Protein AF-A0A6L8GFF3-F1 (afdb_monomer)

Structure (mmCIF, N/CA/C/O backbone):
data_AF-A0A6L8GFF3-F1
#
_entry.id   AF-A0A6L8GFF3-F1
#
loop_
_atom_site.group_PDB
_atom_site.id
_atom_site.type_symbol
_atom_site.label_atom_id
_atom_site.label_alt_id
_atom_site.label_comp_id
_atom_site.label_asym_id
_atom_site.label_entity_id
_atom_site.label_seq_id
_atom_site.pdbx_PDB_ins_code
_atom_site.Cartn_x
_atom_site.Cartn_y
_atom_site.Cartn_z
_atom_site.occupancy
_atom_site.B_iso_or_equiv
_atom_site.auth_seq_id
_atom_site.auth_comp_id
_atom_site.auth_asym_id
_atom_site.auth_atom_id
_atom_site.pdbx_PDB_model_num
ATOM 1 N N . MET A 1 1 ? -33.823 31.485 30.748 1.00 34.72 1 MET A N 1
ATOM 2 C CA . MET A 1 1 ? -33.104 32.552 31.476 1.00 34.72 1 MET A CA 1
ATOM 3 C C . MET A 1 1 ? -31.798 31.947 31.966 1.00 34.72 1 MET A C 1
ATOM 5 O O . MET A 1 1 ? -31.882 30.966 32.684 1.00 34.72 1 MET A O 1
ATOM 9 N N . ALA A 1 2 ? -30.654 32.478 31.519 1.00 36.28 2 ALA A N 1
ATOM 10 C CA . ALA A 1 2 ? -29.291 32.108 31.936 1.00 36.28 2 ALA A CA 1
ATOM 11 C C . ALA A 1 2 ? -28.905 30.607 31.877 1.00 36.28 2 ALA A C 1
ATOM 13 O O . ALA A 1 2 ? -28.847 29.929 32.896 1.00 36.28 2 ALA A O 1
ATOM 14 N N . LEU A 1 3 ? -28.547 30.132 30.680 1.00 34.50 3 LEU A N 1
ATOM 15 C CA . LEU A 1 3 ? -27.612 29.011 30.481 1.00 34.50 3 LEU A CA 1
ATOM 16 C C . LEU A 1 3 ? -26.731 29.322 29.256 1.00 34.50 3 LEU A C 1
ATOM 18 O O . LEU A 1 3 ? -26.642 28.561 28.304 1.00 34.50 3 LEU A O 1
ATOM 22 N N . ASP A 1 4 ? -26.145 30.519 29.287 1.00 34.38 4 ASP A N 1
ATOM 23 C CA . ASP A 1 4 ? -25.235 31.054 28.264 1.00 34.38 4 ASP A CA 1
ATOM 24 C C . ASP A 1 4 ? -23.949 31.553 28.950 1.00 34.38 4 ASP A C 1
ATOM 26 O O . ASP A 1 4 ? -23.432 32.642 28.714 1.00 34.38 4 ASP A O 1
ATOM 30 N N . ALA A 1 5 ? -23.490 30.762 29.925 1.00 40.53 5 ALA A N 1
ATOM 31 C CA . ALA A 1 5 ? -22.164 30.904 30.495 1.00 40.53 5 ALA A CA 1
ATOM 32 C C . ALA A 1 5 ? -21.197 30.214 29.531 1.00 40.53 5 ALA A C 1
ATOM 34 O O . ALA A 1 5 ? -21.160 28.985 29.461 1.00 40.53 5 ALA A O 1
ATOM 35 N N . GLN A 1 6 ? -20.438 31.009 28.775 1.00 42.94 6 GLN A N 1
ATOM 36 C CA . GLN A 1 6 ? -19.327 30.518 27.966 1.00 42.94 6 GLN A CA 1
ATOM 37 C C . GLN A 1 6 ? -18.290 29.859 28.884 1.00 42.94 6 GLN A C 1
ATOM 39 O O . GLN A 1 6 ? -17.424 30.526 29.451 1.00 42.94 6 GLN A O 1
ATOM 44 N N . PHE A 1 7 ? -18.377 28.537 29.028 1.00 51.59 7 PHE A N 1
ATOM 45 C CA . PHE A 1 7 ? -17.311 27.733 29.608 1.00 51.59 7 PHE A CA 1
ATOM 46 C C . PHE A 1 7 ? -16.139 27.720 28.626 1.00 51.59 7 PHE A C 1
ATOM 48 O O . PHE A 1 7 ? -16.029 26.850 27.762 1.00 51.59 7 PHE A O 1
ATOM 55 N N . HIS A 1 8 ? -15.264 28.716 28.756 1.00 47.66 8 HIS A N 1
ATOM 56 C CA . HIS A 1 8 ? -13.926 28.667 28.188 1.00 47.66 8 HIS A CA 1
ATOM 57 C C . HIS A 1 8 ? -13.131 27.591 28.930 1.00 47.66 8 HIS A C 1
ATOM 59 O O . HIS A 1 8 ? -12.432 27.868 29.901 1.00 47.66 8 HIS A O 1
ATOM 65 N N . PHE A 1 9 ? -13.266 26.348 28.474 1.00 57.66 9 PHE A N 1
ATOM 66 C CA . PHE A 1 9 ? -12.306 25.306 28.797 1.00 57.66 9 PHE A CA 1
ATOM 67 C C . PHE A 1 9 ? -10.937 25.755 28.281 1.00 57.66 9 PHE A C 1
ATOM 69 O O . PHE A 1 9 ? -10.784 26.011 27.086 1.00 57.66 9 PHE A O 1
ATOM 76 N N . GLU A 1 10 ? -9.950 25.857 29.170 1.00 60.16 10 GLU A N 1
ATOM 77 C CA . GLU A 1 10 ? -8.556 26.036 28.765 1.00 60.16 10 GLU A CA 1
ATOM 78 C C . GLU A 1 10 ? -8.169 24.832 27.901 1.00 60.16 10 GLU A C 1
ATOM 80 O O . GLU A 1 10 ? -8.148 23.697 28.380 1.00 60.16 10 GLU A O 1
ATOM 85 N N . ALA A 1 11 ? -7.946 25.059 26.604 1.00 60.12 11 ALA A N 1
ATOM 86 C CA . ALA A 1 11 ? -7.714 23.981 25.643 1.00 60.12 11 ALA A CA 1
ATOM 87 C C . ALA A 1 11 ? -6.469 23.152 26.005 1.00 60.12 11 ALA A C 1
ATOM 89 O O . ALA A 1 11 ? -6.483 21.935 25.832 1.00 60.12 11 ALA A O 1
ATOM 90 N N . ASP A 1 12 ? -5.470 23.822 26.586 1.00 70.19 12 ASP A N 1
ATOM 91 C CA . ASP A 1 12 ? -4.166 23.281 26.975 1.00 70.19 12 ASP A CA 1
ATOM 92 C C . ASP A 1 12 ? -4.182 22.555 28.338 1.00 70.19 12 ASP A C 1
ATOM 94 O O . ASP A 1 12 ? -3.197 21.920 28.718 1.00 70.19 12 ASP A O 1
ATOM 98 N N . ALA A 1 13 ? -5.282 22.634 29.097 1.00 74.50 13 ALA A N 1
ATOM 99 C CA . ALA A 1 13 ? -5.414 21.940 30.376 1.00 74.50 13 ALA A CA 1
ATOM 100 C C . ALA A 1 13 ? -5.758 20.453 30.174 1.00 74.50 13 ALA A C 1
ATOM 102 O O . ALA A 1 13 ? -6.567 20.087 29.315 1.00 74.50 13 ALA A O 1
ATOM 103 N N . ALA A 1 14 ? -5.184 19.586 31.015 1.00 79.25 14 ALA A N 1
ATOM 104 C CA . ALA A 1 14 ? -5.399 18.143 30.940 1.00 79.25 14 ALA A CA 1
ATOM 105 C C . ALA A 1 14 ? -6.901 17.779 31.038 1.00 79.25 14 ALA A C 1
ATOM 107 O O . ALA A 1 14 ? -7.636 18.419 31.797 1.00 79.25 14 ALA A O 1
ATOM 108 N N . PRO A 1 15 ? -7.385 16.728 30.337 1.00 81.25 15 PRO A N 1
ATOM 109 C CA . PRO A 1 15 ? -8.807 16.366 30.315 1.00 81.25 15 PRO A CA 1
ATOM 110 C C . PRO A 1 15 ? -9.450 16.240 31.704 1.00 81.25 15 PRO A C 1
ATOM 112 O O . PRO A 1 15 ? -10.551 16.747 31.919 1.00 81.25 15 PRO A O 1
ATOM 115 N N . TYR A 1 16 ? -8.729 15.640 32.655 1.00 84.50 16 TYR A N 1
ATOM 116 C CA . TYR A 1 16 ? -9.168 15.497 34.042 1.00 84.50 16 TYR A CA 1
ATOM 117 C C . TYR A 1 16 ? -9.293 16.846 34.773 1.00 84.50 16 TYR A C 1
ATOM 119 O O . TYR A 1 16 ? -10.299 17.081 35.438 1.00 84.50 16 TYR A O 1
ATOM 127 N N . ASP A 1 17 ? -8.339 17.769 34.617 1.00 86.19 17 ASP A N 1
ATOM 128 C CA . ASP A 1 17 ? -8.412 19.089 35.261 1.00 86.19 17 ASP A CA 1
ATOM 129 C C . ASP A 1 17 ? -9.536 19.960 34.687 1.00 86.19 17 ASP A C 1
ATOM 131 O O . ASP A 1 17 ? -10.193 20.682 35.436 1.00 86.19 17 ASP A O 1
ATOM 135 N N . ARG A 1 18 ? -9.846 19.826 33.390 1.00 86.81 18 ARG A N 1
ATOM 136 C CA . ARG A 1 18 ? -11.023 20.469 32.775 1.00 86.81 18 ARG A CA 1
ATOM 137 C C . ARG A 1 18 ? -12.332 19.943 33.369 1.00 86.81 18 ARG A C 1
ATOM 139 O O . ARG A 1 18 ? -13.220 20.733 33.689 1.00 86.81 18 ARG A O 1
ATOM 146 N N . LEU A 1 19 ? -12.441 18.627 33.576 1.00 87.56 19 LEU A N 1
ATOM 147 C CA . LEU A 1 19 ? -13.590 18.011 34.250 1.00 87.56 19 LEU A CA 1
ATOM 148 C C . LEU A 1 19 ? -13.700 18.479 35.710 1.00 87.56 19 LEU A C 1
ATOM 150 O O . LEU A 1 19 ? -14.788 18.807 36.182 1.00 87.56 19 LEU A O 1
ATOM 154 N N . ARG A 1 20 ? -12.564 18.555 36.407 1.00 89.94 20 ARG A N 1
ATOM 155 C CA . ARG A 1 20 ? -12.441 18.986 37.804 1.00 89.94 20 ARG A CA 1
ATOM 156 C C . ARG A 1 20 ? -12.834 20.449 38.005 1.00 89.94 20 ARG A C 1
ATOM 158 O O . ARG A 1 20 ? -13.577 20.750 38.934 1.00 89.94 20 ARG A O 1
ATOM 165 N N . ALA A 1 21 ? -12.420 21.337 37.103 1.00 88.81 21 ALA A N 1
ATOM 166 C CA . ALA A 1 21 ? -12.828 22.740 37.096 1.00 88.81 21 ALA A CA 1
ATOM 167 C C . ALA A 1 21 ? -14.336 22.923 36.830 1.00 88.81 21 ALA A C 1
ATOM 169 O O . ALA A 1 21 ? -14.941 23.856 37.354 1.00 88.81 21 ALA A O 1
ATOM 170 N N . PHE A 1 22 ? -14.948 22.034 36.041 1.00 88.50 22 PHE A N 1
ATOM 171 C CA . PHE A 1 22 ? -16.370 22.097 35.690 1.00 88.50 22 PHE A CA 1
ATOM 172 C C . PHE A 1 22 ? -17.301 21.485 36.754 1.00 88.50 22 PHE A C 1
ATOM 174 O O . PHE A 1 22 ? -18.349 22.055 37.050 1.00 88.50 22 PHE A O 1
ATOM 181 N N . LEU A 1 23 ? -16.932 20.336 37.331 1.00 90.19 23 LEU A N 1
ATOM 182 C CA . LEU A 1 23 ? -17.776 19.570 38.262 1.00 90.19 23 LEU A CA 1
ATOM 183 C C . LEU A 1 23 ? -17.400 19.738 39.744 1.00 90.19 23 LEU A C 1
ATOM 185 O O . LEU A 1 23 ? -18.201 19.399 40.616 1.00 90.19 23 LEU A O 1
ATOM 189 N N . GLY A 1 24 ? -16.198 20.237 40.039 1.00 90.81 24 GLY A N 1
ATOM 190 C CA . GLY A 1 24 ? -15.582 20.172 41.364 1.00 90.81 24 GLY A CA 1
ATOM 191 C C . GLY A 1 24 ? -14.957 18.801 41.660 1.00 90.81 24 GLY A C 1
ATOM 192 O O . GLY A 1 24 ? -15.365 17.779 41.102 1.00 90.81 24 GLY A O 1
ATOM 193 N N . ASP A 1 25 ? -13.970 18.779 42.563 1.00 90.31 25 ASP A N 1
ATOM 194 C CA . ASP A 1 25 ? -13.127 17.605 42.854 1.00 90.31 25 ASP A CA 1
ATOM 195 C C . ASP A 1 25 ? -13.936 16.325 43.162 1.00 90.31 25 ASP A C 1
ATOM 197 O O . ASP A 1 25 ? -13.699 15.274 42.566 1.00 90.31 25 ASP A O 1
ATOM 201 N N . GLU A 1 26 ? -14.927 16.409 44.058 1.00 91.75 26 GLU A N 1
ATOM 202 C CA . GLU A 1 26 ? -15.702 15.246 44.525 1.00 91.75 26 GLU A CA 1
ATOM 203 C C . GLU A 1 26 ? -16.559 14.614 43.416 1.00 91.75 26 GLU A C 1
ATOM 205 O O . GLU A 1 26 ? -16.690 13.389 43.340 1.00 91.75 26 GLU A O 1
ATOM 210 N N . LEU A 1 27 ? -17.163 15.436 42.552 1.00 92.19 27 LEU A N 1
ATOM 211 C CA . LEU A 1 27 ? -18.022 14.945 41.477 1.00 92.19 27 LEU A CA 1
ATOM 212 C C . LEU A 1 27 ? -17.195 14.469 40.277 1.00 92.19 27 LEU A C 1
ATOM 214 O O . LEU A 1 27 ? -17.559 13.463 39.671 1.00 92.19 27 LEU A O 1
ATOM 218 N N . ALA A 1 28 ? -16.062 15.115 39.984 1.00 92.12 28 ALA A N 1
ATOM 219 C CA . ALA A 1 28 ? -15.123 14.645 38.970 1.00 92.12 28 ALA A CA 1
ATOM 220 C C . ALA A 1 28 ? -14.584 13.243 39.311 1.00 92.12 28 ALA A C 1
ATOM 222 O O . ALA A 1 28 ? -14.694 12.343 38.483 1.00 92.12 28 ALA A O 1
ATOM 223 N N . GLU A 1 29 ? -14.117 13.001 40.542 1.00 92.12 29 GLU A N 1
ATOM 224 C CA . GLU A 1 29 ? -13.652 11.665 40.960 1.00 92.12 29 GLU A CA 1
ATOM 225 C C . GLU A 1 29 ? -14.757 10.595 40.929 1.00 92.12 29 GLU A C 1
ATOM 227 O O . GLU A 1 29 ? -14.498 9.443 40.560 1.00 92.12 29 GLU A O 1
ATOM 232 N N . ARG A 1 30 ? -16.012 10.957 41.243 1.00 93.06 30 ARG A N 1
ATOM 233 C CA . ARG A 1 30 ? -17.162 10.050 41.070 1.00 93.06 30 ARG A CA 1
ATOM 234 C C . ARG A 1 30 ? -17.421 9.711 39.605 1.00 93.06 30 ARG A C 1
ATOM 236 O O . ARG A 1 30 ? -17.684 8.550 39.308 1.00 93.06 30 ARG A O 1
ATOM 243 N N . VAL A 1 31 ? -17.345 10.691 38.704 1.00 93.44 31 VAL A N 1
ATOM 244 C CA . VAL A 1 31 ? -17.516 10.480 37.258 1.00 93.44 31 VAL A CA 1
ATOM 245 C C . VAL A 1 31 ? -16.400 9.593 36.705 1.00 93.44 31 VAL A C 1
ATOM 247 O O . VAL A 1 31 ? -16.698 8.599 36.046 1.00 93.44 31 VAL A O 1
ATOM 250 N N . MET A 1 32 ? -15.140 9.869 37.050 1.00 93.25 32 MET A N 1
ATOM 251 C CA . MET A 1 32 ? -14.001 9.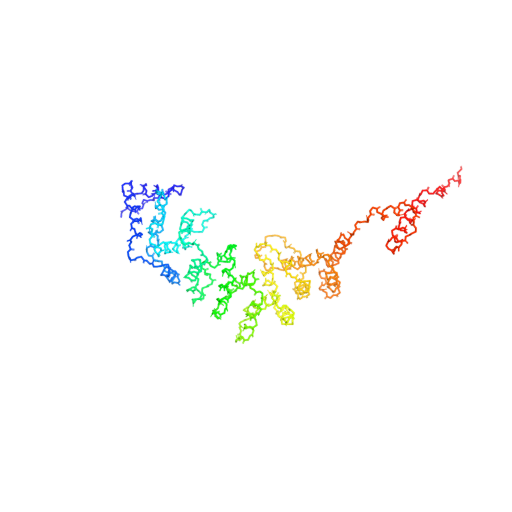053 36.618 1.00 93.25 32 MET A CA 1
ATOM 252 C C . MET A 1 32 ? -14.080 7.613 37.142 1.00 93.25 32 MET A C 1
ATOM 254 O O . MET A 1 32 ? -13.923 6.663 36.378 1.00 93.25 32 MET A O 1
ATOM 258 N N . SER A 1 33 ? -14.416 7.432 38.423 1.00 93.88 33 SER A N 1
ATOM 259 C CA . SER A 1 33 ? -14.647 6.097 38.996 1.00 93.88 33 SER A CA 1
ATOM 260 C C . SER A 1 33 ? -15.848 5.391 38.347 1.00 93.88 33 SER A C 1
ATOM 262 O O . SER A 1 33 ? -15.843 4.170 38.203 1.00 93.88 33 SER A O 1
ATOM 264 N N . GLY A 1 34 ? -16.854 6.154 37.907 1.00 94.75 34 GLY A N 1
ATOM 265 C CA . GLY A 1 34 ? -17.977 5.667 37.112 1.00 94.75 34 GLY A CA 1
ATOM 266 C C . GLY A 1 34 ? -17.553 5.138 35.742 1.00 94.75 34 GLY A C 1
ATOM 267 O O . GLY A 1 34 ? -17.995 4.057 35.369 1.00 94.75 34 GLY A O 1
ATOM 268 N N . PHE A 1 35 ? -16.663 5.832 35.022 1.00 95.19 35 PHE A N 1
ATOM 269 C CA . PHE A 1 35 ? -16.121 5.345 33.747 1.00 95.19 35 PHE A CA 1
ATOM 270 C C . PHE A 1 35 ? -15.334 4.039 33.909 1.00 95.19 35 PHE A C 1
ATOM 272 O O . PHE A 1 35 ? -15.541 3.112 33.132 1.00 95.19 35 PHE A O 1
ATOM 279 N N . VAL A 1 36 ? -14.509 3.908 34.954 1.00 95.56 36 VAL A N 1
ATOM 280 C CA . VAL A 1 36 ? -13.838 2.628 35.260 1.00 95.56 36 VAL A CA 1
ATOM 281 C C . VAL A 1 36 ? -14.866 1.524 35.542 1.00 95.56 36 VAL A C 1
ATOM 283 O O . VAL A 1 36 ? -14.738 0.416 35.033 1.00 95.56 36 VAL A O 1
ATOM 286 N N . ALA A 1 37 ? -15.934 1.827 36.289 1.00 95.31 37 ALA A N 1
ATOM 287 C CA . ALA A 1 37 ? -16.999 0.866 36.582 1.00 95.31 37 ALA A CA 1
ATOM 288 C C . ALA A 1 37 ? -17.836 0.452 35.351 1.00 95.31 37 ALA A C 1
ATOM 290 O O . ALA A 1 37 ? -18.447 -0.616 35.379 1.00 95.31 37 ALA A O 1
ATOM 291 N N . VAL A 1 38 ? -17.859 1.242 34.264 1.00 95.81 38 VAL A N 1
ATOM 292 C CA . VAL A 1 38 ? -18.526 0.844 33.008 1.00 95.81 38 VAL A CA 1
ATOM 293 C C . VAL A 1 38 ? -17.907 -0.427 32.432 1.00 95.81 38 VAL A C 1
ATOM 295 O O . VAL A 1 38 ? -18.650 -1.260 31.928 1.00 95.81 38 VAL A O 1
ATOM 298 N N . LEU A 1 39 ? -16.591 -0.619 32.568 1.00 95.56 39 LEU A N 1
ATOM 299 C CA . LEU A 1 39 ? -15.852 -1.771 32.029 1.00 95.56 39 LEU A CA 1
ATOM 300 C C . LEU A 1 39 ? -16.207 -3.121 32.686 1.00 95.56 39 LEU A C 1
ATOM 302 O O . LEU A 1 39 ? -15.732 -4.157 32.236 1.00 95.56 39 LEU A O 1
ATOM 306 N N . ALA A 1 40 ? -17.023 -3.116 33.744 1.00 94.31 40 ALA A N 1
ATOM 307 C CA . ALA A 1 40 ? -17.513 -4.314 34.430 1.00 94.31 40 ALA A CA 1
ATOM 308 C C . ALA A 1 40 ? -19.004 -4.611 34.151 1.00 94.31 40 ALA A C 1
ATOM 310 O O . ALA A 1 40 ? -19.615 -5.409 34.864 1.00 94.31 40 ALA A O 1
ATOM 311 N N . ARG A 1 41 ? -19.614 -3.934 33.168 1.00 93.81 41 ARG A N 1
ATOM 312 C CA . ARG A 1 41 ? -21.013 -4.144 32.762 1.00 93.81 41 ARG A CA 1
ATOM 313 C C . ARG A 1 41 ? -21.151 -5.308 31.783 1.00 93.81 41 ARG A C 1
ATOM 315 O O . ARG A 1 41 ? -20.285 -5.526 30.945 1.00 93.81 41 ARG A O 1
ATOM 322 N N . ASP A 1 42 ? -22.289 -5.987 31.855 1.00 91.50 42 ASP A N 1
ATOM 323 C CA . ASP A 1 42 ? -22.685 -7.117 31.008 1.00 91.50 42 ASP A CA 1
ATOM 324 C C . ASP A 1 42 ? -23.482 -6.708 29.750 1.00 91.50 42 ASP A C 1
ATOM 326 O O . ASP A 1 42 ? -23.736 -7.541 28.882 1.00 91.50 42 ASP A O 1
ATOM 330 N N . ASP A 1 43 ? -23.857 -5.430 29.623 1.00 92.44 43 ASP A N 1
ATOM 331 C CA . ASP A 1 43 ? -24.633 -4.873 28.503 1.00 92.44 43 ASP A CA 1
ATOM 332 C C . ASP A 1 43 ? -23.800 -4.040 27.505 1.00 92.44 43 ASP A C 1
ATOM 334 O O . ASP A 1 43 ? -24.346 -3.247 26.730 1.00 92.44 43 ASP A O 1
ATOM 338 N N . LEU A 1 44 ? -22.473 -4.201 27.518 1.00 94.25 44 LEU A N 1
ATOM 339 C CA . LEU A 1 44 ? -21.562 -3.518 26.595 1.00 94.25 44 LEU A CA 1
ATOM 340 C C . LEU A 1 44 ? -21.625 -4.114 25.173 1.00 94.25 44 LEU A C 1
ATOM 342 O O . LEU A 1 44 ? -21.849 -5.314 25.006 1.00 94.25 44 LEU A O 1
ATOM 346 N N . PRO A 1 45 ? -21.407 -3.302 24.121 1.00 94.56 45 PRO A N 1
ATOM 347 C CA . PRO A 1 45 ? -21.318 -3.809 22.758 1.00 94.56 45 PRO A CA 1
ATOM 348 C C . PRO A 1 45 ? -20.030 -4.621 22.564 1.00 94.56 45 PRO A C 1
ATOM 350 O O . PRO A 1 45 ? -18.974 -4.259 23.077 1.00 94.56 45 PRO A O 1
ATOM 353 N N . SER A 1 46 ? -20.095 -5.678 21.753 1.00 95.31 46 SER A N 1
ATOM 354 C CA . SER A 1 46 ? -18.895 -6.374 21.279 1.00 95.31 46 SER A CA 1
ATOM 355 C C . SER A 1 46 ? -18.134 -5.533 20.245 1.00 95.31 46 SER A C 1
ATOM 357 O O . SER A 1 46 ? -18.694 -4.622 19.627 1.00 95.31 46 SER A O 1
ATOM 359 N N . ALA A 1 47 ? -16.870 -5.884 19.983 1.00 95.38 47 ALA A N 1
ATOM 360 C CA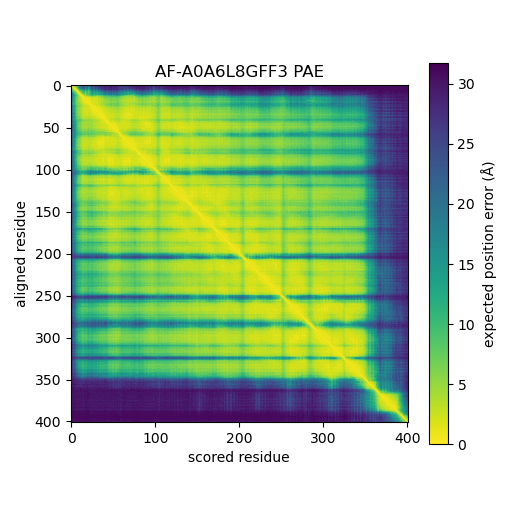 . ALA A 1 47 ? -16.071 -5.248 18.932 1.00 95.38 47 ALA A CA 1
ATOM 361 C C . ALA A 1 47 ? -16.772 -5.296 17.558 1.00 95.38 47 ALA A C 1
ATOM 363 O O . ALA A 1 47 ? -16.864 -4.280 16.873 1.00 95.38 47 ALA A O 1
ATOM 364 N N . SER A 1 48 ? -17.356 -6.445 17.196 1.00 94.19 48 SER A N 1
ATOM 365 C CA . SER A 1 48 ? -18.174 -6.588 15.983 1.00 94.19 48 SER A CA 1
ATOM 366 C C . SER A 1 48 ? -19.404 -5.667 16.000 1.00 94.19 48 SER A C 1
ATOM 368 O O . SER A 1 48 ? -19.671 -4.995 15.006 1.00 94.19 48 SER A O 1
ATOM 370 N N . GLY A 1 49 ? -20.102 -5.544 17.136 1.00 93.75 49 GLY A N 1
ATOM 371 C CA . GLY A 1 49 ? -21.252 -4.644 17.282 1.00 93.75 49 GLY A CA 1
ATOM 372 C C . GLY A 1 49 ? -20.908 -3.165 17.054 1.00 93.75 49 GLY A C 1
ATOM 373 O O . GLY A 1 49 ? -21.683 -2.448 16.420 1.00 93.75 49 GLY A O 1
ATOM 374 N N . ILE A 1 50 ? -19.724 -2.723 17.493 1.00 94.56 50 ILE A N 1
ATOM 375 C CA . ILE A 1 50 ? -19.208 -1.370 17.219 1.00 94.56 50 ILE A CA 1
ATOM 376 C C . ILE A 1 50 ? -18.956 -1.183 15.717 1.00 94.56 50 ILE A C 1
ATOM 378 O O . ILE A 1 50 ? -19.405 -0.193 15.137 1.00 94.56 50 ILE A O 1
ATOM 382 N N . VAL A 1 51 ? -18.297 -2.144 15.059 1.00 94.31 51 VAL A N 1
ATOM 383 C CA . VAL A 1 51 ? -18.049 -2.094 13.606 1.00 94.31 51 VAL A CA 1
ATOM 384 C C . VAL A 1 51 ? -19.371 -2.059 12.830 1.00 94.31 51 VAL A C 1
ATOM 386 O O . VAL A 1 51 ? -19.521 -1.257 11.907 1.00 94.31 51 VAL A O 1
ATOM 389 N N . GLU A 1 52 ? -20.364 -2.864 13.217 1.00 92.62 52 GLU A N 1
ATOM 390 C CA . GLU A 1 52 ? -21.685 -2.873 12.582 1.00 92.62 52 GLU A CA 1
ATOM 391 C C . GLU A 1 52 ? -22.463 -1.563 12.754 1.00 92.62 52 GLU A C 1
ATOM 393 O O . GLU A 1 52 ? -23.132 -1.134 11.808 1.00 92.62 52 GLU A O 1
ATOM 398 N N . ALA A 1 53 ? -22.400 -0.932 13.931 1.00 91.88 53 ALA A N 1
ATOM 399 C CA . ALA A 1 53 ? -23.001 0.380 14.165 1.00 91.88 53 ALA A CA 1
ATOM 400 C C . ALA A 1 53 ? -22.329 1.440 13.278 1.00 91.88 53 ALA A C 1
ATOM 402 O O . ALA A 1 53 ? -22.996 2.133 12.506 1.00 91.88 53 ALA A O 1
ATOM 403 N N . ARG A 1 54 ? -20.992 1.479 13.271 1.00 88.44 54 ARG A N 1
ATOM 404 C CA . ARG A 1 54 ? -20.209 2.427 12.465 1.00 88.44 54 ARG A CA 1
ATOM 405 C C . ARG A 1 54 ? -20.404 2.220 10.958 1.00 88.44 54 ARG A C 1
ATOM 407 O O . ARG A 1 54 ? -20.464 3.195 10.210 1.00 88.44 54 ARG A O 1
ATOM 414 N N . CYS A 1 55 ? -20.637 0.985 10.507 1.00 88.06 55 CYS A N 1
ATOM 415 C CA . CYS A 1 55 ? -21.058 0.675 9.135 1.00 88.06 55 CYS A CA 1
ATOM 416 C C . CYS A 1 55 ? -22.417 1.284 8.740 1.00 88.06 55 CYS A C 1
ATOM 418 O O . CYS A 1 55 ? -22.659 1.492 7.551 1.00 88.06 55 CYS A O 1
ATOM 420 N N . LYS A 1 56 ? -23.303 1.557 9.707 1.00 88.50 56 LYS A N 1
ATOM 421 C CA . LYS A 1 56 ? -24.599 2.241 9.520 1.00 88.50 56 LYS A CA 1
ATOM 422 C C . LYS A 1 56 ? -24.504 3.758 9.749 1.00 88.50 56 LYS A C 1
ATOM 424 O O . LYS A 1 56 ? -25.524 4.439 9.693 1.00 88.50 56 LYS A O 1
ATOM 429 N N . SER A 1 57 ? -23.302 4.286 10.000 1.00 85.38 57 SER A N 1
ATOM 430 C CA . SER A 1 57 ? -23.061 5.656 10.482 1.00 85.38 57 SER A CA 1
ATOM 431 C C . SER A 1 57 ? -23.706 5.953 11.849 1.00 85.38 57 SER A C 1
ATOM 433 O O . SER A 1 57 ? -24.030 7.100 12.154 1.00 85.38 57 SER A O 1
ATOM 435 N N . GLU A 1 58 ? -23.876 4.921 12.676 1.00 88.12 58 GLU A N 1
ATOM 436 C CA . GLU A 1 58 ? -24.343 4.996 14.063 1.00 88.12 58 GLU A CA 1
ATOM 437 C C . GLU A 1 58 ? -23.148 4.841 15.024 1.00 88.12 58 GLU A C 1
ATOM 439 O O . GLU A 1 58 ? -22.151 4.207 14.682 1.00 88.12 58 GLU A O 1
ATOM 444 N N . CYS A 1 59 ? -23.252 5.381 16.242 1.00 81.00 59 CYS A N 1
ATOM 445 C CA . CYS A 1 59 ? -22.271 5.165 17.312 1.00 81.00 59 CYS A CA 1
ATOM 446 C C . CYS A 1 59 ? -22.968 4.554 18.531 1.00 81.00 59 CYS A C 1
ATOM 448 O O . CYS A 1 59 ? -24.039 5.016 18.938 1.00 81.00 59 CYS A O 1
ATOM 450 N N . CYS A 1 60 ? -22.356 3.553 19.155 1.00 85.38 60 CYS A N 1
ATOM 451 C CA . CYS A 1 60 ? -22.841 2.994 20.407 1.00 85.38 60 CYS A CA 1
ATOM 452 C C . CYS A 1 60 ? -22.555 3.970 21.562 1.00 85.38 60 CYS A C 1
ATOM 454 O O . CYS A 1 60 ? -21.424 4.400 21.776 1.00 85.38 60 CYS A O 1
ATOM 456 N N . VAL A 1 61 ? -23.576 4.286 22.367 1.00 86.88 61 VAL A N 1
ATOM 457 C CA . VAL A 1 61 ? -23.472 5.246 23.492 1.00 86.88 61 VAL A CA 1
ATOM 458 C C . VAL A 1 61 ? -22.419 4.828 24.535 1.00 86.88 61 VAL A C 1
ATOM 460 O O . VAL A 1 61 ? -21.881 5.674 25.244 1.00 86.88 61 VAL A O 1
ATOM 463 N N . ALA A 1 62 ? -22.099 3.533 24.611 1.00 90.69 62 ALA A N 1
ATOM 464 C CA . ALA A 1 62 ? -21.077 2.980 25.496 1.00 90.69 62 ALA A CA 1
ATOM 465 C C . ALA A 1 62 ? -19.624 3.249 25.046 1.00 90.69 62 ALA A C 1
ATOM 467 O O . ALA A 1 62 ? -18.737 3.181 25.891 1.00 90.69 62 ALA A O 1
ATOM 468 N N . GLU A 1 63 ? -19.369 3.596 23.775 1.00 92.00 63 GLU A N 1
ATOM 469 C CA . GLU A 1 63 ? -18.008 3.747 23.225 1.00 92.00 63 GLU A CA 1
ATOM 470 C C . GLU A 1 63 ? -17.157 4.745 24.026 1.00 92.00 63 GLU A C 1
ATOM 472 O O . GLU A 1 63 ? -16.108 4.381 24.555 1.00 92.00 63 GLU A O 1
ATOM 477 N N . ALA A 1 64 ? -17.622 5.990 24.179 1.00 90.75 64 ALA A N 1
ATOM 478 C CA . ALA A 1 64 ? -16.870 7.011 24.910 1.00 90.75 64 ALA A CA 1
ATOM 479 C C . ALA A 1 64 ? -16.683 6.667 26.407 1.00 90.75 64 ALA A C 1
ATOM 481 O O . ALA A 1 64 ? -15.549 6.734 26.877 1.00 90.75 64 ALA A O 1
ATOM 482 N N . PRO A 1 65 ? -17.715 6.226 27.162 1.00 93.56 65 PRO A N 1
ATOM 483 C CA . PRO A 1 65 ? -17.533 5.722 28.524 1.00 93.56 65 PRO A CA 1
ATOM 484 C C . PRO A 1 65 ? -16.504 4.590 28.669 1.00 93.56 65 PRO A C 1
ATOM 486 O O . PRO A 1 65 ? -15.761 4.591 29.649 1.00 93.56 65 PRO A O 1
ATOM 489 N N . MET A 1 66 ? -16.432 3.653 27.715 1.00 94.62 66 MET A N 1
ATOM 490 C CA . MET A 1 66 ? -15.437 2.571 27.724 1.00 94.62 66 MET A CA 1
ATOM 491 C C . MET A 1 66 ? -14.020 3.115 27.515 1.00 94.62 66 MET A C 1
ATOM 493 O O . MET A 1 66 ? -13.131 2.810 28.310 1.00 94.62 66 MET A O 1
ATOM 497 N N . ILE A 1 67 ? -13.818 3.980 26.514 1.00 93.38 67 ILE A N 1
ATOM 498 C CA . ILE A 1 67 ? -12.524 4.634 26.252 1.00 93.38 67 ILE A CA 1
ATOM 499 C C . ILE A 1 67 ? -12.068 5.421 27.491 1.00 93.38 67 ILE A C 1
ATOM 501 O O . ILE A 1 67 ? -10.964 5.202 27.990 1.00 93.38 67 ILE A O 1
ATOM 505 N N . CYS A 1 68 ? -12.937 6.267 28.057 1.00 92.50 68 CYS A N 1
ATOM 506 C CA . CYS A 1 68 ? -12.630 7.034 29.267 1.00 92.50 68 CYS A CA 1
ATOM 507 C C . CYS A 1 68 ? -12.311 6.140 30.478 1.00 92.50 68 CYS A C 1
ATOM 509 O O . CYS A 1 68 ? -11.474 6.514 31.298 1.00 92.50 68 CYS A O 1
ATOM 511 N N . GLY A 1 69 ? -12.940 4.965 30.594 1.00 94.56 69 GLY A N 1
ATOM 512 C CA . GLY A 1 69 ? -12.638 3.989 31.643 1.00 94.56 69 GLY A CA 1
ATOM 513 C C . GLY A 1 69 ? -11.215 3.442 31.534 1.00 94.56 69 GLY A C 1
ATOM 514 O O . GLY A 1 69 ? -10.484 3.435 32.525 1.00 94.56 69 GLY A O 1
ATOM 515 N N . VAL A 1 70 ? -10.794 3.059 30.324 1.00 94.88 70 VAL A N 1
ATOM 516 C CA . VAL A 1 70 ? -9.434 2.558 30.059 1.00 94.88 70 VAL A CA 1
ATOM 517 C C . VAL A 1 70 ? -8.394 3.662 30.290 1.00 94.88 70 VAL A C 1
ATOM 519 O O . VAL A 1 70 ? -7.411 3.440 30.999 1.00 94.88 70 VAL A O 1
ATOM 522 N N . MET A 1 71 ? -8.635 4.877 29.780 1.00 91.56 71 MET A N 1
ATOM 523 C CA . MET A 1 71 ? -7.759 6.035 30.021 1.00 91.56 71 MET A CA 1
ATOM 524 C C . MET A 1 71 ? -7.581 6.325 31.515 1.00 91.56 71 MET A C 1
ATOM 526 O O . MET A 1 71 ? -6.480 6.650 31.957 1.00 91.56 71 MET A O 1
ATOM 530 N N . GLU A 1 72 ? -8.651 6.206 32.303 1.00 93.06 72 GLU A N 1
ATOM 531 C CA . GLU A 1 72 ? -8.610 6.478 33.737 1.00 93.06 72 GLU A CA 1
ATOM 532 C C . GLU A 1 72 ? -7.856 5.406 34.527 1.00 93.06 72 GLU A C 1
ATOM 534 O O . GLU A 1 72 ? -7.136 5.741 35.470 1.00 93.06 72 GLU A O 1
ATOM 539 N N . MET A 1 73 ? -7.964 4.132 34.136 1.00 93.81 73 MET A N 1
ATOM 540 C CA . MET A 1 73 ? -7.137 3.066 34.711 1.00 93.81 73 MET A CA 1
ATOM 541 C C . MET A 1 73 ? -5.650 3.348 34.473 1.00 93.81 73 MET A C 1
ATOM 543 O O . MET A 1 73 ? -4.878 3.384 35.434 1.00 93.81 73 MET A O 1
ATOM 547 N N . ILE A 1 74 ? -5.275 3.687 33.236 1.00 91.69 74 ILE A N 1
ATOM 548 C CA . ILE A 1 74 ? -3.894 4.035 32.871 1.00 91.69 74 ILE A CA 1
ATOM 549 C C . ILE A 1 74 ? -3.419 5.285 33.632 1.00 91.69 74 ILE A C 1
ATOM 551 O O . ILE A 1 74 ? -2.332 5.273 34.209 1.00 91.69 74 ILE A O 1
ATOM 555 N N . ARG A 1 75 ? -4.248 6.337 33.747 1.00 89.94 75 ARG A N 1
ATOM 556 C CA . ARG A 1 75 ? -3.933 7.543 34.545 1.00 89.94 75 ARG A CA 1
ATOM 557 C C . ARG A 1 75 ? -3.674 7.219 36.022 1.00 89.94 75 ARG A C 1
ATOM 559 O O . ARG A 1 75 ? -2.843 7.870 36.653 1.00 89.94 75 ARG A O 1
ATOM 566 N N . ARG A 1 76 ? -4.376 6.227 36.580 1.00 91.12 76 ARG A N 1
ATOM 567 C CA . ARG A 1 76 ? -4.193 5.736 37.960 1.00 91.12 76 ARG A CA 1
ATOM 568 C C . ARG A 1 76 ? -3.015 4.760 38.112 1.00 91.12 76 ARG A C 1
ATOM 570 O O . ARG A 1 76 ? -2.738 4.351 39.238 1.00 91.12 76 ARG A O 1
ATOM 577 N N . GLY A 1 77 ? -2.326 4.389 37.029 1.00 90.25 77 GLY A N 1
ATOM 578 C CA . GLY A 1 77 ? -1.270 3.371 37.041 1.00 90.25 77 GLY A CA 1
ATOM 579 C C . GLY A 1 77 ? -1.798 1.946 37.251 1.00 90.25 77 GLY A C 1
ATOM 580 O O . GLY A 1 77 ? -1.093 1.107 37.809 1.00 90.25 77 GLY A O 1
ATOM 581 N N . ILE A 1 78 ? -3.049 1.687 36.859 1.00 91.81 78 ILE A N 1
ATOM 582 C CA . ILE A 1 78 ? -3.709 0.381 36.939 1.00 91.81 78 ILE A CA 1
ATOM 583 C C . ILE A 1 78 ? -3.651 -0.267 35.551 1.00 91.81 78 ILE A C 1
ATOM 585 O O . ILE A 1 78 ? -4.104 0.329 34.575 1.00 91.81 78 ILE A O 1
ATOM 589 N N . GLY A 1 79 ? -3.108 -1.484 35.477 1.00 90.31 79 GLY A N 1
ATOM 590 C CA . GLY A 1 79 ? -3.023 -2.260 34.238 1.00 90.31 79 GLY A CA 1
ATOM 591 C C . GLY A 1 79 ? -4.394 -2.656 33.681 1.00 90.31 79 GLY A C 1
ATOM 592 O O . GLY A 1 79 ? -5.368 -2.820 34.420 1.00 90.31 79 GLY A O 1
ATOM 593 N N . VAL A 1 80 ? -4.464 -2.812 32.358 1.00 94.44 80 VAL A N 1
ATOM 594 C CA . VAL A 1 80 ? -5.689 -3.186 31.623 1.00 94.44 80 VAL A CA 1
ATOM 595 C C . VAL A 1 80 ? -5.904 -4.707 31.539 1.00 94.44 80 VAL A C 1
ATOM 597 O O . VAL A 1 80 ? -6.903 -5.168 30.994 1.00 94.44 80 VAL A O 1
ATOM 600 N N . ASP A 1 81 ? -5.000 -5.497 32.123 1.00 92.44 81 ASP A N 1
ATOM 601 C CA . ASP A 1 81 ? -5.006 -6.965 32.153 1.00 92.44 81 ASP A CA 1
ATOM 602 C C . ASP A 1 81 ? -6.145 -7.577 32.989 1.00 92.44 81 ASP A C 1
ATOM 604 O O . ASP A 1 81 ? -6.506 -8.735 32.782 1.00 92.44 81 ASP A O 1
ATOM 608 N N . GLY A 1 82 ? -6.729 -6.798 33.906 1.00 90.88 82 GLY A N 1
ATOM 609 C CA . GLY A 1 82 ? -7.894 -7.195 34.702 1.00 90.88 82 GLY A CA 1
ATOM 610 C C . GLY A 1 82 ? -9.253 -7.005 34.011 1.00 90.88 82 GLY A C 1
ATOM 611 O O . GLY A 1 82 ? -10.272 -7.364 34.600 1.00 90.88 82 GLY A O 1
ATOM 612 N N . ILE A 1 83 ? -9.292 -6.425 32.806 1.00 94.50 83 ILE A N 1
ATOM 613 C CA . ILE A 1 83 ? -10.525 -6.212 32.031 1.00 94.50 83 ILE A CA 1
ATOM 614 C C . ILE A 1 83 ? -10.851 -7.489 31.240 1.00 94.50 83 ILE A C 1
ATOM 616 O O . ILE A 1 83 ? -9.955 -8.159 30.724 1.00 94.50 83 ILE A O 1
ATOM 620 N N . GLU A 1 84 ? -12.135 -7.831 31.110 1.00 95.12 84 GLU A N 1
ATOM 621 C CA . GLU A 1 84 ? -12.561 -8.926 30.233 1.00 95.12 84 GLU A CA 1
ATOM 622 C C . GLU A 1 84 ? -12.120 -8.674 28.782 1.00 95.12 84 GLU A C 1
ATOM 624 O O . GLU A 1 84 ? -12.282 -7.574 28.251 1.00 95.12 84 GLU A O 1
ATOM 629 N N . ARG A 1 85 ? -11.572 -9.705 28.125 1.00 94.12 85 ARG A N 1
ATOM 630 C CA . ARG A 1 85 ? -10.934 -9.562 26.809 1.00 94.12 85 ARG A CA 1
ATOM 631 C C . ARG A 1 85 ? -11.872 -8.988 25.746 1.00 94.12 85 ARG A C 1
ATOM 633 O O . ARG A 1 85 ? -11.438 -8.135 24.979 1.00 94.12 85 ARG A O 1
ATOM 640 N N . ASP A 1 86 ? -13.133 -9.407 25.727 1.00 94.44 86 ASP A N 1
ATOM 641 C CA . ASP A 1 86 ? -14.119 -8.948 24.742 1.00 94.44 86 ASP A CA 1
ATOM 642 C C . ASP A 1 86 ? -14.489 -7.473 24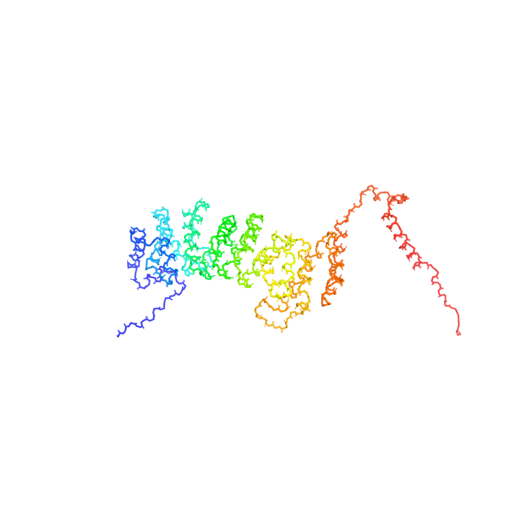.964 1.00 94.44 86 ASP A C 1
ATOM 644 O O . ASP A 1 86 ? -14.562 -6.698 24.009 1.00 94.44 86 ASP A O 1
ATOM 648 N N . THR A 1 87 ? -14.612 -7.056 26.228 1.00 96.12 87 THR A N 1
ATOM 649 C CA . THR A 1 87 ? -14.802 -5.655 26.634 1.00 96.12 87 THR A CA 1
ATOM 650 C C . THR A 1 87 ? -13.592 -4.791 26.274 1.00 96.12 87 THR A C 1
ATOM 652 O O . THR A 1 87 ? -13.756 -3.678 25.772 1.00 96.12 87 THR A O 1
ATOM 655 N N . LEU A 1 88 ? -12.371 -5.302 26.467 1.00 96.38 88 LEU A N 1
ATOM 656 C CA . LEU A 1 88 ? -11.139 -4.609 26.085 1.00 96.38 88 LEU A CA 1
ATOM 657 C C . LEU A 1 88 ? -11.002 -4.492 24.558 1.00 96.38 88 LEU A C 1
ATOM 659 O O . LEU A 1 88 ? -10.666 -3.424 24.051 1.00 96.38 88 LEU A O 1
ATOM 663 N N . ALA A 1 89 ? -11.326 -5.554 23.816 1.00 96.00 89 ALA A N 1
ATOM 664 C CA . ALA A 1 89 ? -11.334 -5.554 22.355 1.00 96.00 89 ALA A CA 1
ATOM 665 C C . ALA A 1 89 ? -12.380 -4.577 21.798 1.00 96.00 89 ALA A C 1
ATOM 667 O O . ALA A 1 89 ? -12.108 -3.863 20.835 1.00 96.00 89 ALA A O 1
ATOM 668 N N . ALA A 1 90 ? -13.555 -4.492 22.425 1.00 96.19 90 ALA A N 1
ATOM 669 C CA . ALA A 1 90 ? -14.571 -3.502 22.096 1.00 96.19 90 ALA A CA 1
ATOM 670 C C . ALA A 1 90 ? -14.100 -2.066 22.396 1.00 96.19 90 ALA A C 1
ATOM 672 O O . ALA A 1 90 ? -14.217 -1.197 21.533 1.00 96.19 90 ALA A O 1
ATOM 673 N N . ALA A 1 91 ? -13.497 -1.813 23.563 1.00 95.56 91 ALA A N 1
ATOM 674 C CA . ALA A 1 91 ? -12.944 -0.499 23.907 1.00 95.56 91 ALA A CA 1
ATOM 675 C C . ALA A 1 91 ? -11.858 -0.057 22.909 1.00 95.56 91 ALA A C 1
ATOM 677 O O . ALA A 1 91 ? -11.863 1.088 22.455 1.00 95.56 91 ALA A O 1
ATOM 678 N N . TYR A 1 92 ? -10.990 -0.983 22.496 1.00 95.38 92 TYR A N 1
ATOM 679 C CA . TYR A 1 92 ? -9.977 -0.762 21.466 1.00 95.38 92 TYR A CA 1
ATOM 680 C C . TYR A 1 92 ? -10.593 -0.466 20.088 1.00 95.38 92 TYR A C 1
ATOM 682 O O . TYR A 1 92 ? -10.237 0.518 19.443 1.00 95.38 92 TYR A O 1
ATOM 690 N N . MET A 1 93 ? -11.579 -1.264 19.662 1.00 95.06 93 MET A N 1
ATOM 691 C CA . MET A 1 93 ? -12.288 -1.109 18.383 1.00 95.06 93 MET A CA 1
ATOM 692 C C . MET A 1 93 ? -13.067 0.218 18.283 1.00 95.06 93 MET A C 1
ATOM 694 O O . MET A 1 93 ? -13.219 0.764 17.185 1.00 95.06 93 MET A O 1
ATOM 698 N N . ALA A 1 94 ? -13.539 0.738 19.423 1.00 93.75 94 ALA A N 1
ATOM 699 C CA . ALA A 1 94 ? -14.128 2.068 19.560 1.00 93.75 94 ALA A CA 1
ATOM 700 C C . ALA A 1 94 ? -13.068 3.178 19.518 1.00 93.75 94 ALA A C 1
ATOM 702 O O . ALA A 1 94 ? -13.223 4.142 18.768 1.00 93.75 94 ALA A O 1
ATOM 703 N N . TRP A 1 95 ? -11.983 3.035 20.292 1.00 92.75 95 TRP A N 1
ATOM 704 C CA . TRP A 1 95 ? -10.886 4.006 20.348 1.00 92.75 95 TRP A CA 1
ATOM 705 C C . TRP A 1 95 ? -10.261 4.237 18.968 1.00 92.75 95 TRP A C 1
ATOM 707 O O . TRP A 1 95 ? -10.121 5.380 18.545 1.00 92.75 95 TRP A O 1
ATOM 717 N N . GLN A 1 96 ? -10.008 3.155 18.226 1.00 90.00 96 GLN A N 1
ATOM 718 C CA . GLN A 1 96 ? -9.455 3.156 16.868 1.00 90.00 96 GLN A CA 1
ATOM 719 C C . GLN A 1 96 ? -10.314 3.946 15.853 1.00 90.00 96 GLN A C 1
ATOM 721 O O . GLN A 1 96 ? -9.815 4.328 14.798 1.00 90.00 96 GLN A O 1
ATOM 726 N N . ARG A 1 97 ? -11.585 4.237 16.182 1.00 87.75 97 ARG A N 1
ATOM 727 C CA . ARG A 1 97 ? -12.557 5.023 15.387 1.00 87.75 97 ARG A CA 1
ATOM 728 C C . ARG A 1 97 ? -12.953 6.353 16.038 1.00 87.75 97 ARG A C 1
ATOM 730 O O . ARG A 1 97 ? -13.954 6.974 15.649 1.00 87.75 97 ARG A O 1
ATOM 737 N N . GLY A 1 98 ? -12.234 6.753 17.081 1.00 83.75 98 GLY A N 1
ATOM 738 C CA . GLY A 1 98 ? -12.335 8.061 17.710 1.00 83.75 98 GLY A CA 1
ATOM 739 C C . GLY A 1 98 ? -11.242 8.997 17.187 1.00 83.75 98 GLY A C 1
ATOM 740 O O . GLY A 1 98 ? -10.169 8.529 16.829 1.00 83.75 98 GLY A O 1
ATOM 741 N N . PRO A 1 99 ? -11.454 10.323 17.205 1.00 78.00 99 PRO A N 1
ATOM 742 C CA . PRO A 1 99 ? -10.449 11.291 16.746 1.00 78.00 99 PRO A CA 1
ATOM 743 C C . PRO A 1 99 ? -9.142 11.253 17.561 1.00 78.00 99 PRO A C 1
ATOM 745 O O . PRO A 1 99 ? -8.129 11.796 17.134 1.00 78.00 99 PRO A O 1
ATOM 748 N N . GLU A 1 100 ? -9.139 10.619 18.737 1.00 74.62 100 GLU A N 1
ATOM 749 C CA . GLU A 1 100 ? -7.935 10.438 19.555 1.00 74.62 100 GLU A CA 1
ATOM 750 C C . GLU A 1 100 ? -6.939 9.422 18.956 1.00 74.62 100 GLU A C 1
ATOM 752 O O . GLU A 1 100 ? -5.742 9.519 19.243 1.00 74.62 100 GLU A O 1
ATOM 757 N N . SER A 1 101 ? -7.386 8.489 18.098 1.00 79.19 101 SER A N 1
ATOM 758 C CA . SER A 1 101 ? -6.485 7.564 17.388 1.00 79.19 101 SER A CA 1
ATOM 759 C C . SER A 1 101 ? -5.729 8.213 16.228 1.00 79.19 101 SER A C 1
ATOM 761 O O . SER A 1 101 ? -4.668 7.727 15.848 1.00 79.19 101 SER A O 1
ATOM 763 N N . GLU A 1 102 ? -6.216 9.343 15.708 1.00 70.44 102 GLU A N 1
ATOM 764 C CA . GLU A 1 102 ? -5.591 10.084 14.601 1.00 70.44 102 GLU A CA 1
ATOM 765 C C . GLU A 1 102 ? -4.385 10.938 15.048 1.00 70.44 102 GLU A C 1
ATOM 767 O O . GLU A 1 102 ? -3.733 11.590 14.228 1.00 70.44 102 GLU A O 1
ATOM 772 N N . SER A 1 103 ? -4.080 10.966 16.351 1.00 68.19 103 SER A N 1
ATOM 773 C CA . SER A 1 103 ? -2.943 11.715 16.888 1.00 68.19 103 SER A CA 1
ATOM 774 C C . SER A 1 103 ? -1.595 11.151 16.414 1.00 68.19 103 SER A C 1
ATOM 776 O O . SER A 1 103 ? -1.368 9.946 16.368 1.00 68.19 103 SER A O 1
ATOM 778 N N . ALA A 1 104 ? -0.667 12.047 16.062 1.00 57.38 104 ALA A N 1
ATOM 779 C CA . ALA A 1 104 ? 0.655 11.674 15.547 1.00 57.38 104 ALA A CA 1
ATOM 780 C C . ALA A 1 104 ? 1.645 11.195 16.631 1.00 57.38 104 ALA A C 1
ATOM 782 O O . ALA A 1 104 ? 2.748 10.754 16.304 1.00 57.38 104 ALA A O 1
ATOM 783 N N . GLU A 1 105 ? 1.285 11.313 17.912 1.00 65.06 105 GLU A N 1
ATOM 784 C CA . GLU A 1 105 ? 2.105 10.854 19.035 1.00 65.06 105 GLU A CA 1
ATOM 785 C C . GLU A 1 105 ? 1.712 9.423 19.443 1.00 65.06 105 GLU A C 1
ATOM 787 O O . GLU A 1 105 ? 0.528 9.086 19.402 1.00 65.06 105 GLU A O 1
ATOM 792 N N . PRO A 1 106 ? 2.662 8.563 19.866 1.00 66.06 106 PRO A N 1
ATOM 793 C CA . PRO A 1 106 ? 2.346 7.217 20.338 1.00 66.06 106 PRO A CA 1
ATOM 794 C C . PRO A 1 106 ? 1.377 7.254 21.525 1.00 66.06 106 PRO A C 1
ATOM 796 O O . PRO A 1 106 ? 1.757 7.619 22.639 1.00 66.06 106 PRO A O 1
ATOM 799 N N . SER A 1 107 ? 0.123 6.871 21.291 1.00 79.94 107 SER A N 1
ATOM 800 C CA . SER A 1 107 ? -0.922 6.970 22.306 1.00 79.94 107 SER A CA 1
ATOM 801 C C . SER A 1 107 ? -0.752 5.883 23.380 1.00 79.94 107 SER A C 1
ATOM 803 O O . SER A 1 107 ? -0.810 4.695 23.048 1.00 79.94 107 SER A O 1
ATOM 805 N N . PRO A 1 108 ? -0.573 6.231 24.673 1.00 84.56 108 PRO A N 1
ATOM 806 C CA . PRO A 1 108 ? -0.365 5.236 25.729 1.00 84.56 108 PRO A CA 1
ATOM 807 C C . PRO A 1 108 ? -1.527 4.246 25.861 1.00 84.56 108 PRO A C 1
ATOM 809 O O . PRO A 1 108 ? -1.303 3.076 26.154 1.00 84.56 108 PRO A O 1
ATOM 812 N N . ILE A 1 109 ? -2.759 4.694 25.587 1.00 90.12 109 ILE A N 1
ATOM 813 C CA . ILE A 1 109 ? -3.954 3.841 25.626 1.00 90.12 109 ILE A CA 1
ATOM 814 C C . ILE A 1 109 ? -3.889 2.716 24.583 1.00 90.12 109 ILE A C 1
ATOM 816 O O . ILE A 1 109 ? -4.283 1.592 24.880 1.00 90.12 109 ILE A O 1
ATOM 820 N N . ALA A 1 110 ? -3.343 2.993 23.394 1.00 89.19 110 ALA A N 1
ATOM 821 C CA . ALA A 1 110 ? -3.188 2.007 22.332 1.00 89.19 110 ALA A CA 1
ATOM 822 C C . ALA A 1 110 ? -2.172 0.946 22.750 1.00 89.19 110 ALA A C 1
ATOM 824 O O . ALA A 1 110 ? -2.512 -0.230 22.801 1.00 89.19 110 ALA A O 1
ATOM 825 N N . SER A 1 111 ? -0.970 1.374 23.146 1.00 89.69 111 SER A N 1
ATOM 826 C CA . SER A 1 111 ? 0.114 0.487 23.580 1.00 89.69 111 SER A CA 1
ATOM 827 C C . SER A 1 111 ? -0.311 -0.454 24.713 1.00 89.69 111 SER A C 1
ATOM 829 O O . SER A 1 111 ? -0.081 -1.658 24.629 1.00 89.69 111 SER A O 1
ATOM 831 N N . GLU A 1 112 ? -0.967 0.065 25.756 1.00 92.88 112 GLU A N 1
ATOM 832 C CA . GLU A 1 112 ? -1.432 -0.752 26.886 1.00 92.88 112 GLU A CA 1
ATOM 833 C C . GLU A 1 112 ? -2.472 -1.795 26.438 1.00 92.88 112 GLU A C 1
ATOM 835 O O . GLU A 1 112 ? -2.318 -2.982 26.730 1.00 92.88 112 GLU A O 1
ATOM 840 N N . MET A 1 113 ? -3.484 -1.395 25.655 1.00 94.31 113 MET A N 1
ATOM 841 C CA . MET A 1 113 ? -4.478 -2.333 25.115 1.00 94.31 113 MET A CA 1
ATOM 842 C C . MET A 1 113 ? -3.841 -3.380 24.185 1.00 94.31 113 MET A C 1
ATOM 844 O O . MET A 1 113 ? -4.144 -4.568 24.299 1.00 94.31 113 MET A O 1
ATOM 848 N N . GLU A 1 114 ? -2.929 -2.969 23.302 1.00 93.12 114 GLU A N 1
ATOM 849 C CA . GLU A 1 114 ? -2.271 -3.845 22.327 1.00 93.12 114 GLU A CA 1
ATOM 850 C C . GLU A 1 114 ? -1.434 -4.938 22.997 1.00 93.12 114 GLU A C 1
ATOM 852 O O . GLU A 1 114 ? -1.513 -6.094 22.582 1.00 93.12 114 GLU A O 1
ATOM 857 N N . THR A 1 115 ? -0.703 -4.626 24.075 1.00 92.44 115 THR A N 1
ATOM 858 C CA . THR A 1 115 ? 0.096 -5.637 24.801 1.00 92.44 115 THR A CA 1
ATOM 859 C C . THR A 1 115 ? -0.745 -6.757 25.420 1.00 92.44 115 THR A C 1
ATOM 861 O O . THR A 1 115 ? -0.262 -7.882 25.580 1.00 92.44 115 THR A O 1
ATOM 864 N N . VAL A 1 116 ? -2.008 -6.480 25.758 1.00 94.00 116 VAL A N 1
ATOM 865 C CA . VAL A 1 116 ? -2.934 -7.477 26.311 1.00 94.00 116 VAL A CA 1
ATOM 866 C C . VAL A 1 116 ? -3.682 -8.215 25.201 1.00 94.00 116 VAL A C 1
ATOM 868 O O . VAL A 1 116 ? -3.819 -9.442 25.293 1.00 94.00 116 VAL A O 1
ATOM 871 N N . LEU A 1 117 ? -4.137 -7.486 24.173 1.00 94.81 117 LEU A N 1
ATOM 872 C CA . LEU A 1 117 ? -4.974 -7.992 23.082 1.00 94.81 117 LEU A CA 1
ATOM 873 C C . LEU A 1 117 ? -4.209 -8.784 22.018 1.00 94.81 117 LEU A C 1
ATOM 875 O O . LEU A 1 117 ? -4.771 -9.760 21.524 1.00 94.81 117 LEU A O 1
ATOM 879 N N . PHE A 1 118 ? -2.973 -8.405 21.678 1.00 93.44 118 PHE A N 1
ATOM 880 C CA . PHE A 1 118 ? -2.234 -8.947 20.533 1.00 93.44 118 PHE A CA 1
ATOM 881 C C . PHE A 1 118 ? -0.957 -9.673 20.964 1.00 93.44 118 PHE A C 1
ATOM 883 O O . PHE A 1 118 ? 0.117 -9.089 21.099 1.00 93.44 118 PHE A O 1
ATOM 890 N N . ARG A 1 119 ? -1.071 -10.987 21.170 1.00 89.75 119 ARG A N 1
ATOM 891 C CA . ARG A 1 119 ? 0.022 -11.869 21.613 1.00 89.75 119 ARG A CA 1
ATOM 892 C C . ARG A 1 119 ? 0.609 -12.706 20.474 1.00 89.75 119 ARG A C 1
ATOM 894 O O . ARG A 1 119 ? 1.678 -13.289 20.646 1.00 89.75 119 ARG A O 1
ATOM 901 N N . GLY A 1 120 ? -0.056 -12.752 19.319 1.00 89.44 120 GLY A N 1
ATOM 902 C CA . GLY A 1 120 ? 0.461 -13.334 18.081 1.00 89.44 120 GLY A CA 1
ATOM 903 C C . GLY A 1 120 ? -0.434 -13.069 16.868 1.00 89.44 120 GLY A C 1
ATOM 904 O O . GLY A 1 120 ? -1.484 -12.439 16.975 1.00 89.44 120 GLY A O 1
ATOM 905 N N . ASP A 1 121 ? -0.020 -13.581 15.707 1.00 88.50 121 ASP A N 1
ATOM 906 C CA . ASP A 1 121 ? -0.650 -13.331 14.399 1.00 88.50 121 ASP A CA 1
ATOM 907 C C . ASP A 1 121 ? -2.153 -13.651 14.342 1.00 88.50 121 ASP A C 1
ATOM 909 O O . ASP A 1 121 ? -2.883 -12.998 13.601 1.00 88.50 121 ASP A O 1
ATOM 913 N N . ALA A 1 122 ? -2.623 -14.636 15.118 1.00 93.38 122 ALA A N 1
ATOM 914 C CA . ALA A 1 122 ? -4.038 -15.006 15.178 1.00 93.38 122 ALA A CA 1
ATOM 915 C C . ALA A 1 122 ? -4.905 -13.899 15.802 1.00 93.38 122 ALA A C 1
ATOM 917 O O . ALA A 1 122 ? -5.977 -13.602 15.289 1.00 93.38 122 ALA A O 1
ATOM 918 N N . ASP A 1 123 ? -4.412 -13.236 16.854 1.00 94.38 123 ASP A N 1
ATOM 919 C CA . ASP A 1 123 ? -5.139 -12.143 17.507 1.00 94.38 123 ASP A CA 1
ATOM 920 C C . ASP A 1 123 ? -5.274 -10.932 16.563 1.00 94.38 123 ASP A C 1
ATOM 922 O O . ASP A 1 123 ? -6.312 -10.269 16.520 1.00 94.38 123 ASP A O 1
ATOM 926 N N . TRP A 1 124 ? -4.225 -10.662 15.775 1.00 94.56 124 TRP A N 1
ATOM 927 C CA . TRP A 1 124 ? -4.254 -9.650 14.719 1.00 94.56 124 TRP A CA 1
ATOM 928 C C . TRP A 1 124 ? -5.214 -10.031 13.592 1.00 94.56 124 TRP A C 1
ATOM 930 O O . TRP A 1 124 ? -5.977 -9.184 13.133 1.00 94.56 124 TRP A O 1
ATOM 940 N N . GLU A 1 125 ? -5.199 -11.289 13.144 1.00 96.06 125 GLU A N 1
ATOM 941 C CA . GLU A 1 125 ? -6.115 -11.776 12.112 1.00 96.06 125 GLU A CA 1
ATOM 942 C C . GLU A 1 125 ? -7.580 -11.604 12.527 1.00 96.06 125 GLU A C 1
ATOM 944 O O . GLU A 1 125 ? -8.347 -11.000 11.777 1.00 96.06 125 GLU A O 1
ATOM 949 N N . ASP A 1 126 ? -7.946 -12.045 13.732 1.00 95.81 126 ASP A N 1
ATOM 950 C CA . ASP A 1 126 ? -9.307 -11.916 14.260 1.00 95.81 126 ASP A CA 1
ATOM 951 C C . ASP A 1 126 ? -9.745 -10.443 14.347 1.00 95.81 126 ASP A C 1
ATOM 953 O O . ASP A 1 126 ? -10.872 -10.105 13.966 1.00 95.81 126 ASP A O 1
ATOM 957 N N . PHE A 1 127 ? -8.853 -9.537 14.768 1.00 95.75 127 PHE A N 1
ATOM 958 C CA . PHE A 1 127 ? -9.117 -8.094 14.778 1.00 95.75 127 PHE A CA 1
ATOM 959 C C . PHE A 1 127 ? -9.344 -7.526 13.370 1.00 95.75 127 PHE A C 1
ATOM 961 O O . PHE A 1 127 ? -10.362 -6.868 13.137 1.00 95.75 127 PHE A O 1
ATOM 968 N N . PHE A 1 128 ? -8.442 -7.790 12.417 1.00 96.31 128 PHE A N 1
ATOM 969 C CA . PHE A 1 128 ? -8.571 -7.245 11.062 1.00 96.31 128 PHE A CA 1
ATOM 970 C C . PHE A 1 128 ? -9.786 -7.806 10.330 1.00 96.31 128 PHE A C 1
ATOM 972 O O . PHE A 1 128 ? -10.462 -7.044 9.642 1.00 96.31 128 PHE A O 1
ATOM 979 N N . ARG A 1 129 ? -10.121 -9.089 10.510 1.00 97.06 129 ARG A N 1
ATOM 980 C CA . ARG A 1 129 ? -11.359 -9.666 9.966 1.00 97.06 129 ARG A CA 1
ATOM 981 C C . ARG A 1 129 ? -12.591 -8.998 10.570 1.00 97.06 129 ARG A C 1
ATOM 983 O O . ARG A 1 129 ? -13.402 -8.455 9.824 1.00 97.06 129 ARG A O 1
ATOM 990 N N . THR A 1 130 ? -12.668 -8.922 11.903 1.00 96.69 130 THR A N 1
ATOM 991 C CA . THR A 1 130 ? -13.772 -8.257 12.624 1.00 96.69 130 THR A CA 1
ATOM 992 C C . THR A 1 130 ? -13.963 -6.804 12.182 1.00 96.69 130 THR A C 1
ATOM 994 O O . THR A 1 130 ? -15.096 -6.342 12.067 1.00 96.69 130 THR A O 1
ATOM 997 N N . SER A 1 131 ? -12.868 -6.083 11.925 1.00 95.62 131 SER A N 1
ATOM 998 C CA . SER A 1 131 ? -12.898 -4.675 11.525 1.00 95.62 131 SER A CA 1
ATOM 999 C C . SER A 1 131 ? -13.214 -4.456 10.039 1.00 95.62 131 SER A C 1
ATOM 1001 O O . SER A 1 131 ? -13.989 -3.557 9.702 1.00 95.62 131 SER A O 1
ATOM 1003 N N . ILE A 1 132 ? -12.617 -5.242 9.137 1.00 95.69 132 ILE A N 1
ATOM 1004 C CA . ILE A 1 132 ? -12.599 -4.954 7.694 1.00 95.69 132 ILE A CA 1
ATOM 1005 C C . ILE A 1 132 ? -13.691 -5.722 6.939 1.00 95.69 132 ILE A C 1
ATOM 1007 O O . ILE A 1 132 ? -14.353 -5.126 6.089 1.00 95.69 132 ILE A O 1
ATOM 1011 N N . GLU A 1 133 ? -13.941 -6.998 7.243 1.00 96.06 133 GLU A N 1
ATOM 1012 C CA . GLU A 1 133 ? -14.885 -7.831 6.473 1.00 96.06 133 GLU A CA 1
ATOM 1013 C C . GLU A 1 133 ? -16.318 -7.256 6.441 1.00 96.06 133 GLU A C 1
ATOM 1015 O O . GLU A 1 133 ? -16.847 -7.089 5.338 1.00 96.06 133 GLU A O 1
ATOM 1020 N N . PRO A 1 134 ? -16.910 -6.769 7.556 1.00 94.69 134 PRO A N 1
ATOM 1021 C CA . PRO A 1 134 ? -18.231 -6.127 7.524 1.00 94.69 134 PRO A CA 1
ATOM 1022 C C . PRO A 1 134 ? -18.294 -4.851 6.663 1.00 94.69 134 PRO A C 1
ATOM 1024 O O . PRO A 1 134 ? -19.384 -4.411 6.277 1.00 94.69 134 PRO A O 1
ATOM 1027 N N . GLN A 1 135 ? -17.145 -4.232 6.374 1.00 93.62 135 GLN A N 1
ATOM 1028 C CA . GLN A 1 135 ? -17.025 -3.053 5.511 1.00 93.62 135 GLN A CA 1
ATOM 1029 C C . GLN A 1 135 ? -16.861 -3.444 4.037 1.00 93.62 135 GLN A C 1
ATOM 1031 O O . GLN A 1 135 ? -17.404 -2.756 3.169 1.00 93.62 135 GLN A O 1
ATOM 1036 N N . LEU A 1 136 ? -16.176 -4.562 3.763 1.00 94.06 136 LEU A N 1
ATOM 1037 C CA . LEU A 1 136 ? -16.080 -5.175 2.434 1.00 94.06 136 LEU A CA 1
ATOM 1038 C C . LEU A 1 136 ? -17.438 -5.719 1.966 1.00 94.06 136 LEU A C 1
ATOM 1040 O O . LEU A 1 136 ? -17.836 -5.434 0.838 1.00 94.06 136 LEU A O 1
ATOM 1044 N N . ASP A 1 137 ? -18.196 -6.383 2.848 1.00 93.25 137 ASP A N 1
ATOM 1045 C CA . ASP A 1 137 ? -19.581 -6.832 2.603 1.00 93.25 137 ASP A CA 1
ATOM 1046 C C . ASP A 1 137 ? -20.498 -5.695 2.124 1.00 93.25 137 ASP A C 1
ATOM 1048 O O . ASP A 1 137 ? -21.399 -5.886 1.307 1.00 93.25 137 ASP A O 1
ATOM 1052 N N . ARG A 1 138 ? -20.266 -4.486 2.648 1.00 91.44 138 ARG A N 1
ATOM 1053 C CA . ARG A 1 138 ? -21.022 -3.264 2.333 1.00 91.44 138 ARG A CA 1
ATOM 1054 C C . ARG A 1 138 ? -20.376 -2.418 1.234 1.00 91.44 138 ARG A C 1
ATOM 1056 O O . ARG A 1 138 ? -20.898 -1.353 0.915 1.00 91.44 138 ARG A O 1
ATOM 1063 N N . ASN A 1 139 ? -19.260 -2.880 0.669 1.00 91.06 139 ASN A N 1
ATOM 1064 C CA . ASN A 1 139 ? -18.468 -2.200 -0.352 1.00 91.06 139 ASN A CA 1
ATOM 1065 C C . ASN A 1 139 ? -18.088 -0.744 0.002 1.00 91.06 139 ASN A C 1
ATOM 1067 O O . ASN A 1 139 ? -18.133 0.131 -0.864 1.00 91.06 139 ASN A O 1
ATOM 1071 N N . ARG A 1 140 ? -17.729 -0.460 1.267 1.00 90.56 140 ARG A N 1
ATOM 1072 C CA . ARG A 1 140 ? -17.306 0.894 1.687 1.00 90.56 140 ARG A CA 1
ATOM 1073 C C . ARG A 1 140 ? -16.022 1.309 0.960 1.00 90.56 140 ARG A C 1
ATOM 1075 O O . ARG A 1 140 ? -15.095 0.511 0.833 1.00 90.56 140 ARG A O 1
ATOM 1082 N N . ASP A 1 141 ? -15.939 2.568 0.534 1.00 88.81 141 ASP A N 1
ATOM 1083 C CA . ASP A 1 141 ? -14.774 3.097 -0.196 1.00 88.81 141 ASP A CA 1
ATOM 1084 C C . ASP A 1 141 ? -13.494 3.142 0.656 1.00 88.81 141 ASP A C 1
ATOM 1086 O O . ASP A 1 141 ? -12.385 2.970 0.144 1.00 88.81 141 ASP A O 1
ATOM 1090 N N . HIS A 1 142 ? -13.638 3.357 1.966 1.00 88.56 142 HIS A N 1
ATOM 1091 C CA . HIS A 1 142 ? -12.525 3.527 2.904 1.00 88.56 142 HIS A CA 1
ATOM 1092 C C . HIS A 1 142 ? -12.741 2.669 4.167 1.00 88.56 142 HIS A C 1
ATOM 1094 O O . HIS A 1 142 ? -13.309 3.159 5.142 1.00 88.56 142 HIS A O 1
ATOM 1100 N N . PRO A 1 143 ? -12.345 1.380 4.159 1.00 91.50 143 PRO A N 1
ATOM 1101 C CA . PRO A 1 143 ? -12.365 0.534 5.351 1.00 91.50 143 PRO A CA 1
ATOM 1102 C C . PRO A 1 143 ? -11.323 1.003 6.373 1.00 91.50 143 PRO A C 1
ATOM 1104 O O . PRO A 1 143 ? -10.142 1.088 6.037 1.00 91.50 143 PRO A O 1
ATOM 1107 N N . ASP A 1 144 ? -11.764 1.283 7.603 1.00 89.12 144 ASP A N 1
ATOM 1108 C CA . ASP A 1 144 ? -10.996 2.057 8.599 1.00 89.12 144 ASP A CA 1
ATOM 1109 C C . ASP A 1 144 ? -9.563 1.520 8.837 1.00 89.12 144 ASP A C 1
ATOM 1111 O O . ASP A 1 144 ? -8.594 2.271 8.758 1.00 89.12 144 ASP A O 1
ATOM 1115 N N . ASP A 1 145 ? -9.412 0.210 9.073 1.00 91.25 145 ASP A N 1
ATOM 1116 C CA . ASP A 1 145 ? -8.128 -0.415 9.441 1.00 91.25 145 ASP A CA 1
ATOM 1117 C C . ASP A 1 145 ? -7.312 -0.959 8.250 1.00 91.25 145 ASP A C 1
ATOM 1119 O O . ASP A 1 145 ? -6.213 -1.495 8.429 1.00 91.25 145 ASP A O 1
ATOM 1123 N N . LEU A 1 146 ? -7.802 -0.812 7.012 1.00 92.06 146 LEU A N 1
ATOM 1124 C CA . LEU A 1 146 ? -7.084 -1.288 5.825 1.00 92.06 146 LEU A CA 1
ATOM 1125 C C . LEU A 1 146 ? -5.737 -0.563 5.593 1.00 92.06 146 LEU A C 1
ATOM 1127 O O . LEU A 1 146 ? -4.751 -1.253 5.317 1.00 92.06 146 LEU A O 1
ATOM 1131 N N . PRO A 1 147 ? -5.620 0.775 5.749 1.00 89.12 147 PRO A N 1
ATOM 1132 C CA . PRO A 1 147 ? -4.336 1.470 5.632 1.00 89.12 147 PRO A CA 1
ATOM 1133 C C . PRO A 1 147 ? -3.300 0.979 6.648 1.00 89.12 147 PRO A C 1
ATOM 1135 O O . PRO A 1 147 ? -2.118 0.884 6.321 1.00 89.12 147 PRO A O 1
ATOM 1138 N N . ARG A 1 148 ? -3.742 0.607 7.857 1.00 89.56 148 ARG A N 1
ATOM 1139 C CA . ARG A 1 148 ? -2.888 0.064 8.920 1.00 89.56 148 ARG A CA 1
ATOM 1140 C C . ARG A 1 148 ? -2.334 -1.310 8.544 1.00 89.56 148 ARG A C 1
ATOM 1142 O O . ARG A 1 148 ? -1.116 -1.487 8.499 1.00 89.56 148 ARG A O 1
ATOM 1149 N N . LEU A 1 149 ? -3.212 -2.237 8.150 1.00 91.69 149 LEU A N 1
ATOM 1150 C CA . LEU A 1 149 ? -2.829 -3.556 7.628 1.00 91.69 149 LEU A CA 1
ATOM 1151 C C . LEU A 1 149 ? -1.905 -3.451 6.399 1.00 91.69 149 LEU A C 1
ATOM 1153 O O . LEU A 1 149 ? -1.058 -4.315 6.166 1.00 91.69 149 LEU A O 1
ATOM 1157 N N . ALA A 1 150 ? -2.050 -2.398 5.592 1.00 86.94 150 ALA A N 1
ATOM 1158 C CA . ALA A 1 150 ? -1.200 -2.130 4.437 1.00 86.94 150 ALA A CA 1
ATOM 1159 C C . ALA A 1 150 ? 0.135 -1.433 4.781 1.00 86.94 150 ALA A C 1
ATOM 1161 O O . ALA A 1 150 ? 1.065 -1.491 3.966 1.00 86.94 150 ALA A O 1
ATOM 1162 N N . GLY A 1 151 ? 0.241 -0.770 5.934 1.00 84.44 151 GLY A N 1
ATOM 1163 C CA . GLY A 1 151 ? 1.392 0.042 6.336 1.00 84.44 151 GLY A CA 1
ATOM 1164 C C . GLY A 1 151 ? 2.397 -0.675 7.239 1.00 84.44 151 GLY A C 1
ATOM 1165 O O . GLY A 1 151 ? 3.602 -0.480 7.077 1.00 84.44 151 GLY A O 1
ATOM 1166 N N . GLU A 1 152 ? 1.933 -1.515 8.165 1.00 85.81 152 GLU A N 1
ATOM 1167 C CA . GLU A 1 152 ? 2.788 -2.087 9.212 1.00 85.81 152 GLU A CA 1
ATOM 1168 C C . GLU A 1 152 ? 3.724 -3.212 8.707 1.00 85.81 152 GLU A C 1
ATOM 1170 O O . GLU A 1 152 ? 3.256 -4.233 8.192 1.00 85.81 152 GLU A O 1
ATOM 1175 N N . PRO A 1 153 ? 5.060 -3.098 8.887 1.00 84.38 153 PRO A N 1
ATOM 1176 C CA . PRO A 1 153 ? 6.005 -4.114 8.413 1.00 84.38 153 PRO A CA 1
ATOM 1177 C C . PRO A 1 153 ? 5.864 -5.481 9.095 1.00 84.38 153 PRO A C 1
ATOM 1179 O O . PRO A 1 153 ? 6.037 -6.508 8.436 1.00 84.38 153 PRO A O 1
ATOM 1182 N N . CYS A 1 154 ? 5.536 -5.513 10.390 1.00 86.38 154 CYS A N 1
ATOM 1183 C CA . CYS A 1 154 ? 5.288 -6.746 11.149 1.00 86.38 154 CYS A CA 1
ATOM 1184 C C . CYS A 1 154 ? 4.086 -7.529 10.598 1.00 86.38 154 CYS A C 1
ATOM 1186 O O . CYS A 1 154 ? 4.148 -8.751 10.499 1.00 86.38 154 CYS A O 1
ATOM 1188 N N . LEU A 1 155 ? 3.043 -6.831 10.144 1.00 89.00 155 LEU A N 1
ATOM 1189 C CA . LEU A 1 155 ? 1.832 -7.431 9.581 1.00 89.00 155 LEU A CA 1
ATOM 1190 C C . LEU A 1 155 ? 1.968 -7.832 8.105 1.00 89.00 155 LEU A C 1
ATOM 1192 O O . LEU A 1 155 ? 1.019 -8.352 7.523 1.00 89.00 155 LEU A O 1
ATOM 1196 N N . SER A 1 156 ? 3.126 -7.624 7.474 1.00 86.94 156 SER A N 1
ATOM 1197 C CA . SER A 1 156 ? 3.332 -7.832 6.030 1.00 86.94 156 SER A CA 1
ATOM 1198 C C . SER A 1 156 ? 2.903 -9.218 5.513 1.00 86.94 156 SER A C 1
ATOM 1200 O O . SER A 1 156 ? 2.287 -9.305 4.444 1.00 86.94 156 SER A O 1
ATOM 1202 N N . GLY A 1 157 ? 3.165 -10.289 6.270 1.00 88.75 157 GLY A N 1
ATOM 1203 C CA . GLY A 1 157 ? 2.731 -11.652 5.934 1.00 88.75 157 GLY A CA 1
ATOM 1204 C C . GLY A 1 157 ? 1.211 -11.844 6.025 1.00 88.75 157 GLY A C 1
ATOM 1205 O O . GLY A 1 157 ? 0.597 -12.375 5.097 1.00 88.75 157 GLY A O 1
ATOM 1206 N N . LEU A 1 158 ? 0.592 -11.351 7.103 1.00 92.50 158 LEU A N 1
ATOM 1207 C CA . LEU A 1 158 ? -0.862 -11.379 7.303 1.00 92.50 158 LEU A CA 1
ATOM 1208 C C . LEU A 1 158 ? -1.588 -10.553 6.228 1.00 92.50 158 LEU A C 1
ATOM 1210 O O . LEU A 1 158 ? -2.510 -11.044 5.582 1.00 92.50 158 LEU A O 1
ATOM 1214 N N . SER A 1 159 ? -1.098 -9.339 5.979 1.00 93.00 159 SER A N 1
ATOM 1215 C CA . SER A 1 159 ? -1.560 -8.391 4.960 1.00 93.00 159 SER A CA 1
ATOM 1216 C C . SER A 1 159 ? -1.625 -9.015 3.563 1.00 93.00 159 SER A C 1
ATOM 1218 O O . SER A 1 159 ? -2.628 -8.868 2.863 1.00 93.00 159 SER A O 1
ATOM 1220 N N . GLY A 1 160 ? -0.596 -9.776 3.171 1.00 91.81 160 GLY A N 1
ATOM 1221 C CA . GLY A 1 160 ? -0.571 -10.488 1.890 1.00 91.81 160 GLY A CA 1
ATOM 1222 C C . GLY A 1 160 ? -1.598 -11.614 1.816 1.00 91.81 160 GLY A C 1
ATOM 1223 O O . GLY A 1 160 ? -2.339 -11.706 0.837 1.00 91.81 160 GLY A O 1
ATOM 1224 N N . ARG A 1 161 ? -1.673 -12.445 2.865 1.00 94.00 161 ARG A N 1
ATOM 1225 C CA . ARG A 1 161 ? -2.602 -13.582 2.947 1.00 94.00 161 ARG A CA 1
ATOM 1226 C C . ARG A 1 161 ? -4.065 -13.130 2.926 1.00 94.00 161 ARG A C 1
ATOM 1228 O O . ARG A 1 161 ? -4.815 -13.593 2.070 1.00 94.00 161 ARG A O 1
ATOM 1235 N N . LEU A 1 162 ? -4.442 -12.190 3.795 1.00 95.88 162 LEU A N 1
ATOM 1236 C CA . LEU A 1 162 ? -5.803 -11.645 3.853 1.00 95.88 162 LEU A CA 1
ATOM 1237 C C . LEU A 1 162 ? -6.180 -10.921 2.557 1.00 95.88 162 LEU A C 1
ATOM 1239 O O . LEU A 1 162 ? -7.261 -11.151 2.029 1.00 95.88 162 LEU A O 1
ATOM 1243 N N . SER A 1 163 ? -5.277 -10.127 1.970 1.00 95.19 163 SER A N 1
ATOM 1244 C CA . SER A 1 163 ? -5.569 -9.448 0.697 1.00 95.19 163 SER A CA 1
ATOM 1245 C C . SER A 1 163 ? -5.820 -10.428 -0.451 1.00 95.19 163 SER A C 1
ATOM 1247 O O . SER A 1 163 ? -6.732 -10.216 -1.249 1.00 95.19 163 SER A O 1
ATOM 1249 N N . MET A 1 164 ? -5.051 -11.520 -0.531 1.00 94.44 164 MET A N 1
ATOM 1250 C CA . MET A 1 164 ? -5.272 -12.584 -1.518 1.00 94.44 164 MET A CA 1
ATOM 1251 C C . MET A 1 164 ? -6.595 -13.323 -1.301 1.00 94.44 164 MET A C 1
ATOM 1253 O O . MET A 1 164 ? -7.276 -13.649 -2.271 1.00 94.44 164 MET A O 1
ATOM 1257 N N . GLU A 1 165 ? -6.967 -13.587 -0.050 1.00 95.31 165 GLU A N 1
ATOM 1258 C CA . GLU A 1 165 ? -8.248 -14.204 0.294 1.00 95.31 165 GLU A CA 1
ATOM 1259 C C . GLU A 1 165 ? -9.421 -13.283 -0.061 1.00 95.31 165 GLU A C 1
ATOM 1261 O O . GLU A 1 165 ? -10.327 -13.683 -0.792 1.00 95.31 165 GLU A O 1
ATOM 1266 N N . TRP A 1 166 ? -9.376 -12.019 0.358 1.00 95.69 166 TRP A N 1
ATOM 1267 C CA . TRP A 1 166 ? -10.442 -11.059 0.096 1.00 95.69 166 TRP A CA 1
ATOM 1268 C C . TRP A 1 166 ? -10.601 -10.744 -1.400 1.00 95.69 166 TRP A C 1
ATOM 1270 O O . TRP A 1 166 ? -11.730 -10.647 -1.869 1.00 95.69 166 TRP A O 1
ATOM 1280 N N . LEU A 1 167 ? -9.524 -10.686 -2.195 1.00 93.25 167 LEU A N 1
ATOM 1281 C CA . LEU A 1 167 ? -9.622 -10.559 -3.662 1.00 93.25 167 LEU A CA 1
ATOM 1282 C C . LEU A 1 167 ? -10.230 -11.800 -4.353 1.00 93.25 167 LEU A C 1
ATOM 1284 O O . LEU A 1 167 ? -10.759 -11.695 -5.466 1.00 93.25 167 LEU A O 1
ATOM 1288 N N . ARG A 1 168 ? -10.154 -12.981 -3.722 1.00 91.75 168 ARG A N 1
ATOM 1289 C CA . ARG A 1 168 ? -10.816 -14.208 -4.199 1.00 91.75 168 ARG A CA 1
ATOM 1290 C C . ARG A 1 168 ? -12.295 -14.234 -3.793 1.00 91.75 168 ARG A C 1
ATOM 1292 O O . ARG A 1 168 ? -13.126 -14.572 -4.630 1.00 91.75 168 ARG A O 1
ATOM 1299 N N . SER A 1 169 ? -12.616 -13.846 -2.558 1.00 91.50 169 SER A N 1
ATOM 1300 C CA . SER A 1 169 ? -13.969 -13.912 -1.981 1.00 91.50 169 SER A CA 1
ATOM 1301 C C . SER A 1 169 ? -14.882 -12.747 -2.392 1.00 91.50 169 SER A C 1
ATOM 1303 O O . SER A 1 169 ? -16.048 -12.964 -2.730 1.00 91.50 169 SER A O 1
ATOM 1305 N N . TYR A 1 170 ? -14.374 -11.512 -2.412 1.00 89.38 170 TYR A N 1
ATOM 1306 C CA . TYR A 1 170 ? -15.164 -10.311 -2.693 1.00 89.38 170 TYR A CA 1
ATOM 1307 C C . TYR A 1 170 ? -15.115 -9.945 -4.178 1.00 89.38 170 TYR A C 1
ATOM 1309 O O . TYR A 1 170 ? -14.108 -9.487 -4.714 1.00 89.38 170 TYR A O 1
ATOM 1317 N N . HIS A 1 171 ? -16.249 -10.134 -4.852 1.00 82.50 171 HIS A N 1
ATOM 1318 C CA . HIS A 1 171 ? -16.376 -9.977 -6.305 1.00 82.50 171 HIS A CA 1
ATOM 1319 C C . HIS A 1 171 ? -16.797 -8.565 -6.743 1.00 82.50 171 HIS A C 1
ATOM 1321 O O . HIS A 1 171 ? -16.743 -8.249 -7.928 1.00 82.50 171 HIS A O 1
ATOM 1327 N N . THR A 1 172 ? -17.230 -7.724 -5.800 1.00 82.75 172 THR A N 1
ATOM 1328 C CA . THR A 1 172 ? -17.829 -6.399 -6.043 1.00 82.75 172 THR A CA 1
ATOM 1329 C C . THR A 1 172 ? -17.037 -5.266 -5.386 1.00 82.75 172 THR A C 1
ATOM 1331 O O . THR A 1 172 ? -17.618 -4.246 -5.028 1.00 82.75 172 THR A O 1
ATOM 1334 N N . LEU A 1 173 ? -15.728 -5.452 -5.190 1.00 88.25 173 LEU A N 1
ATOM 1335 C CA . LEU A 1 173 ? -14.842 -4.452 -4.588 1.00 88.25 173 LEU A CA 1
ATOM 1336 C C . LEU A 1 173 ? -14.804 -3.164 -5.423 1.00 88.25 173 LEU A C 1
ATOM 1338 O O . LEU A 1 173 ? -14.632 -3.206 -6.640 1.00 88.25 173 LEU A O 1
ATOM 1342 N N . ASN A 1 174 ? -14.928 -2.016 -4.762 1.00 89.31 174 ASN A N 1
ATOM 1343 C CA . ASN A 1 174 ? -14.792 -0.705 -5.388 1.00 89.31 174 ASN A CA 1
ATOM 1344 C C . ASN A 1 174 ? -13.333 -0.372 -5.777 1.00 89.31 174 ASN A C 1
ATOM 1346 O O . ASN A 1 174 ? -12.358 -0.984 -5.323 1.00 89.31 174 ASN A O 1
ATOM 1350 N N . LEU A 1 175 ? -13.193 0.672 -6.600 1.00 88.12 175 LEU A N 1
ATOM 1351 C CA . LEU A 1 175 ? -11.915 1.163 -7.125 1.00 88.12 175 LEU A CA 1
ATOM 1352 C C . LEU A 1 175 ? -11.018 1.852 -6.077 1.00 88.12 175 LEU A C 1
ATOM 1354 O O . LEU A 1 175 ? -9.881 2.177 -6.405 1.00 88.12 175 LEU A O 1
ATOM 1358 N N . HIS A 1 176 ? -11.475 2.059 -4.837 1.00 87.81 176 HIS A N 1
ATOM 1359 C CA . HIS A 1 176 ? -10.645 2.582 -3.745 1.00 87.81 176 HIS A CA 1
ATOM 1360 C C . HIS A 1 176 ? -9.991 1.458 -2.929 1.00 87.81 176 HIS A C 1
ATOM 1362 O O . HIS A 1 176 ? -8.818 1.562 -2.565 1.00 87.81 176 HIS A O 1
ATOM 1368 N N . VAL A 1 177 ? -10.711 0.361 -2.688 1.00 91.75 177 VAL A N 1
ATOM 1369 C CA .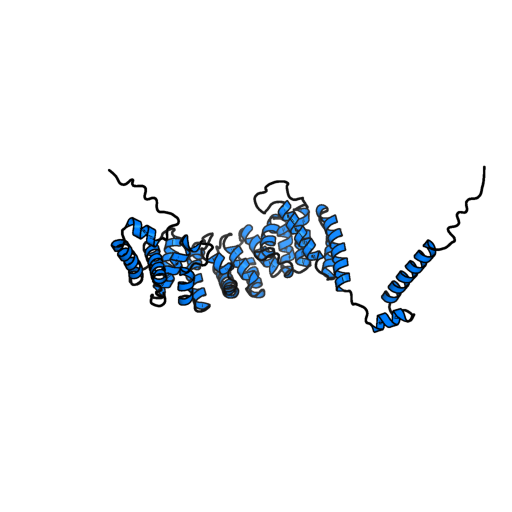 VAL A 1 177 ? -10.242 -0.797 -1.911 1.00 91.75 177 VAL A CA 1
ATOM 1370 C C . VAL A 1 177 ? -9.398 -1.748 -2.757 1.00 91.75 177 VAL A C 1
ATOM 1372 O O . VAL A 1 177 ? -8.315 -2.167 -2.339 1.00 91.75 177 VAL A O 1
ATOM 1375 N N . GLN A 1 178 ? -9.851 -2.078 -3.970 1.00 91.56 178 GLN A N 1
ATOM 1376 C CA . GLN A 1 178 ? -9.198 -3.095 -4.796 1.00 91.56 178 GLN A CA 1
ATOM 1377 C C . GLN A 1 178 ? -7.716 -2.789 -5.127 1.00 91.56 178 GLN A C 1
ATOM 1379 O O . GLN A 1 178 ? -6.902 -3.718 -5.056 1.00 91.56 178 GLN A O 1
ATOM 1384 N N . PRO A 1 179 ? -7.296 -1.537 -5.434 1.00 89.81 179 PRO A N 1
ATOM 1385 C CA . PRO A 1 179 ? -5.883 -1.229 -5.659 1.00 89.81 179 PRO A CA 1
ATOM 1386 C C . PRO A 1 179 ? -5.005 -1.502 -4.439 1.00 89.81 179 PRO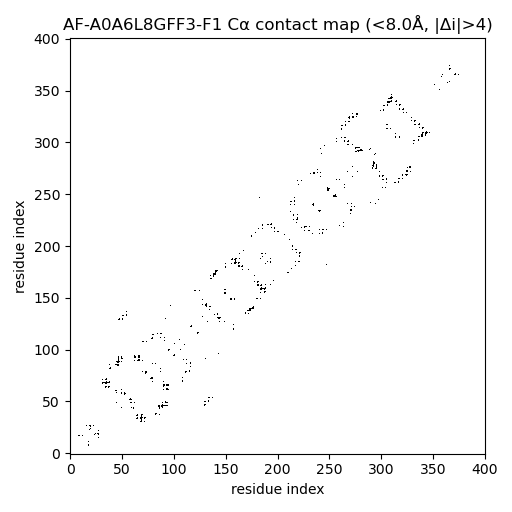 A C 1
ATOM 1388 O O . PRO A 1 179 ? -3.878 -1.972 -4.617 1.00 89.81 179 PRO A O 1
ATOM 1391 N N . GLN A 1 180 ? -5.519 -1.233 -3.230 1.00 90.12 180 GLN A N 1
ATOM 1392 C CA . GLN A 1 180 ? -4.806 -1.391 -1.958 1.00 90.12 180 GLN A CA 1
ATOM 1393 C C . GLN A 1 180 ? -4.573 -2.869 -1.637 1.00 90.12 180 GLN A C 1
ATOM 1395 O O . GLN A 1 180 ? -3.436 -3.262 -1.373 1.00 90.12 180 GLN A O 1
ATOM 1400 N N . LEU A 1 181 ? -5.613 -3.704 -1.759 1.00 93.12 181 LEU A N 1
ATOM 1401 C CA . LEU A 1 181 ? -5.489 -5.156 -1.587 1.00 93.12 181 LEU A CA 1
ATOM 1402 C C . LEU A 1 181 ? -4.500 -5.745 -2.598 1.00 93.12 181 LEU A C 1
ATOM 1404 O O . LEU A 1 181 ? -3.572 -6.457 -2.222 1.00 93.12 181 LEU A O 1
ATOM 1408 N N . GLN A 1 182 ? -4.605 -5.363 -3.875 1.00 91.50 182 GLN A N 1
ATOM 1409 C CA . GLN A 1 182 ? -3.636 -5.796 -4.883 1.00 91.50 182 GLN A CA 1
ATOM 1410 C C . GLN A 1 182 ? -2.213 -5.302 -4.584 1.00 91.50 182 GLN A C 1
ATOM 1412 O O . GLN A 1 182 ? -1.260 -6.035 -4.827 1.00 91.50 182 GLN A O 1
ATOM 1417 N N . ALA A 1 183 ? -2.036 -4.090 -4.047 1.00 88.94 183 ALA A N 1
ATOM 1418 C CA . ALA A 1 183 ? -0.717 -3.569 -3.681 1.00 88.94 183 ALA A CA 1
ATOM 1419 C C . ALA A 1 183 ? -0.091 -4.345 -2.510 1.00 88.94 183 ALA A C 1
ATOM 1421 O O . ALA A 1 183 ? 1.122 -4.563 -2.509 1.00 88.94 183 ALA A O 1
ATOM 1422 N N . CYS A 1 184 ? -0.904 -4.798 -1.552 1.00 89.50 184 CYS A N 1
ATOM 1423 C CA . CYS A 1 184 ? -0.466 -5.678 -0.473 1.00 89.50 184 CYS A CA 1
ATOM 1424 C C . CYS A 1 184 ? -0.061 -7.050 -1.027 1.00 89.50 184 CYS A C 1
ATOM 1426 O O . CYS A 1 184 ? 1.091 -7.453 -0.858 1.00 89.50 184 CYS A O 1
ATOM 1428 N N . SER A 1 185 ? -0.944 -7.698 -1.795 1.00 91.06 185 SER A N 1
ATOM 1429 C CA . SER A 1 185 ? -0.682 -8.979 -2.462 1.00 91.06 185 SER A CA 1
ATOM 1430 C C . SER A 1 185 ? 0.595 -8.957 -3.313 1.00 91.06 185 SER A C 1
ATOM 1432 O O . SER A 1 185 ? 1.476 -9.789 -3.122 1.00 91.06 185 SER A O 1
ATOM 1434 N N . LEU A 1 186 ? 0.760 -7.963 -4.194 1.00 88.94 186 LEU A N 1
ATOM 1435 C CA . LEU A 1 186 ? 1.940 -7.807 -5.061 1.00 88.94 186 LEU A CA 1
ATOM 1436 C C . LEU A 1 186 ? 3.253 -7.570 -4.293 1.00 88.94 186 LEU A C 1
ATOM 1438 O O . LEU A 1 186 ? 4.334 -7.751 -4.854 1.00 88.94 186 LEU A O 1
ATOM 1442 N N . ARG A 1 187 ? 3.177 -7.111 -3.040 1.00 85.19 187 ARG A N 1
ATOM 1443 C CA . ARG A 1 187 ? 4.342 -6.778 -2.212 1.00 85.19 187 ARG A CA 1
ATOM 1444 C C . ARG A 1 187 ? 4.785 -7.940 -1.325 1.00 85.19 187 ARG A C 1
ATOM 1446 O O . ARG A 1 187 ? 5.982 -8.021 -1.055 1.00 85.19 187 ARG A O 1
ATOM 1453 N N . THR A 1 188 ? 3.859 -8.775 -0.846 1.00 85.25 188 THR A N 1
ATOM 1454 C CA . THR A 1 188 ? 4.142 -9.760 0.217 1.00 85.25 188 THR A CA 1
ATOM 1455 C C . THR A 1 188 ? 3.630 -11.179 -0.042 1.00 85.25 188 THR A C 1
ATOM 1457 O O . THR A 1 188 ? 4.128 -12.103 0.599 1.00 85.25 188 THR A O 1
ATOM 1460 N N . ALA A 1 189 ? 2.695 -11.397 -0.973 1.00 87.50 189 ALA A N 1
ATOM 1461 C CA . ALA A 1 189 ? 2.220 -12.740 -1.313 1.00 87.50 189 ALA A CA 1
ATOM 1462 C C . ALA A 1 189 ? 3.150 -13.442 -2.332 1.00 87.50 189 ALA A C 1
ATOM 1464 O O . ALA A 1 189 ? 3.876 -12.772 -3.076 1.00 87.50 189 ALA A O 1
ATOM 1465 N N . PRO A 1 190 ? 3.137 -14.788 -2.419 1.00 89.31 190 PRO A N 1
ATOM 1466 C CA . PRO A 1 190 ? 3.920 -15.517 -3.415 1.00 89.31 190 PRO A CA 1
ATOM 1467 C C . PRO A 1 190 ? 3.543 -15.106 -4.846 1.00 89.31 190 PRO A C 1
ATOM 1469 O O . PRO A 1 190 ? 2.382 -15.202 -5.240 1.00 89.31 190 PRO A O 1
ATOM 1472 N N . ARG A 1 191 ? 4.533 -14.688 -5.651 1.00 89.12 191 ARG A N 1
ATOM 1473 C CA . ARG A 1 191 ? 4.336 -14.173 -7.026 1.00 89.12 191 ARG A CA 1
ATOM 1474 C C . ARG A 1 191 ? 3.464 -15.083 -7.899 1.00 89.12 191 ARG A C 1
ATOM 1476 O O . ARG A 1 191 ? 2.661 -14.588 -8.681 1.00 89.12 191 ARG A O 1
ATOM 1483 N N . GLU A 1 192 ? 3.627 -16.393 -7.749 1.00 91.38 192 GLU A N 1
ATOM 1484 C CA . GLU A 1 192 ? 2.889 -17.414 -8.497 1.00 91.38 192 GLU A CA 1
ATOM 1485 C C . GLU A 1 192 ? 1.398 -17.471 -8.122 1.00 91.38 192 GLU A C 1
ATOM 1487 O O . GLU A 1 192 ? 0.552 -17.562 -9.005 1.00 91.38 192 GLU A O 1
ATOM 1492 N N . GLU A 1 193 ? 1.044 -17.318 -6.842 1.00 92.44 193 GLU A N 1
ATOM 1493 C CA . GLU A 1 193 ? -0.365 -17.221 -6.439 1.00 92.44 193 GLU A CA 1
ATOM 1494 C C . GLU A 1 193 ? -1.019 -15.935 -6.950 1.00 92.44 193 GLU A C 1
ATOM 1496 O O . GLU A 1 193 ? -2.191 -15.940 -7.329 1.00 92.44 193 GLU A O 1
ATOM 1501 N N . VAL A 1 194 ? -0.268 -14.827 -6.970 1.00 92.00 194 VAL A N 1
ATOM 1502 C CA . VAL A 1 194 ? -0.755 -13.561 -7.531 1.00 92.00 194 VAL A CA 1
ATOM 1503 C C . VAL A 1 194 ? -0.939 -13.679 -9.047 1.00 92.00 194 VAL A C 1
ATOM 1505 O O . VAL A 1 194 ? -1.935 -13.183 -9.563 1.00 92.00 194 VAL A O 1
ATOM 1508 N N . ARG A 1 195 ? -0.041 -14.377 -9.762 1.00 91.94 195 ARG A N 1
ATOM 1509 C CA . ARG A 1 195 ? -0.207 -14.689 -11.194 1.00 91.94 195 ARG A CA 1
ATOM 1510 C C . ARG A 1 195 ? -1.508 -15.451 -11.447 1.00 91.94 195 ARG A C 1
ATOM 1512 O O . ARG A 1 195 ? -2.311 -14.997 -12.257 1.00 91.94 195 ARG A O 1
ATOM 1519 N N . GLN A 1 196 ? -1.741 -16.534 -10.705 1.00 91.38 196 GLN A N 1
ATOM 1520 C CA . GLN A 1 196 ? -2.970 -17.331 -10.804 1.00 91.38 196 GLN A CA 1
ATOM 1521 C C . GLN A 1 196 ? -4.219 -16.478 -10.539 1.00 91.38 196 GLN A C 1
ATOM 1523 O O . GLN A 1 196 ? -5.155 -16.512 -11.324 1.00 91.38 196 GLN A O 1
ATOM 1528 N N . LEU A 1 197 ? -4.207 -15.612 -9.520 1.00 91.31 197 LEU A N 1
ATOM 1529 C CA . LEU A 1 197 ? -5.330 -14.708 -9.239 1.00 91.31 197 LEU A CA 1
ATOM 1530 C C . LEU A 1 197 ? -5.616 -13.708 -10.382 1.00 91.31 197 LEU A C 1
ATOM 1532 O O . LEU A 1 197 ? -6.774 -13.375 -10.635 1.00 91.31 197 LEU A O 1
ATOM 1536 N N . VAL A 1 198 ? -4.583 -13.217 -11.077 1.00 90.69 198 VAL A N 1
ATOM 1537 C CA . VAL A 1 198 ? -4.738 -12.335 -12.253 1.00 90.69 198 VAL A CA 1
ATOM 1538 C C . VAL A 1 198 ? -5.247 -13.119 -13.478 1.00 90.69 198 VAL A C 1
ATOM 1540 O O . VAL A 1 198 ? -5.966 -12.565 -14.312 1.00 90.69 198 VAL A O 1
ATOM 1543 N N . GLU A 1 199 ? -4.906 -14.404 -13.594 1.00 88.19 199 GLU A N 1
ATOM 1544 C CA . GLU A 1 199 ? -5.442 -15.329 -14.606 1.00 88.19 199 GLU A CA 1
ATOM 1545 C C . GLU A 1 199 ? -6.916 -15.649 -14.347 1.00 88.19 199 GLU A C 1
ATOM 1547 O O . GLU A 1 199 ? -7.744 -15.332 -15.203 1.00 88.19 199 GLU A O 1
ATOM 1552 N N . ASP A 1 200 ? -7.258 -16.109 -13.140 1.00 87.00 200 ASP A N 1
ATOM 1553 C CA . ASP A 1 200 ? -8.632 -16.342 -12.677 1.00 87.00 200 ASP A CA 1
ATOM 1554 C C . ASP A 1 200 ? -9.523 -15.115 -12.907 1.00 87.00 200 ASP A C 1
ATOM 1556 O O . ASP A 1 200 ? -10.697 -15.241 -13.253 1.00 87.00 200 ASP A O 1
ATOM 1560 N N . PHE A 1 201 ? -8.988 -13.906 -12.699 1.00 81.94 201 PHE A N 1
ATOM 1561 C CA . PHE A 1 201 ? -9.731 -12.676 -12.948 1.00 81.94 201 PHE A CA 1
ATOM 1562 C C . PHE A 1 201 ? -9.982 -12.420 -14.443 1.00 81.94 201 PHE A C 1
ATOM 1564 O O . PHE A 1 201 ? -11.056 -11.940 -14.804 1.00 81.94 201 PHE A O 1
ATOM 1571 N N . GLY A 1 202 ? -9.030 -12.757 -15.317 1.00 69.19 202 GLY A N 1
ATOM 1572 C CA . GLY A 1 202 ? -9.181 -12.628 -16.769 1.00 69.19 202 GLY A CA 1
ATOM 1573 C C . GLY A 1 202 ? -10.323 -13.475 -17.345 1.00 69.19 202 GLY A C 1
ATOM 1574 O O . GLY A 1 202 ? -10.917 -13.090 -18.351 1.00 69.19 202 GLY A O 1
ATOM 1575 N N . GLU A 1 203 ? -10.671 -14.581 -16.682 1.00 67.19 203 GLU A N 1
ATOM 1576 C CA . GLU A 1 203 ? -11.793 -15.452 -17.054 1.00 67.19 203 GLU A CA 1
ATOM 1577 C C . GLU A 1 203 ? -13.159 -14.976 -16.513 1.00 67.19 203 GLU A C 1
ATOM 1579 O O . GLU A 1 203 ? -14.206 -15.478 -16.937 1.00 67.19 203 GLU A O 1
ATOM 1584 N N . ARG A 1 204 ? -13.193 -13.997 -15.593 1.00 71.62 204 ARG A N 1
ATOM 1585 C CA . ARG A 1 204 ? -14.445 -13.491 -15.000 1.00 71.62 204 ARG A CA 1
ATOM 1586 C C . ARG A 1 204 ? -15.259 -12.665 -16.003 1.00 71.62 204 ARG A C 1
ATOM 1588 O O . ARG A 1 204 ? -14.747 -12.077 -16.955 1.00 71.62 204 ARG A O 1
ATOM 1595 N N . ALA A 1 205 ? -16.572 -12.607 -15.770 1.00 54.56 205 ALA A N 1
ATOM 1596 C CA . ALA A 1 205 ? -17.501 -11.856 -16.612 1.00 54.56 205 ALA A CA 1
ATOM 1597 C C . ALA A 1 205 ? -17.083 -10.378 -16.739 1.00 54.56 205 ALA A C 1
ATOM 1599 O O . ALA A 1 205 ? -16.708 -9.757 -15.748 1.00 54.56 205 ALA A O 1
ATOM 1600 N N . ARG A 1 206 ? -17.173 -9.845 -17.970 1.00 64.88 206 ARG A N 1
ATOM 1601 C CA . ARG A 1 206 ? -16.622 -8.549 -18.418 1.00 64.88 206 ARG A CA 1
ATOM 1602 C C . ARG A 1 206 ? -16.652 -7.454 -17.332 1.00 64.88 206 ARG A C 1
ATOM 1604 O O . ARG A 1 206 ? -17.714 -6.858 -17.134 1.00 64.88 206 ARG A O 1
ATOM 1611 N N . PRO A 1 207 ? -15.514 -7.153 -16.683 1.00 75.81 207 PRO A N 1
ATOM 1612 C CA . PRO A 1 207 ? -15.429 -6.054 -15.731 1.00 75.81 207 PRO A CA 1
ATOM 1613 C C . PRO A 1 207 ? -15.512 -4.704 -16.448 1.00 75.81 207 PRO A C 1
ATOM 1615 O O . PRO A 1 207 ? -15.334 -4.613 -17.668 1.00 75.81 207 PRO A O 1
ATOM 1618 N N . ASP A 1 208 ? -15.740 -3.640 -15.682 1.00 85.56 208 ASP A N 1
ATOM 1619 C CA . ASP A 1 208 ? -15.594 -2.283 -16.195 1.00 85.56 208 ASP A CA 1
ATOM 1620 C C . ASP A 1 208 ? -14.135 -1.989 -16.601 1.00 85.56 208 ASP A C 1
ATOM 1622 O O . ASP A 1 208 ? -13.183 -2.687 -16.234 1.00 85.56 208 ASP A O 1
ATOM 1626 N N . GLN A 1 209 ? -13.958 -0.928 -17.383 1.00 87.56 209 GLN A N 1
ATOM 1627 C CA . GLN A 1 209 ? -12.669 -0.559 -17.963 1.00 87.56 209 GLN A CA 1
ATOM 1628 C C . GLN A 1 209 ? -11.609 -0.195 -16.909 1.00 87.56 209 GLN A C 1
ATOM 1630 O O . GLN A 1 209 ? -10.439 -0.534 -17.099 1.00 87.56 209 GLN A O 1
ATOM 1635 N N . ALA A 1 210 ? -11.984 0.466 -15.810 1.00 88.56 210 ALA A N 1
ATOM 1636 C CA . ALA A 1 210 ? -11.036 0.866 -14.773 1.00 88.56 210 ALA A CA 1
ATOM 1637 C C . ALA A 1 210 ? -10.549 -0.361 -13.993 1.00 88.56 210 ALA A C 1
ATOM 1639 O O . ALA A 1 210 ? -9.342 -0.554 -13.837 1.00 88.56 210 ALA A O 1
ATOM 1640 N N . THR A 1 211 ? -11.466 -1.256 -13.620 1.00 88.62 211 THR A N 1
ATOM 1641 C CA . THR A 1 211 ? -11.137 -2.546 -13.003 1.00 88.62 211 THR A CA 1
ATOM 1642 C C . THR A 1 211 ? -10.277 -3.409 -13.935 1.00 88.62 211 THR A C 1
ATOM 1644 O O . THR A 1 211 ? -9.275 -3.974 -13.493 1.00 88.62 211 THR A O 1
ATOM 1647 N N . ARG A 1 212 ? -10.581 -3.465 -15.242 1.00 89.50 212 ARG A N 1
ATOM 1648 C CA . ARG A 1 212 ? -9.747 -4.166 -16.240 1.00 89.50 212 ARG A CA 1
ATOM 1649 C C . ARG A 1 212 ? -8.316 -3.620 -16.277 1.00 89.50 212 ARG A C 1
ATOM 1651 O O . ARG A 1 212 ? -7.369 -4.402 -16.229 1.00 89.50 212 ARG A O 1
ATOM 1658 N N . LEU A 1 213 ? -8.145 -2.298 -16.346 1.00 91.88 213 LEU A N 1
ATOM 1659 C CA . LEU A 1 213 ? -6.825 -1.653 -16.350 1.00 91.88 213 LEU A CA 1
ATOM 1660 C C . LEU A 1 213 ? -6.058 -1.900 -15.045 1.00 91.88 213 LEU A C 1
ATOM 1662 O O . LEU A 1 213 ? -4.848 -2.133 -15.065 1.00 91.88 213 LEU A O 1
ATOM 1666 N N . LEU A 1 214 ? -6.766 -1.920 -13.917 1.00 91.44 214 LEU A N 1
ATOM 1667 C CA . LEU A 1 214 ? -6.201 -2.205 -12.606 1.00 91.44 214 LEU A CA 1
ATOM 1668 C C . LEU A 1 214 ? -5.636 -3.637 -12.522 1.00 91.44 214 LEU A C 1
ATOM 1670 O O . LEU A 1 214 ? -4.503 -3.814 -12.071 1.00 91.44 214 LEU A O 1
ATOM 1674 N N . TRP A 1 215 ? -6.352 -4.643 -13.034 1.00 91.94 215 TRP A N 1
ATOM 1675 C CA . TRP A 1 215 ? -5.849 -6.022 -13.124 1.00 91.94 215 TRP A CA 1
ATOM 1676 C C . TRP A 1 215 ? -4.744 -6.207 -14.169 1.00 91.94 215 TRP A C 1
ATOM 1678 O O . TRP A 1 215 ? -3.773 -6.910 -13.891 1.00 91.94 215 TRP A O 1
ATOM 1688 N N . LEU A 1 216 ? -4.811 -5.521 -15.316 1.00 92.50 216 LEU A N 1
ATOM 1689 C CA . LEU A 1 216 ? -3.696 -5.487 -16.271 1.00 92.50 216 LEU A CA 1
ATOM 1690 C C . LEU A 1 216 ? -2.422 -4.915 -15.623 1.00 92.50 216 LEU A C 1
ATOM 1692 O O . LEU A 1 216 ? -1.344 -5.471 -15.822 1.00 92.50 216 LEU A O 1
ATOM 1696 N N . SER A 1 217 ? -2.528 -3.886 -14.771 1.00 92.94 217 SER A N 1
ATOM 1697 C CA . SER A 1 217 ? -1.376 -3.354 -14.018 1.00 92.94 217 SER A CA 1
ATOM 1698 C C . SER A 1 217 ? -0.759 -4.370 -13.048 1.00 92.94 217 SER A C 1
ATOM 1700 O O . SER A 1 217 ? 0.454 -4.370 -12.852 1.00 92.94 217 SER A O 1
ATOM 1702 N N . ALA A 1 218 ? -1.569 -5.259 -12.458 1.00 92.19 218 ALA A N 1
ATOM 1703 C CA . ALA A 1 218 ? -1.068 -6.355 -11.632 1.00 92.19 218 ALA A CA 1
ATOM 1704 C C . ALA A 1 218 ? -0.372 -7.414 -12.504 1.00 92.19 218 ALA A C 1
ATOM 1706 O O . ALA A 1 218 ? 0.741 -7.832 -12.187 1.00 92.19 218 ALA A O 1
ATOM 1707 N N . GLY A 1 219 ? -0.974 -7.762 -13.648 1.00 92.19 219 GLY A N 1
ATOM 1708 C CA . GLY A 1 219 ? -0.390 -8.637 -14.668 1.00 92.19 219 GLY A CA 1
ATOM 1709 C C . GLY A 1 219 ? 0.966 -8.150 -15.182 1.00 92.19 219 GLY A C 1
ATOM 1710 O O . GLY A 1 219 ? 1.895 -8.943 -15.267 1.00 92.19 219 GLY A O 1
ATOM 1711 N N . TYR A 1 220 ? 1.134 -6.845 -15.411 1.00 93.56 220 TYR A N 1
ATOM 1712 C CA . TYR A 1 220 ? 2.428 -6.242 -15.760 1.00 93.56 220 TYR A CA 1
ATOM 1713 C C . TYR A 1 220 ? 3.524 -6.516 -14.715 1.00 93.56 220 TYR A C 1
ATOM 1715 O O . TYR A 1 220 ? 4.683 -6.672 -15.079 1.00 93.56 220 TYR A O 1
ATOM 1723 N N . VAL A 1 221 ? 3.192 -6.600 -13.422 1.00 90.94 221 VAL A N 1
ATOM 1724 C CA . VAL A 1 221 ? 4.191 -6.857 -12.370 1.00 90.94 221 VAL A CA 1
ATOM 1725 C C . VAL A 1 221 ? 4.544 -8.345 -12.264 1.00 90.94 221 VAL A C 1
ATOM 1727 O O . VAL A 1 221 ? 5.707 -8.673 -12.009 1.00 90.94 221 VAL A O 1
ATOM 1730 N N . VAL A 1 222 ? 3.571 -9.252 -12.434 1.00 91.25 222 VAL A N 1
ATOM 1731 C CA . VAL A 1 222 ? 3.750 -10.698 -12.171 1.00 91.25 222 VAL A CA 1
ATOM 1732 C C . VAL A 1 222 ? 3.991 -11.553 -13.418 1.00 91.25 222 VAL A C 1
ATOM 1734 O O . VAL A 1 222 ? 4.720 -12.542 -13.330 1.00 91.25 222 VAL A O 1
ATOM 1737 N N . ASP A 1 223 ? 3.463 -11.144 -14.569 1.00 90.88 223 ASP A N 1
ATOM 1738 C CA . ASP A 1 223 ? 3.291 -11.959 -15.780 1.00 90.88 223 ASP A CA 1
ATOM 1739 C C . ASP A 1 223 ? 3.389 -11.107 -17.067 1.00 90.88 223 ASP A C 1
ATOM 1741 O O . ASP A 1 223 ? 2.536 -11.127 -17.957 1.00 90.88 223 ASP A O 1
ATOM 1745 N N . PHE A 1 224 ? 4.436 -10.283 -17.145 1.00 92.56 224 PHE A N 1
ATOM 1746 C CA . PHE A 1 224 ? 4.598 -9.304 -18.220 1.00 92.56 224 PHE A CA 1
ATOM 1747 C C . PHE A 1 224 ? 4.679 -9.926 -19.622 1.00 92.56 224 PHE A C 1
ATOM 1749 O O . PHE A 1 224 ? 4.046 -9.415 -20.541 1.00 92.56 224 PHE A O 1
ATOM 1756 N N . GLU A 1 225 ? 5.417 -11.027 -19.798 1.00 90.31 225 GLU A N 1
ATOM 1757 C CA . GLU A 1 225 ? 5.651 -11.620 -21.124 1.00 90.31 225 GLU A CA 1
ATOM 1758 C C . GLU A 1 225 ? 4.366 -12.114 -21.790 1.00 90.31 225 GLU A C 1
ATOM 1760 O O . GLU A 1 225 ? 4.085 -11.750 -22.932 1.00 90.31 225 GLU A O 1
ATOM 1765 N N . ASN A 1 226 ? 3.545 -12.877 -21.062 1.00 89.94 226 ASN A N 1
ATOM 1766 C CA . ASN A 1 226 ? 2.296 -13.420 -21.597 1.00 89.94 226 ASN A CA 1
ATOM 1767 C C . ASN A 1 226 ? 1.259 -12.315 -21.863 1.00 89.94 226 ASN A C 1
ATOM 1769 O O . ASN A 1 226 ? 0.443 -12.433 -22.776 1.00 89.94 226 ASN A O 1
ATOM 1773 N N . ARG A 1 227 ? 1.315 -11.210 -21.108 1.00 89.69 227 ARG A N 1
ATOM 1774 C CA . ARG A 1 227 ? 0.352 -10.096 -21.187 1.00 89.69 227 ARG A CA 1
ATOM 1775 C C . ARG A 1 227 ? 0.844 -8.900 -21.996 1.00 89.69 227 ARG A C 1
ATOM 1777 O O . ARG A 1 227 ? 0.093 -7.940 -22.172 1.00 89.69 227 ARG A O 1
ATOM 1784 N N . ARG A 1 228 ? 2.064 -8.952 -22.544 1.00 92.12 228 ARG A N 1
ATOM 1785 C CA . ARG A 1 228 ? 2.720 -7.851 -23.276 1.00 92.12 228 ARG A CA 1
ATOM 1786 C C . ARG A 1 228 ? 1.839 -7.282 -24.396 1.00 92.12 228 ARG A C 1
ATOM 1788 O O . ARG A 1 228 ? 1.779 -6.067 -24.567 1.00 92.12 228 ARG A O 1
ATOM 1795 N N . GLN A 1 229 ? 1.117 -8.138 -25.127 1.00 92.69 229 GLN A N 1
ATOM 1796 C CA . GLN A 1 229 ? 0.210 -7.711 -26.201 1.00 92.69 229 GLN A CA 1
ATOM 1797 C C . GLN A 1 229 ? -1.061 -7.023 -25.674 1.00 92.69 229 GLN A C 1
ATOM 1799 O O . GLN A 1 229 ? -1.450 -5.983 -26.202 1.00 92.69 229 GLN A O 1
ATOM 1804 N N . GLU A 1 230 ? -1.696 -7.565 -24.629 1.00 91.81 230 GLU A N 1
ATOM 1805 C CA . GLU A 1 230 ? -2.878 -6.951 -24.001 1.00 91.81 230 GLU A CA 1
ATOM 1806 C C . GLU A 1 230 ? -2.537 -5.586 -23.395 1.00 91.81 230 GLU A C 1
ATOM 1808 O O . GLU A 1 230 ? -3.290 -4.625 -23.550 1.00 91.81 230 GLU A O 1
ATOM 1813 N N . LEU A 1 231 ? -1.368 -5.497 -22.754 1.00 93.69 231 LEU A N 1
ATOM 1814 C CA . LEU A 1 231 ? -0.819 -4.272 -22.184 1.00 93.69 231 LEU A CA 1
ATOM 1815 C C . LEU A 1 231 ? -0.511 -3.225 -23.257 1.00 93.69 231 LEU A C 1
ATOM 1817 O O . LEU A 1 231 ? -0.844 -2.061 -23.059 1.00 93.69 231 LEU A O 1
ATOM 1821 N N . ALA A 1 232 ? 0.076 -3.615 -24.393 1.00 93.69 232 ALA A N 1
ATOM 1822 C CA . ALA A 1 232 ? 0.345 -2.698 -25.503 1.00 93.69 232 ALA A CA 1
ATOM 1823 C C . ALA A 1 232 ? -0.949 -2.117 -26.101 1.00 93.69 232 ALA A C 1
ATOM 1825 O O . ALA A 1 232 ? -1.033 -0.912 -26.333 1.00 93.69 232 ALA A O 1
ATOM 1826 N N . LEU A 1 233 ? -1.976 -2.954 -26.299 1.00 94.00 233 LEU A N 1
ATOM 1827 C CA . LEU A 1 233 ? -3.295 -2.507 -26.762 1.00 94.00 233 LEU A CA 1
ATOM 1828 C C . LEU A 1 233 ? -3.945 -1.556 -25.747 1.00 94.00 233 LEU A C 1
ATOM 1830 O O . LEU A 1 233 ? -4.357 -0.459 -26.111 1.00 94.00 233 LEU A O 1
ATOM 1834 N N . ALA A 1 234 ? -3.962 -1.930 -24.465 1.00 93.81 234 ALA A N 1
ATOM 1835 C CA . ALA A 1 234 ? -4.521 -1.095 -23.405 1.00 93.81 234 ALA A CA 1
ATOM 1836 C C . ALA A 1 234 ? -3.766 0.236 -23.234 1.00 93.81 234 ALA A C 1
ATOM 1838 O O . ALA A 1 234 ? -4.395 1.258 -22.979 1.00 93.81 234 ALA A O 1
ATOM 1839 N N . ALA A 1 235 ? -2.441 0.252 -23.404 1.00 94.25 235 ALA A N 1
ATOM 1840 C CA . ALA A 1 235 ? -1.640 1.473 -23.357 1.00 94.25 235 ALA A CA 1
ATOM 1841 C C . ALA A 1 235 ? -1.937 2.413 -24.536 1.00 94.25 235 ALA A C 1
ATOM 1843 O O . ALA A 1 235 ? -1.949 3.625 -24.341 1.00 94.25 235 ALA A O 1
ATOM 1844 N N . ALA A 1 236 ? -2.200 1.877 -25.734 1.00 93.56 236 ALA A N 1
ATOM 1845 C CA . ALA A 1 236 ? -2.576 2.663 -26.911 1.00 93.56 236 ALA A CA 1
ATOM 1846 C C . ALA A 1 236 ? -4.023 3.191 -26.844 1.00 93.56 236 ALA A C 1
ATOM 1848 O O . ALA A 1 236 ? -4.296 4.309 -27.276 1.00 93.56 236 ALA A O 1
ATOM 1849 N N . GLU A 1 237 ? -4.956 2.408 -26.292 1.00 94.44 237 GLU A N 1
ATOM 1850 C CA . GLU A 1 237 ? -6.354 2.820 -26.104 1.00 94.44 237 GLU A CA 1
ATOM 1851 C C . GLU A 1 237 ? -6.524 3.792 -24.922 1.00 94.44 237 GLU A C 1
ATOM 1853 O O . GLU A 1 237 ? -7.411 4.653 -24.939 1.00 94.44 237 GLU A O 1
ATOM 1858 N N . HIS A 1 238 ? -5.708 3.650 -23.871 1.00 94.44 238 HIS A N 1
ATOM 1859 C CA . HIS A 1 238 ? -5.894 4.322 -22.583 1.00 94.44 238 HIS A CA 1
ATOM 1860 C C . HIS A 1 238 ? -4.571 4.920 -22.049 1.00 94.44 238 HIS A C 1
ATOM 1862 O O . HIS A 1 238 ? -3.930 4.323 -21.177 1.00 94.44 238 HIS A O 1
ATOM 1868 N N . PRO A 1 239 ? -4.198 6.149 -22.476 1.00 92.06 239 PRO A N 1
ATOM 1869 C CA . PRO A 1 239 ? -2.958 6.818 -22.060 1.00 92.06 239 PRO A CA 1
ATOM 1870 C C . PRO A 1 239 ? -2.774 6.927 -20.539 1.00 92.06 239 PRO A C 1
ATOM 1872 O O . PRO A 1 239 ? -1.646 6.964 -20.055 1.00 92.06 239 PRO A O 1
ATOM 1875 N N . GLY A 1 240 ? -3.879 6.973 -19.781 1.00 92.81 240 GLY A N 1
ATOM 1876 C CA . GLY A 1 240 ? -3.895 7.042 -18.316 1.00 92.81 240 GLY A CA 1
ATOM 1877 C C . GLY A 1 240 ? -3.443 5.766 -17.593 1.00 92.81 240 GLY A C 1
ATOM 1878 O O . GLY A 1 240 ? -3.237 5.811 -16.382 1.00 92.81 240 GLY A O 1
ATOM 1879 N N . LEU A 1 241 ? -3.229 4.647 -18.301 1.00 94.88 241 LEU A N 1
ATOM 1880 C CA . LEU A 1 241 ? -2.625 3.434 -17.731 1.00 94.88 241 LEU A CA 1
ATOM 1881 C C . LEU A 1 241 ? -1.230 3.710 -17.135 1.00 94.88 241 LEU A C 1
ATOM 1883 O O . LEU A 1 241 ? -0.840 3.044 -16.176 1.00 94.88 241 LEU A O 1
ATOM 1887 N N . ILE A 1 242 ? -0.514 4.727 -17.638 1.00 95.06 242 ILE A N 1
ATOM 1888 C CA . ILE A 1 242 ? 0.772 5.173 -17.083 1.00 95.06 242 ILE A CA 1
ATOM 1889 C C . ILE A 1 242 ? 0.700 5.473 -15.580 1.00 95.06 242 ILE A C 1
ATOM 1891 O O . ILE A 1 242 ? 1.632 5.124 -14.861 1.00 95.06 242 ILE A O 1
ATOM 1895 N N . TRP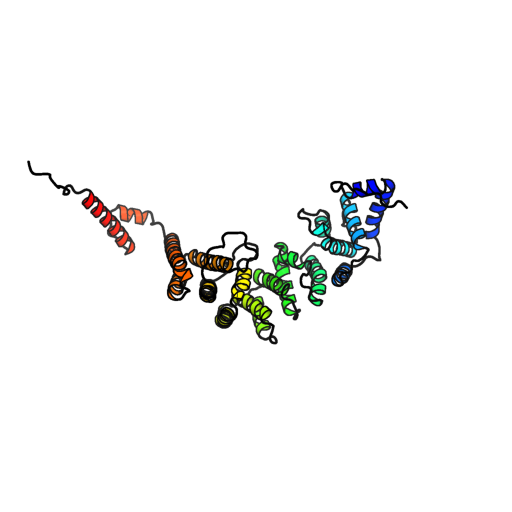 A 1 243 ? -0.401 6.052 -15.091 1.00 93.44 243 TRP A N 1
ATOM 1896 C CA . TRP A 1 243 ? -0.561 6.424 -13.683 1.00 93.44 243 TRP A CA 1
ATOM 1897 C C . TRP A 1 243 ? -0.700 5.190 -12.799 1.00 93.44 243 TRP A C 1
ATOM 1899 O O . TRP A 1 243 ? 0.031 5.038 -11.826 1.00 93.44 243 TRP A O 1
ATOM 1909 N N . ILE A 1 244 ? -1.536 4.235 -13.213 1.00 92.12 244 ILE A N 1
ATOM 1910 C CA . ILE A 1 244 ? -1.711 2.968 -12.495 1.00 92.12 244 ILE A CA 1
ATOM 1911 C C . ILE A 1 244 ? -0.376 2.206 -12.440 1.00 92.12 244 ILE A C 1
ATOM 1913 O O . ILE A 1 244 ? 0.001 1.697 -11.387 1.00 92.12 244 ILE A O 1
ATOM 1917 N N . LEU A 1 245 ? 0.376 2.160 -13.548 1.00 93.06 245 LEU A N 1
ATOM 1918 C CA . LEU A 1 245 ? 1.703 1.533 -13.587 1.00 93.06 245 LEU A CA 1
ATOM 1919 C C . LEU A 1 245 ? 2.721 2.271 -12.704 1.00 93.06 245 LEU A C 1
ATOM 1921 O O . LEU A 1 245 ? 3.433 1.626 -11.933 1.00 93.06 245 LEU A O 1
ATOM 1925 N N . ARG A 1 246 ? 2.764 3.608 -12.761 1.00 91.69 246 ARG A N 1
ATOM 1926 C CA . ARG A 1 246 ? 3.603 4.445 -11.892 1.00 91.69 246 ARG A CA 1
ATOM 1927 C C . ARG A 1 246 ? 3.330 4.147 -10.424 1.00 91.69 246 ARG A C 1
ATOM 1929 O O . ARG A 1 246 ? 4.274 3.908 -9.678 1.00 91.69 246 ARG A O 1
ATOM 1936 N N . ASP A 1 247 ? 2.070 4.085 -10.015 1.00 88.12 247 ASP A N 1
ATOM 1937 C CA . ASP A 1 247 ? 1.699 3.906 -8.612 1.00 88.12 247 ASP A CA 1
ATOM 1938 C C . ASP A 1 247 ? 2.068 2.502 -8.091 1.00 88.12 247 ASP A C 1
ATOM 1940 O O . ASP A 1 247 ? 2.421 2.349 -6.919 1.00 88.12 247 ASP A O 1
ATOM 1944 N N . ARG A 1 248 ? 2.115 1.475 -8.961 1.00 86.56 248 ARG A N 1
ATOM 1945 C CA . ARG A 1 248 ? 2.711 0.162 -8.624 1.00 86.56 248 ARG A CA 1
ATOM 1946 C C . ARG A 1 248 ? 4.224 0.229 -8.401 1.00 86.56 248 ARG A C 1
ATOM 1948 O O . ARG A 1 248 ? 4.748 -0.522 -7.578 1.00 86.56 248 ARG A O 1
ATOM 1955 N N . ILE A 1 249 ? 4.922 1.094 -9.136 1.00 86.38 249 ILE A N 1
ATOM 1956 C CA . ILE A 1 249 ? 6.390 1.149 -9.186 1.00 86.38 249 ILE A CA 1
ATOM 1957 C C . ILE A 1 249 ? 6.973 2.115 -8.145 1.00 86.38 249 ILE A C 1
ATOM 1959 O O . ILE A 1 249 ? 7.995 1.812 -7.538 1.00 86.38 249 ILE A O 1
ATOM 1963 N N . VAL A 1 250 ? 6.332 3.259 -7.908 1.00 79.06 250 VAL A N 1
ATOM 1964 C CA . VAL A 1 250 ? 6.835 4.369 -7.069 1.00 79.06 250 VAL A CA 1
ATOM 1965 C C . VAL A 1 250 ? 6.298 4.305 -5.621 1.00 79.06 250 VAL A C 1
ATOM 1967 O O . VAL A 1 250 ? 6.661 5.112 -4.771 1.00 79.06 250 VAL A O 1
ATOM 1970 N N . SER A 1 251 ? 5.447 3.316 -5.319 1.00 64.88 251 SER A N 1
ATOM 1971 C CA . SER A 1 251 ? 4.717 3.130 -4.053 1.00 64.88 251 SER A CA 1
ATOM 1972 C C . SER A 1 251 ? 5.536 3.353 -2.763 1.00 64.88 251 SER A C 1
ATOM 1974 O O . SER A 1 251 ? 6.304 2.474 -2.345 1.00 64.88 251 SER A O 1
ATOM 1976 N N . GLY A 1 252 ? 5.239 4.471 -2.082 1.00 52.25 252 GLY A N 1
ATOM 1977 C CA . GLY A 1 252 ? 5.404 4.748 -0.640 1.00 52.25 252 GLY A CA 1
ATOM 1978 C C . GLY A 1 252 ? 6.836 4.838 -0.105 1.00 52.25 252 GLY A C 1
ATOM 1979 O O . GLY A 1 252 ? 7.229 5.842 0.476 1.00 52.25 252 GLY A O 1
ATOM 1980 N N . ASN A 1 253 ? 7.626 3.795 -0.339 1.00 48.06 253 ASN A N 1
ATOM 1981 C CA . ASN A 1 253 ? 8.976 3.606 0.190 1.00 48.06 253 ASN A CA 1
ATOM 1982 C C . ASN A 1 253 ? 10.053 3.923 -0.871 1.00 48.06 253 ASN A C 1
ATOM 1984 O O . ASN A 1 253 ? 11.180 3.444 -0.768 1.00 48.06 2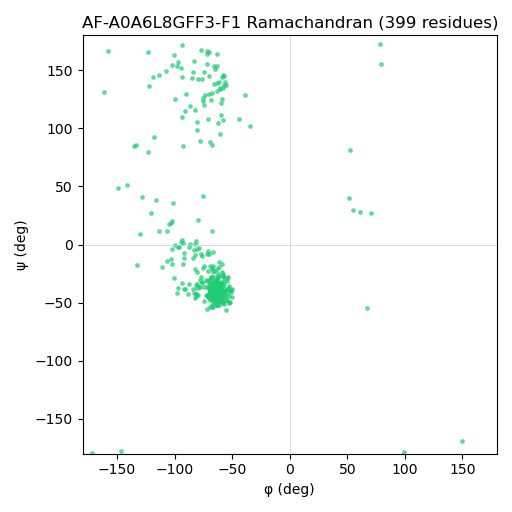53 ASN A O 1
ATOM 1988 N N . GLY A 1 254 ? 9.694 4.682 -1.913 1.00 60.00 254 GLY A N 1
ATOM 1989 C CA . GLY A 1 254 ? 10.558 5.022 -3.046 1.00 60.00 254 GLY A CA 1
ATOM 1990 C C . GLY A 1 254 ? 10.330 4.175 -4.305 1.00 60.00 254 GLY A C 1
ATOM 1991 O O . GLY A 1 254 ? 9.454 3.311 -4.368 1.00 60.00 254 GLY A O 1
ATOM 1992 N N . GLN A 1 255 ? 11.133 4.461 -5.331 1.00 70.81 255 GLN A N 1
ATOM 1993 C CA . GLN A 1 255 ? 11.039 3.861 -6.665 1.00 70.81 255 GLN A CA 1
ATOM 1994 C C . GLN A 1 255 ? 11.578 2.422 -6.680 1.00 70.81 255 GLN A C 1
ATOM 1996 O O . GLN A 1 255 ? 12.723 2.182 -6.308 1.00 70.81 255 GLN A O 1
ATOM 2001 N N . ARG A 1 256 ? 10.769 1.468 -7.158 1.00 75.12 256 ARG A N 1
ATOM 2002 C CA . ARG A 1 256 ? 11.067 0.021 -7.179 1.00 75.12 256 ARG A CA 1
ATOM 2003 C C . ARG A 1 256 ? 11.518 -0.491 -8.553 1.00 75.12 256 ARG A C 1
ATOM 2005 O O . ARG A 1 256 ? 11.149 -1.591 -8.970 1.00 75.12 256 ARG A O 1
ATOM 2012 N N . PHE A 1 257 ? 12.266 0.324 -9.298 1.00 81.12 257 PHE A N 1
ATOM 2013 C CA . PHE A 1 257 ? 12.767 -0.050 -10.629 1.00 81.12 257 PHE A CA 1
ATOM 2014 C C . PHE A 1 257 ? 13.764 -1.223 -10.590 1.00 81.12 257 PHE A C 1
ATOM 2016 O O . PHE A 1 257 ? 13.906 -1.941 -11.578 1.00 81.12 257 PHE A O 1
ATOM 2023 N N . ASP A 1 258 ? 14.407 -1.453 -9.442 1.00 77.25 258 ASP A N 1
ATOM 2024 C CA . ASP A 1 258 ? 15.270 -2.601 -9.138 1.00 77.25 258 ASP A CA 1
ATOM 2025 C C . ASP A 1 258 ? 14.561 -3.956 -9.310 1.00 77.25 258 ASP A C 1
ATOM 2027 O O . ASP A 1 258 ? 15.196 -4.952 -9.653 1.00 77.25 258 ASP A O 1
ATOM 2031 N N . ARG A 1 259 ? 13.236 -3.993 -9.113 1.00 81.19 259 ARG A N 1
ATOM 2032 C CA . ARG A 1 259 ? 12.412 -5.211 -9.198 1.00 81.19 259 ARG A CA 1
ATOM 2033 C C . ARG A 1 259 ? 11.909 -5.531 -10.607 1.00 81.19 259 ARG A C 1
ATOM 2035 O O . ARG A 1 259 ? 11.220 -6.534 -10.785 1.00 81.19 259 ARG A O 1
ATOM 2042 N N . LEU A 1 260 ? 12.213 -4.686 -11.591 1.00 88.31 260 LEU A N 1
ATOM 2043 C CA . LEU A 1 260 ? 11.770 -4.822 -12.980 1.00 88.31 260 LEU A CA 1
ATOM 2044 C C . LEU A 1 260 ? 12.937 -5.239 -13.894 1.00 88.31 260 LEU A C 1
ATOM 2046 O O . LEU A 1 260 ? 14.094 -4.886 -13.648 1.00 88.31 260 LEU A O 1
ATOM 2050 N N . SER A 1 261 ? 12.654 -5.980 -14.972 1.00 92.31 261 SER A N 1
ATOM 2051 C CA . SER A 1 261 ? 13.656 -6.218 -16.029 1.00 92.31 261 SER A CA 1
ATOM 2052 C C . SER A 1 261 ? 13.810 -4.986 -16.926 1.00 92.31 261 SER A C 1
ATOM 2054 O O . SER A 1 261 ? 12.983 -4.072 -16.882 1.00 92.31 261 SER A O 1
ATOM 2056 N N . VAL A 1 262 ? 14.849 -4.952 -17.767 1.00 93.62 262 VAL A N 1
ATOM 2057 C CA . VAL A 1 262 ? 15.018 -3.851 -18.727 1.00 93.62 262 VAL A CA 1
ATOM 2058 C C . VAL A 1 262 ? 13.841 -3.811 -19.703 1.00 93.62 262 VAL A C 1
ATOM 2060 O O . VAL A 1 262 ? 13.326 -2.734 -19.974 1.00 93.62 262 VAL A O 1
ATOM 2063 N N . ASP A 1 263 ? 13.356 -4.970 -20.150 1.00 93.56 263 ASP A N 1
ATOM 2064 C CA . ASP A 1 263 ? 12.197 -5.091 -21.046 1.00 93.56 263 ASP A CA 1
ATOM 2065 C C . ASP A 1 263 ? 10.894 -4.479 -20.468 1.00 93.56 263 ASP A C 1
ATOM 2067 O O . ASP A 1 263 ? 10.134 -3.857 -21.212 1.00 93.56 263 ASP A O 1
ATOM 2071 N N . HIS A 1 264 ? 10.656 -4.565 -19.149 1.00 94.00 264 HIS A N 1
ATOM 2072 C CA . HIS A 1 264 ? 9.527 -3.877 -18.489 1.00 94.00 264 HIS A CA 1
ATOM 2073 C C . HIS A 1 264 ? 9.680 -2.346 -18.590 1.00 94.00 264 HIS A C 1
ATOM 2075 O O . HIS A 1 264 ? 8.738 -1.626 -18.921 1.00 94.00 264 HIS A O 1
ATOM 2081 N N . LEU A 1 265 ? 10.888 -1.840 -18.323 1.00 93.94 265 LEU A N 1
ATOM 2082 C CA . LEU A 1 265 ? 11.196 -0.409 -18.361 1.00 93.94 265 LEU A CA 1
ATOM 2083 C C . LEU A 1 265 ? 11.153 0.136 -19.806 1.00 93.94 265 LEU A C 1
ATOM 2085 O O . LEU A 1 265 ? 10.563 1.189 -20.046 1.00 93.94 265 LEU A O 1
ATOM 2089 N N . GLU A 1 266 ? 11.701 -0.605 -20.781 1.00 94.50 266 GLU A N 1
ATOM 2090 C CA . GLU A 1 266 ? 11.632 -0.286 -22.219 1.00 94.50 266 GLU A CA 1
ATOM 2091 C C . GLU A 1 266 ? 10.168 -0.179 -22.684 1.00 94.50 266 GLU A C 1
ATOM 2093 O O . GLU A 1 266 ? 9.820 0.746 -23.422 1.00 94.50 266 GLU A O 1
ATOM 2098 N N . PHE A 1 267 ? 9.284 -1.066 -22.210 1.00 95.00 267 PHE A N 1
ATOM 2099 C CA . PHE A 1 267 ? 7.858 -1.029 -22.541 1.00 95.00 267 PHE A CA 1
ATOM 2100 C C . PHE A 1 267 ? 7.165 0.271 -22.115 1.00 95.00 267 PHE A C 1
ATOM 2102 O O . PHE A 1 267 ? 6.375 0.800 -22.900 1.00 95.00 267 PHE A O 1
ATOM 2109 N N . ILE A 1 268 ? 7.459 0.816 -20.926 1.00 94.62 268 ILE A N 1
ATOM 2110 C CA . ILE A 1 268 ? 6.863 2.089 -20.481 1.00 94.62 268 ILE A CA 1
ATOM 2111 C C . ILE A 1 268 ? 7.270 3.214 -21.440 1.00 94.62 268 ILE A C 1
ATOM 2113 O O . ILE A 1 268 ? 6.411 3.924 -21.965 1.00 94.62 268 ILE A O 1
ATOM 2117 N N . VAL A 1 269 ? 8.573 3.353 -21.704 1.00 94.25 269 VAL A N 1
ATOM 2118 C CA . VAL A 1 269 ? 9.108 4.435 -22.546 1.00 94.25 269 VAL A CA 1
ATOM 2119 C C . VAL A 1 269 ? 8.532 4.357 -23.963 1.00 94.25 269 VAL A C 1
ATOM 2121 O O . VAL A 1 269 ? 8.075 5.368 -24.494 1.00 94.25 269 VAL A O 1
ATOM 2124 N N . ARG A 1 270 ? 8.481 3.156 -24.555 1.00 92.94 270 ARG A N 1
ATOM 2125 C CA . ARG A 1 270 ? 7.957 2.947 -25.914 1.00 92.94 270 ARG A CA 1
ATOM 2126 C C . ARG A 1 270 ? 6.448 3.150 -26.021 1.00 92.94 270 ARG A C 1
ATOM 2128 O O . ARG A 1 270 ? 5.998 3.751 -26.987 1.00 92.94 270 ARG A O 1
ATOM 2135 N N . SER A 1 271 ? 5.671 2.654 -25.058 1.00 93.06 271 SER A N 1
ATOM 2136 C CA . SER A 1 271 ? 4.202 2.687 -25.143 1.00 93.06 271 SER A CA 1
ATOM 2137 C C . SER A 1 271 ? 3.627 4.071 -24.845 1.00 93.06 271 SER A C 1
ATOM 2139 O O . SER A 1 271 ? 2.604 4.449 -25.413 1.00 93.06 271 SER A O 1
ATOM 2141 N N . PHE A 1 272 ? 4.280 4.834 -23.963 1.00 94.19 272 PHE A N 1
ATOM 2142 C CA . PHE A 1 272 ? 3.759 6.109 -23.470 1.00 94.19 272 PHE A CA 1
ATOM 2143 C C . PHE A 1 272 ? 4.535 7.340 -23.953 1.00 94.19 272 PHE A C 1
ATOM 2145 O O . PHE A 1 272 ? 3.965 8.428 -23.943 1.00 94.19 272 PHE A O 1
ATOM 2152 N N . GLY A 1 273 ? 5.783 7.208 -24.418 1.00 91.62 273 GLY A N 1
ATOM 2153 C CA . GLY A 1 273 ? 6.630 8.350 -24.790 1.00 91.62 273 GLY A CA 1
ATOM 2154 C C . GLY A 1 273 ? 6.102 9.212 -25.943 1.00 91.62 273 GLY A C 1
ATOM 2155 O O . GLY A 1 273 ? 6.380 10.409 -25.976 1.00 91.62 273 GLY A O 1
ATOM 2156 N N . GLU A 1 274 ? 5.324 8.645 -26.873 1.00 90.69 274 GLU A N 1
ATOM 2157 C CA . GLU A 1 274 ? 4.651 9.423 -27.932 1.00 90.69 274 GLU A CA 1
ATOM 2158 C C . GLU A 1 274 ? 3.388 10.129 -27.424 1.00 90.69 274 GLU A C 1
ATOM 2160 O O . GLU A 1 274 ? 3.095 11.254 -27.826 1.00 90.69 274 GLU A O 1
ATOM 2165 N N . GLN A 1 275 ? 2.654 9.478 -26.518 1.00 91.38 275 GLN A N 1
ATOM 2166 C CA . GLN A 1 275 ? 1.394 9.972 -25.956 1.00 91.38 275 GLN A CA 1
ATOM 2167 C C . GLN A 1 275 ? 1.617 11.053 -24.888 1.00 91.38 275 GLN A C 1
ATOM 2169 O O . GLN A 1 275 ? 0.778 11.933 -24.705 1.00 91.38 275 GLN A O 1
ATOM 2174 N N . TRP A 1 276 ? 2.767 10.998 -24.212 1.00 93.06 276 TRP A N 1
ATOM 2175 C CA . TRP A 1 276 ? 3.202 11.917 -23.166 1.00 93.06 276 TRP A CA 1
ATOM 2176 C C . TRP A 1 276 ? 4.552 12.549 -23.548 1.00 93.06 276 TRP A C 1
ATOM 2178 O O . TRP A 1 276 ? 5.606 12.106 -23.074 1.00 93.06 276 TRP A O 1
ATOM 2188 N N . PRO A 1 277 ? 4.545 13.578 -24.422 1.00 91.31 277 PRO A N 1
ATOM 2189 C CA . PRO A 1 277 ? 5.759 14.247 -24.873 1.00 91.31 277 PRO A CA 1
ATOM 2190 C C . PRO A 1 277 ? 6.546 14.843 -23.708 1.00 91.31 277 PRO A C 1
ATOM 2192 O O . PRO A 1 277 ? 5.959 15.383 -22.775 1.00 91.31 277 PRO A O 1
ATOM 2195 N N . ASN A 1 278 ? 7.874 14.805 -23.806 1.00 92.12 278 ASN A N 1
ATOM 2196 C CA . ASN A 1 278 ? 8.774 15.365 -22.799 1.00 92.12 278 ASN A CA 1
ATOM 2197 C C . ASN A 1 278 ? 8.577 16.885 -22.675 1.00 92.12 278 ASN A C 1
ATOM 2199 O O . ASN A 1 278 ? 9.043 17.645 -23.529 1.00 92.12 278 ASN A O 1
ATOM 2203 N N . VAL A 1 279 ? 7.907 17.324 -21.610 1.00 91.81 279 VAL A N 1
ATOM 2204 C CA . VAL A 1 279 ? 7.693 18.740 -21.293 1.00 91.81 279 VAL A CA 1
ATOM 2205 C C . VAL A 1 279 ? 8.420 19.147 -20.006 1.00 91.81 279 VAL A C 1
ATOM 2207 O O . VAL A 1 279 ? 8.525 18.347 -19.070 1.00 91.81 279 VAL A O 1
ATOM 2210 N N . PRO A 1 280 ? 8.923 20.394 -19.920 1.00 86.00 280 PRO A N 1
ATOM 2211 C CA . PRO A 1 280 ? 9.445 20.929 -18.669 1.00 86.00 280 PRO A CA 1
ATOM 2212 C C . PRO A 1 280 ? 8.317 21.086 -17.640 1.00 86.00 280 PRO A C 1
ATOM 2214 O O . PRO A 1 280 ? 7.158 21.315 -17.996 1.00 86.00 280 PRO A O 1
ATOM 2217 N N . ARG A 1 281 ? 8.668 21.024 -16.352 1.00 83.50 281 ARG A N 1
ATOM 2218 C CA . ARG A 1 281 ? 7.728 21.321 -15.265 1.00 83.50 281 ARG A CA 1
ATOM 2219 C C . ARG A 1 281 ? 7.218 22.773 -15.380 1.00 83.50 281 ARG A C 1
ATOM 2221 O O . ARG A 1 281 ? 8.039 23.666 -15.613 1.00 83.50 281 ARG A O 1
ATOM 2228 N N . PRO A 1 282 ? 5.905 23.038 -15.225 1.00 82.69 282 PRO A N 1
ATOM 2229 C CA . PRO A 1 282 ? 5.356 24.387 -15.307 1.00 82.69 282 PRO A CA 1
ATOM 2230 C C . PRO A 1 282 ? 5.978 25.355 -14.297 1.00 82.69 282 PRO A C 1
ATOM 2232 O O . PRO A 1 282 ? 6.280 24.995 -13.160 1.00 82.69 282 PRO A O 1
ATOM 2235 N N . THR A 1 283 ? 6.108 26.621 -14.688 1.00 77.25 283 THR A N 1
ATOM 2236 C CA . THR A 1 283 ? 6.516 27.700 -13.782 1.00 77.25 283 THR A CA 1
ATOM 2237 C C . THR A 1 283 ? 5.320 28.180 -12.961 1.00 77.25 283 THR A C 1
ATOM 2239 O O . THR A 1 283 ? 4.524 28.989 -13.440 1.00 77.25 283 THR A O 1
ATOM 2242 N N . GLY A 1 284 ? 5.193 27.701 -11.725 1.00 78.12 284 GLY A N 1
ATOM 2243 C CA . GLY A 1 284 ? 4.150 28.127 -10.789 1.00 78.12 284 GLY A CA 1
ATOM 2244 C C . GLY A 1 284 ? 3.745 27.017 -9.825 1.00 78.12 284 GLY A C 1
ATOM 2245 O O . GLY A 1 284 ? 4.392 25.975 -9.757 1.00 78.12 284 GLY A O 1
ATOM 2246 N N . VAL A 1 285 ? 2.657 27.241 -9.086 1.00 70.06 285 VAL A N 1
ATOM 2247 C CA . VAL A 1 285 ? 2.009 26.187 -8.297 1.00 70.06 285 VAL A CA 1
ATOM 2248 C C . VAL A 1 285 ? 1.105 25.382 -9.226 1.00 70.06 285 VAL A C 1
ATOM 2250 O O . VAL A 1 285 ? 0.137 25.917 -9.766 1.00 70.06 285 VAL A O 1
ATOM 2253 N N . THR A 1 286 ? 1.417 24.104 -9.405 1.00 68.06 286 THR A N 1
ATOM 2254 C CA . THR A 1 286 ? 0.522 23.112 -10.010 1.00 68.06 286 THR A CA 1
ATOM 2255 C C . THR A 1 286 ? -0.249 22.379 -8.915 1.00 68.06 286 THR A C 1
ATOM 2257 O O . THR A 1 286 ? 0.234 22.239 -7.792 1.00 68.06 286 THR A O 1
ATOM 2260 N N . THR A 1 287 ? -1.451 21.903 -9.234 1.00 70.38 287 THR A N 1
ATOM 2261 C CA . THR A 1 287 ? -2.260 21.051 -8.352 1.00 70.38 287 THR A CA 1
ATOM 2262 C C . THR A 1 287 ? -2.502 19.697 -9.012 1.00 70.38 287 THR A C 1
ATOM 2264 O O . THR A 1 287 ? -2.665 19.613 -10.230 1.00 70.38 287 THR A O 1
ATOM 2267 N N . GLY A 1 288 ? -2.526 18.638 -8.200 1.00 77.69 288 GLY A N 1
ATOM 2268 C CA . GLY A 1 288 ? -2.559 17.255 -8.680 1.00 77.69 288 GLY A CA 1
ATOM 2269 C C . GLY A 1 288 ? -1.194 16.738 -9.147 1.00 77.69 288 GLY A C 1
ATOM 2270 O O . GLY A 1 288 ? -0.216 17.481 -9.216 1.00 77.69 288 GLY A O 1
ATOM 2271 N N . ASP A 1 289 ? -1.157 15.443 -9.445 1.00 81.44 289 ASP A N 1
ATOM 2272 C CA . ASP A 1 289 ? 0.041 14.639 -9.721 1.00 81.44 289 ASP A CA 1
ATOM 2273 C C . ASP A 1 289 ? -0.075 13.807 -11.018 1.00 81.44 289 ASP A C 1
ATOM 2275 O O . ASP A 1 289 ? 0.750 12.933 -11.277 1.00 81.44 289 ASP A O 1
ATOM 2279 N N . CYS A 1 290 ? -1.121 14.047 -11.813 1.00 88.25 290 CYS A N 1
ATOM 2280 C CA . CYS A 1 290 ? -1.421 13.339 -13.060 1.00 88.25 290 CYS A CA 1
ATOM 2281 C C . CYS A 1 290 ? -1.358 14.283 -14.281 1.00 88.25 290 CYS A C 1
ATOM 2283 O O . CYS A 1 290 ? -2.207 14.225 -15.176 1.00 88.25 290 CYS A O 1
ATOM 2285 N N . ASN A 1 291 ? -0.395 15.211 -14.301 1.00 89.38 291 ASN A N 1
ATOM 2286 C CA . ASN A 1 291 ? -0.217 16.207 -15.361 1.00 89.38 291 ASN A CA 1
ATOM 2287 C C . ASN A 1 291 ? 0.903 15.810 -16.362 1.00 89.38 291 ASN A C 1
ATOM 2289 O O . ASN A 1 291 ? 1.744 14.966 -16.051 1.00 89.38 291 ASN A O 1
ATOM 2293 N N . PRO A 1 292 ? 0.979 16.413 -17.570 1.00 89.88 292 PRO A N 1
ATOM 2294 C CA . PRO A 1 292 ? 1.976 16.032 -18.580 1.00 89.88 292 PRO A CA 1
ATOM 2295 C C . PRO A 1 292 ? 3.443 16.136 -18.133 1.00 89.88 292 PRO A C 1
ATOM 2297 O O . PRO A 1 292 ? 4.290 15.396 -18.638 1.00 89.88 292 PRO A O 1
ATOM 2300 N N . SER A 1 293 ? 3.762 17.023 -17.184 1.00 90.19 293 SER A N 1
ATOM 2301 C CA . SER A 1 293 ? 5.113 17.115 -16.623 1.00 90.19 293 SER A CA 1
ATOM 2302 C C . SER A 1 293 ? 5.413 16.018 -15.603 1.00 90.19 293 SER A C 1
ATOM 2304 O O . SER A 1 293 ? 6.544 15.547 -15.584 1.00 90.19 293 SER A O 1
ATOM 2306 N N . ASP A 1 294 ? 4.415 15.516 -14.868 1.00 91.25 294 ASP A N 1
ATOM 2307 C CA . ASP A 1 294 ? 4.586 14.357 -13.979 1.00 91.25 294 ASP A CA 1
ATOM 2308 C C . ASP A 1 294 ? 4.808 13.072 -14.795 1.00 91.25 294 ASP A C 1
ATOM 2310 O O . ASP A 1 294 ? 5.638 12.237 -14.437 1.00 91.25 294 ASP A O 1
ATOM 2314 N N . ALA A 1 295 ? 4.124 12.936 -15.940 1.00 92.88 295 ALA A N 1
ATOM 2315 C CA . ALA A 1 295 ? 4.373 11.853 -16.895 1.00 92.88 295 ALA A CA 1
ATOM 2316 C C . ALA A 1 295 ? 5.784 11.970 -17.498 1.00 92.88 295 ALA A C 1
ATOM 2318 O O . ALA A 1 295 ? 6.496 10.974 -17.616 1.00 92.88 295 ALA A O 1
ATOM 2319 N N . SER A 1 296 ? 6.212 13.195 -17.824 1.00 93.31 296 SER A N 1
ATOM 2320 C CA . SER A 1 296 ? 7.558 13.470 -18.345 1.00 93.31 296 SER A CA 1
ATOM 2321 C C . SER A 1 296 ? 8.664 13.226 -17.318 1.00 93.31 296 SER A C 1
ATOM 2323 O O . SER A 1 296 ? 9.744 12.775 -17.697 1.00 93.31 296 SER A O 1
ATOM 2325 N N . ASP A 1 297 ? 8.424 13.535 -16.041 1.00 92.25 297 ASP A N 1
ATOM 2326 C CA . ASP A 1 297 ? 9.321 13.207 -14.930 1.00 92.25 297 ASP A CA 1
ATOM 2327 C C . ASP A 1 297 ? 9.395 11.676 -14.764 1.00 92.25 297 ASP A C 1
ATOM 2329 O O . ASP A 1 297 ? 10.486 11.115 -14.810 1.00 92.25 297 ASP A O 1
ATOM 2333 N N . PHE A 1 298 ? 8.258 10.970 -14.712 1.00 93.81 298 PHE A N 1
ATOM 2334 C CA . PHE A 1 298 ? 8.240 9.508 -14.568 1.00 93.81 298 PHE A CA 1
ATOM 2335 C C . PHE A 1 298 ? 8.920 8.764 -15.733 1.00 93.81 298 PHE A C 1
ATOM 2337 O O . PHE A 1 298 ? 9.701 7.842 -15.500 1.00 93.81 298 PHE A O 1
ATOM 2344 N N . ILE A 1 299 ? 8.686 9.166 -16.988 1.00 94.19 299 ILE A N 1
ATOM 2345 C CA . ILE A 1 299 ? 9.356 8.554 -18.151 1.00 94.19 299 ILE A CA 1
ATOM 2346 C C . ILE A 1 299 ? 10.868 8.835 -18.116 1.00 94.19 299 ILE A C 1
ATOM 2348 O O . ILE A 1 299 ? 11.661 7.953 -18.458 1.00 94.19 299 ILE A O 1
ATOM 2352 N N . ARG A 1 300 ? 11.297 10.021 -17.656 1.00 93.62 300 ARG A N 1
ATOM 2353 C CA . ARG A 1 300 ? 12.722 10.317 -17.427 1.00 93.62 300 ARG A CA 1
ATOM 2354 C C . ARG A 1 300 ? 13.321 9.420 -16.350 1.00 93.62 300 ARG A C 1
ATOM 2356 O O . ARG A 1 300 ? 14.386 8.854 -16.585 1.00 93.62 300 ARG A O 1
ATOM 2363 N N . ASP A 1 301 ? 12.634 9.231 -15.230 1.00 93.62 301 ASP A N 1
ATOM 2364 C CA . ASP A 1 301 ? 13.082 8.354 -14.145 1.00 93.62 301 ASP A CA 1
ATOM 2365 C C . ASP A 1 301 ? 13.236 6.898 -14.615 1.00 93.62 301 ASP A C 1
ATOM 2367 O O . ASP A 1 301 ? 14.247 6.261 -14.321 1.00 93.62 301 ASP A O 1
ATOM 2371 N N . VAL A 1 302 ? 12.312 6.396 -15.445 1.00 94.44 302 VAL A N 1
ATOM 2372 C CA . VAL A 1 302 ? 12.430 5.076 -16.095 1.00 94.44 302 VAL A CA 1
ATOM 2373 C C . VAL A 1 302 ? 13.668 5.001 -17.001 1.00 94.44 302 VAL A C 1
ATOM 2375 O O . VAL A 1 302 ? 14.425 4.032 -16.929 1.00 94.44 302 VAL A O 1
ATOM 2378 N N . VAL A 1 303 ? 13.926 6.020 -17.831 1.00 94.62 303 VAL A N 1
ATOM 2379 C CA . VAL A 1 303 ? 15.129 6.068 -18.686 1.00 94.62 303 VAL A CA 1
ATOM 2380 C C . VAL A 1 303 ? 16.411 6.110 -17.846 1.00 94.62 303 VAL A C 1
ATOM 2382 O O . VAL A 1 303 ? 17.376 5.413 -18.170 1.00 94.62 303 VAL A O 1
ATOM 2385 N N . HIS A 1 304 ? 16.429 6.869 -16.749 1.00 93.56 304 HIS A N 1
ATOM 2386 C CA . HIS A 1 304 ? 17.553 6.906 -15.812 1.00 93.56 304 HIS A CA 1
ATOM 2387 C C . HIS A 1 304 ? 17.764 5.559 -15.104 1.00 93.56 304 HIS A C 1
ATOM 2389 O O . HIS A 1 304 ? 18.910 5.132 -14.965 1.00 93.56 304 HIS A O 1
ATOM 2395 N N . ALA A 1 305 ? 16.691 4.848 -14.748 1.00 93.12 305 ALA A N 1
ATOM 2396 C CA . ALA A 1 305 ? 16.756 3.517 -14.147 1.00 93.12 305 ALA A CA 1
ATOM 2397 C C . ALA A 1 305 ? 17.257 2.426 -15.112 1.00 93.12 305 ALA A C 1
ATOM 2399 O O . ALA A 1 305 ? 17.891 1.465 -14.678 1.00 93.12 305 ALA A O 1
ATOM 2400 N N . ILE A 1 306 ? 17.032 2.567 -16.425 1.00 94.38 306 ILE A N 1
ATOM 2401 C CA . ILE A 1 306 ? 17.707 1.729 -17.431 1.00 94.38 306 ILE A CA 1
ATOM 2402 C C . ILE A 1 306 ? 19.191 2.120 -17.520 1.00 94.38 306 ILE A C 1
ATOM 2404 O O . ILE A 1 306 ? 20.063 1.253 -17.535 1.00 94.38 306 ILE A O 1
ATOM 2408 N N . ALA A 1 307 ? 19.494 3.421 -17.544 1.00 93.81 307 ALA A N 1
ATOM 2409 C CA . ALA A 1 307 ? 20.855 3.936 -17.701 1.00 93.81 307 ALA A CA 1
ATOM 2410 C C . ALA A 1 307 ? 21.801 3.586 -16.540 1.00 93.81 307 ALA A C 1
ATOM 2412 O O . ALA A 1 307 ? 23.009 3.478 -16.750 1.00 93.81 307 ALA A O 1
ATOM 2413 N N . SER A 1 308 ? 21.276 3.403 -15.326 1.00 92.69 308 SER A N 1
ATOM 2414 C CA . SER A 1 308 ? 22.063 3.036 -14.145 1.00 92.69 308 SER A CA 1
ATOM 2415 C C . SER A 1 308 ? 22.490 1.565 -14.110 1.00 92.69 308 SER A C 1
ATOM 2417 O O . SER A 1 308 ? 23.281 1.190 -13.247 1.00 92.69 308 SER A O 1
ATOM 2419 N N . ARG A 1 309 ? 21.974 0.714 -15.007 1.00 92.31 309 ARG A N 1
ATOM 2420 C CA . ARG A 1 309 ? 22.274 -0.725 -15.023 1.00 92.31 309 ARG A CA 1
ATOM 2421 C C . ARG A 1 309 ? 23.543 -0.998 -15.842 1.00 92.31 309 ARG A C 1
ATOM 2423 O O . ARG A 1 309 ? 23.545 -0.722 -17.044 1.00 92.31 309 ARG A O 1
ATOM 2430 N N . PRO A 1 310 ? 24.613 -1.572 -15.261 1.00 88.38 310 PRO A N 1
ATOM 2431 C CA . PRO A 1 310 ? 25.880 -1.810 -15.962 1.00 88.38 310 PRO A CA 1
ATOM 2432 C C . PRO A 1 310 ? 25.863 -3.064 -16.861 1.00 88.38 310 PRO A C 1
ATOM 2434 O O . PRO A 1 310 ? 26.914 -3.603 -17.190 1.00 88.38 310 PRO A O 1
ATOM 2437 N N . ASP A 1 311 ? 24.689 -3.552 -17.269 1.00 90.25 311 ASP A N 1
ATOM 2438 C CA . ASP A 1 311 ? 24.543 -4.775 -18.064 1.00 90.25 311 ASP A CA 1
ATOM 2439 C C . ASP A 1 311 ? 24.481 -4.507 -19.589 1.00 90.25 311 ASP A C 1
ATOM 2441 O O . ASP A 1 311 ? 24.458 -3.369 -20.069 1.00 90.25 311 ASP A O 1
ATOM 2445 N N . ALA A 1 312 ? 24.526 -5.575 -20.392 1.00 91.44 312 ALA A N 1
ATOM 2446 C CA . ALA A 1 312 ? 24.455 -5.475 -21.852 1.00 91.44 312 ALA A CA 1
ATOM 2447 C C . ALA A 1 312 ? 23.020 -5.302 -22.388 1.00 91.44 312 ALA A C 1
ATOM 2449 O O . ALA A 1 312 ? 22.847 -4.770 -23.487 1.00 91.44 312 ALA A O 1
ATOM 2450 N N . GLU A 1 313 ? 22.013 -5.736 -21.627 1.00 93.75 313 GLU A N 1
ATOM 2451 C CA . GLU A 1 313 ? 20.590 -5.669 -21.976 1.00 93.75 313 GLU A CA 1
ATOM 2452 C C . GLU A 1 313 ? 20.140 -4.202 -22.021 1.00 93.75 313 GLU A C 1
ATOM 2454 O O . GLU A 1 313 ? 19.606 -3.747 -23.032 1.00 93.75 313 GLU A O 1
ATOM 2459 N N . ALA A 1 314 ? 20.506 -3.417 -21.003 1.00 93.44 314 ALA A N 1
ATOM 2460 C CA . ALA A 1 314 ? 20.307 -1.973 -20.921 1.00 93.44 314 ALA A CA 1
ATOM 2461 C C . ALA A 1 314 ? 20.941 -1.216 -22.100 1.00 93.44 314 ALA A C 1
ATOM 2463 O O . ALA A 1 314 ? 20.300 -0.343 -22.690 1.00 93.44 314 ALA A O 1
ATOM 2464 N N . THR A 1 315 ? 22.164 -1.578 -22.514 1.00 93.81 315 THR A N 1
ATOM 2465 C CA . THR A 1 315 ? 22.805 -0.984 -23.703 1.00 93.81 315 THR A CA 1
ATOM 2466 C C . THR A 1 315 ? 21.991 -1.245 -24.978 1.00 93.81 315 THR A C 1
ATOM 2468 O O . THR A 1 315 ? 21.878 -0.365 -25.836 1.00 93.81 315 THR A O 1
ATOM 2471 N N . VAL A 1 316 ? 21.448 -2.457 -25.138 1.00 94.88 316 VAL A N 1
ATOM 2472 C CA . VAL A 1 316 ? 20.657 -2.849 -26.317 1.00 94.88 316 VAL A CA 1
ATOM 2473 C C . VAL A 1 316 ? 19.284 -2.175 -26.301 1.00 94.88 316 VAL A C 1
ATOM 2475 O O . VAL A 1 316 ? 18.886 -1.617 -27.323 1.00 94.88 316 VAL A O 1
ATOM 2478 N N . ALA A 1 317 ? 18.611 -2.130 -25.151 1.00 94.31 317 ALA A N 1
ATOM 2479 C CA . ALA A 1 317 ? 17.338 -1.438 -24.972 1.00 94.31 317 ALA A CA 1
ATOM 2480 C C . ALA A 1 317 ? 17.441 0.064 -25.269 1.00 94.31 317 ALA A C 1
ATOM 2482 O O . ALA A 1 317 ? 16.680 0.589 -26.080 1.00 94.31 317 ALA A O 1
ATOM 2483 N N . LEU A 1 318 ? 18.442 0.755 -24.707 1.00 94.62 318 LEU A N 1
ATOM 2484 C CA . LEU A 1 318 ? 18.687 2.176 -24.990 1.00 94.62 318 LEU A CA 1
ATOM 2485 C C . LEU A 1 318 ? 18.923 2.430 -26.486 1.00 94.62 318 LEU A C 1
ATOM 2487 O O . LEU A 1 318 ? 18.386 3.389 -27.034 1.00 94.62 318 LEU A O 1
ATOM 2491 N N . ARG A 1 319 ? 19.660 1.554 -27.182 1.00 94.12 319 ARG A N 1
ATOM 2492 C CA . ARG A 1 319 ? 19.853 1.661 -28.641 1.00 94.12 319 ARG A CA 1
ATOM 2493 C C . ARG A 1 319 ? 18.565 1.430 -29.435 1.00 94.12 319 ARG A C 1
ATOM 2495 O O . ARG A 1 319 ? 18.337 2.173 -30.385 1.00 94.12 319 ARG A O 1
ATOM 2502 N N . ARG A 1 320 ? 17.732 0.453 -29.051 1.00 92.06 320 ARG A N 1
ATOM 2503 C CA . ARG A 1 320 ? 16.407 0.223 -29.661 1.00 92.06 320 ARG A CA 1
ATOM 2504 C C . ARG A 1 320 ? 15.509 1.445 -29.477 1.00 92.06 320 ARG A C 1
ATOM 2506 O O . ARG A 1 320 ? 14.983 1.963 -30.452 1.00 92.06 320 ARG A O 1
ATOM 2513 N N . MET A 1 321 ? 15.424 1.986 -28.262 1.00 92.44 321 MET A N 1
ATOM 2514 C CA . MET A 1 321 ? 14.640 3.194 -27.988 1.00 92.44 321 MET A CA 1
ATOM 2515 C C . MET A 1 321 ? 15.155 4.430 -28.744 1.00 92.44 321 MET A C 1
ATOM 2517 O O . MET A 1 321 ? 14.345 5.218 -29.210 1.00 92.44 321 MET A O 1
ATOM 2521 N N . ILE A 1 322 ? 16.467 4.611 -28.938 1.00 91.69 322 ILE A N 1
ATOM 2522 C CA . ILE A 1 322 ? 16.989 5.728 -29.758 1.00 91.69 322 ILE A CA 1
ATOM 2523 C C . ILE A 1 322 ? 16.542 5.628 -31.230 1.00 91.69 322 ILE A C 1
ATOM 2525 O O . ILE A 1 322 ? 16.415 6.661 -31.885 1.00 91.69 322 ILE A O 1
ATOM 2529 N N . ALA A 1 323 ? 16.319 4.417 -31.750 1.00 87.75 323 ALA A N 1
ATOM 2530 C CA . ALA A 1 323 ? 15.824 4.203 -33.110 1.00 87.75 323 ALA A CA 1
ATOM 2531 C C . ALA A 1 323 ? 14.289 4.309 -33.217 1.00 87.75 323 ALA A C 1
ATOM 2533 O O . ALA A 1 323 ? 13.793 4.863 -34.196 1.00 87.75 323 ALA A O 1
ATOM 2534 N N . ASP A 1 324 ? 13.566 3.801 -32.213 1.00 82.25 324 ASP A N 1
ATOM 2535 C CA . ASP A 1 324 ? 12.121 3.541 -32.288 1.00 82.25 324 ASP A CA 1
ATOM 2536 C C . ASP A 1 324 ? 11.241 4.536 -31.496 1.00 82.25 324 ASP A C 1
ATOM 2538 O O . ASP A 1 324 ? 10.023 4.502 -31.642 1.00 82.25 324 ASP A O 1
ATOM 2542 N N . CYS A 1 325 ? 11.800 5.360 -30.600 1.00 73.50 325 CYS A N 1
ATOM 2543 C CA . CYS A 1 325 ? 11.019 6.140 -29.625 1.00 73.50 325 CYS A CA 1
ATOM 2544 C C . CYS A 1 325 ? 10.734 7.589 -30.061 1.00 73.50 325 CYS A C 1
ATOM 2546 O O . CYS A 1 325 ? 11.486 8.209 -30.813 1.00 73.50 325 CYS A O 1
ATOM 2548 N N . ALA A 1 326 ? 9.673 8.152 -29.474 1.00 73.56 326 ALA A N 1
ATOM 2549 C CA . ALA A 1 326 ? 9.230 9.536 -29.604 1.00 73.56 326 ALA A CA 1
ATOM 2550 C C . ALA A 1 326 ? 10.381 10.572 -29.654 1.00 73.56 326 ALA A C 1
ATOM 2552 O O . ALA A 1 326 ? 11.201 10.625 -28.724 1.00 73.56 326 ALA A O 1
ATOM 2553 N N . PRO A 1 327 ? 10.404 11.480 -30.656 1.00 82.31 327 PRO A N 1
ATOM 2554 C CA . PRO A 1 327 ? 11.496 12.439 -30.853 1.00 82.31 327 PRO A CA 1
ATOM 2555 C C . PRO A 1 327 ? 11.830 13.309 -29.633 1.00 82.31 327 PRO A C 1
ATOM 2557 O O . PRO A 1 327 ? 12.979 13.707 -29.452 1.00 82.31 327 PRO A O 1
ATOM 2560 N N . THR A 1 328 ? 10.852 13.587 -28.766 1.00 91.00 328 THR A N 1
ATOM 2561 C CA . THR A 1 328 ? 11.016 14.465 -27.596 1.00 91.00 328 THR A CA 1
ATOM 2562 C C . THR A 1 328 ? 11.915 13.890 -26.496 1.00 91.00 328 THR A C 1
ATOM 2564 O O . THR A 1 328 ? 12.412 14.649 -25.662 1.00 91.00 328 THR A O 1
ATOM 2567 N N . TYR A 1 329 ? 12.155 12.573 -26.494 1.00 92.38 329 TYR A N 1
ATOM 2568 C CA . TYR A 1 329 ? 13.065 11.903 -25.553 1.00 92.38 329 TYR A CA 1
ATOM 2569 C C . TYR A 1 329 ? 14.428 11.548 -26.169 1.00 92.38 329 TYR A C 1
ATOM 2571 O O . TYR A 1 329 ? 15.314 11.087 -25.451 1.00 92.38 329 TYR A O 1
ATOM 2579 N N . ALA A 1 330 ? 14.644 11.789 -27.469 1.00 90.81 330 ALA A N 1
ATOM 2580 C CA . ALA A 1 330 ? 15.824 11.308 -28.193 1.00 90.81 330 ALA A CA 1
ATOM 2581 C C . ALA A 1 330 ? 17.164 11.777 -27.590 1.00 90.81 330 ALA A C 1
ATOM 2583 O O . ALA A 1 330 ? 18.088 10.977 -27.454 1.00 90.81 330 ALA A O 1
ATOM 2584 N N . GLU A 1 331 ? 17.281 13.045 -27.181 1.00 91.50 331 GLU A N 1
ATOM 2585 C CA . GLU A 1 331 ? 18.512 13.559 -26.552 1.00 91.50 331 GLU A CA 1
ATOM 2586 C C . GLU A 1 331 ? 18.744 12.988 -25.146 1.00 91.50 331 GLU A C 1
ATOM 2588 O O . GLU A 1 331 ? 19.881 12.693 -24.778 1.00 91.50 331 GLU A O 1
ATOM 2593 N N . ILE A 1 332 ? 17.672 12.748 -24.385 1.00 93.38 332 ILE A N 1
ATOM 2594 C CA . ILE A 1 332 ? 17.750 12.122 -23.058 1.00 93.38 332 ILE A CA 1
ATOM 2595 C C . ILE A 1 332 ? 18.206 10.669 -23.198 1.00 93.38 332 ILE A C 1
ATOM 2597 O O . ILE A 1 332 ? 19.109 10.246 -22.483 1.00 93.38 332 ILE A O 1
ATOM 2601 N N . LEU A 1 333 ? 17.658 9.929 -24.165 1.00 94.62 333 LEU A N 1
ATOM 2602 C CA . LEU A 1 333 ? 18.053 8.552 -24.466 1.00 94.62 333 LEU A CA 1
ATOM 2603 C C . LEU A 1 333 ? 19.515 8.454 -24.939 1.00 94.62 333 LEU A C 1
ATOM 2605 O O . LEU A 1 333 ? 20.248 7.573 -24.489 1.00 94.62 333 LEU A O 1
ATOM 2609 N N . LYS A 1 334 ? 19.983 9.384 -25.787 1.00 94.50 334 LYS A N 1
ATOM 2610 C CA . LYS A 1 334 ? 21.403 9.475 -26.184 1.00 94.50 334 LYS A CA 1
ATOM 2611 C C . LYS A 1 334 ? 22.312 9.748 -24.985 1.00 94.50 334 LYS A C 1
ATOM 2613 O O . LYS A 1 334 ? 23.336 9.084 -24.835 1.00 94.50 334 LYS A O 1
ATOM 2618 N N . HIS A 1 335 ? 21.942 10.699 -24.127 1.00 94.94 335 HIS A N 1
ATOM 2619 C CA . HIS A 1 335 ? 22.698 11.022 -22.918 1.00 94.94 335 HIS A CA 1
ATOM 2620 C C . HIS A 1 335 ? 22.744 9.831 -21.945 1.00 94.94 335 HIS A C 1
ATOM 2622 O O . HIS A 1 335 ? 23.821 9.448 -21.489 1.00 94.94 335 HIS A O 1
ATOM 2628 N N . ALA A 1 336 ? 21.599 9.185 -21.716 1.00 94.75 336 ALA A N 1
ATOM 2629 C CA . ALA A 1 336 ? 21.463 7.961 -20.934 1.00 94.75 336 ALA A CA 1
ATOM 2630 C C . ALA A 1 336 ? 22.361 6.828 -21.457 1.00 94.75 336 ALA A C 1
ATOM 2632 O O . ALA A 1 336 ? 23.072 6.210 -20.669 1.00 94.75 336 ALA A O 1
ATOM 2633 N N . LEU A 1 337 ? 22.416 6.600 -22.775 1.00 95.62 337 LEU A N 1
ATOM 2634 C CA . LEU A 1 337 ? 23.320 5.614 -23.378 1.00 95.62 337 LEU A CA 1
ATOM 2635 C C . LEU A 1 337 ? 24.801 5.940 -23.128 1.00 95.62 337 LEU A C 1
ATOM 2637 O O . LEU A 1 337 ? 25.585 5.030 -22.868 1.00 95.62 337 LEU A O 1
ATOM 2641 N N . VAL A 1 338 ? 25.203 7.214 -23.178 1.00 94.94 338 VAL A N 1
ATOM 2642 C CA . VAL A 1 338 ? 26.587 7.618 -22.866 1.00 94.94 338 VAL A CA 1
ATOM 2643 C C . VAL A 1 338 ? 26.918 7.371 -21.392 1.00 94.94 338 VAL A C 1
ATOM 2645 O O . VAL A 1 338 ? 27.987 6.832 -21.099 1.00 94.94 338 VAL A O 1
ATOM 2648 N N . LEU A 1 339 ? 26.007 7.708 -20.472 1.00 93.69 339 LEU A N 1
ATOM 2649 C CA . LEU A 1 339 ? 26.169 7.428 -19.042 1.00 93.69 339 LEU A CA 1
ATOM 2650 C C . LEU A 1 339 ? 26.254 5.921 -18.764 1.00 93.69 339 LEU A C 1
ATOM 2652 O O . LEU A 1 339 ? 27.171 5.488 -18.070 1.00 93.69 339 LEU A O 1
ATOM 2656 N N . GLN A 1 340 ? 25.363 5.125 -19.360 1.00 95.19 340 GLN A N 1
ATOM 2657 C CA . GLN A 1 340 ? 25.318 3.670 -19.198 1.00 95.19 340 GLN A CA 1
ATOM 2658 C C . GLN A 1 340 ? 26.591 3.002 -19.724 1.00 95.19 340 GLN A C 1
ATOM 2660 O O . GLN A 1 340 ? 27.198 2.188 -19.032 1.00 95.19 340 GLN A O 1
ATOM 2665 N N . LEU A 1 341 ? 27.065 3.404 -20.910 1.00 93.00 341 LEU A N 1
ATOM 2666 C CA . LEU A 1 341 ? 28.324 2.911 -21.474 1.00 93.00 341 LEU A CA 1
ATOM 2667 C C . LEU A 1 341 ? 29.543 3.299 -20.631 1.00 93.00 341 LEU A C 1
ATOM 2669 O O . LEU A 1 341 ? 30.526 2.561 -20.639 1.00 93.00 341 LEU A O 1
ATOM 2673 N N . LYS A 1 342 ? 29.509 4.438 -19.928 1.00 91.06 342 LYS A N 1
ATOM 2674 C CA . LYS A 1 342 ? 30.557 4.801 -18.971 1.00 91.06 342 LYS A CA 1
ATOM 2675 C C . LYS A 1 342 ? 30.472 3.924 -17.719 1.00 91.06 342 LYS A C 1
ATOM 2677 O O . LYS A 1 342 ? 31.438 3.236 -17.420 1.00 91.06 342 LYS A O 1
ATOM 2682 N N . GLY A 1 343 ? 29.316 3.885 -17.053 1.00 89.38 343 GLY A N 1
ATOM 2683 C CA . GLY A 1 343 ? 29.117 3.102 -15.829 1.00 89.38 343 GLY A CA 1
ATOM 2684 C C . GLY A 1 343 ? 29.404 1.612 -16.023 1.00 89.38 343 GLY A C 1
ATOM 2685 O O . GLY A 1 343 ? 30.009 0.985 -15.161 1.00 89.38 343 GLY A O 1
ATOM 2686 N N . ARG A 1 344 ? 29.074 1.061 -17.197 1.00 89.56 344 ARG A N 1
ATOM 2687 C CA . ARG A 1 344 ? 29.452 -0.302 -17.566 1.00 89.56 344 ARG A CA 1
ATOM 2688 C C . ARG A 1 344 ? 30.963 -0.483 -17.739 1.00 89.56 344 ARG A C 1
ATOM 2690 O O . ARG A 1 344 ? 31.477 -1.484 -17.271 1.00 89.56 344 ARG A O 1
ATOM 2697 N N . ARG A 1 345 ? 31.692 0.447 -18.371 1.00 88.75 345 ARG A N 1
ATOM 2698 C CA . ARG A 1 345 ? 33.169 0.357 -18.440 1.00 88.75 345 ARG A CA 1
ATOM 2699 C C . ARG A 1 345 ? 33.796 0.422 -17.055 1.00 88.75 345 ARG A C 1
ATOM 2701 O O . ARG A 1 345 ? 34.728 -0.323 -16.798 1.00 88.75 345 ARG A O 1
ATOM 2708 N N . ASP A 1 346 ? 33.274 1.290 -16.192 1.00 87.38 346 ASP A N 1
ATOM 2709 C CA . ASP A 1 346 ? 33.750 1.451 -14.818 1.00 87.38 346 ASP A CA 1
ATOM 2710 C C . ASP A 1 346 ? 33.444 0.190 -13.967 1.00 87.38 346 ASP A C 1
ATOM 2712 O O . ASP A 1 346 ? 34.199 -0.125 -13.053 1.00 87.38 346 ASP A O 1
ATOM 2716 N N . PHE A 1 347 ? 32.381 -0.563 -14.294 1.00 85.88 347 PHE A N 1
ATOM 2717 C CA . PHE A 1 347 ? 32.018 -1.851 -13.675 1.00 85.88 347 PHE A CA 1
ATOM 2718 C C . PHE A 1 347 ? 32.801 -3.051 -14.241 1.00 85.88 347 PHE A C 1
ATOM 2720 O O . PHE A 1 347 ? 33.283 -3.885 -13.480 1.00 85.88 347 PHE A O 1
ATOM 2727 N N . ASP A 1 348 ? 32.953 -3.125 -15.567 1.00 85.44 348 ASP A N 1
ATOM 2728 C CA . ASP A 1 348 ? 33.730 -4.152 -16.280 1.00 85.44 348 ASP A CA 1
ATOM 2729 C C . ASP A 1 348 ? 35.259 -3.957 -16.075 1.00 85.44 348 ASP A C 1
ATOM 2731 O O . ASP A 1 348 ? 36.058 -4.809 -16.472 1.00 85.44 348 ASP A O 1
ATOM 2735 N N . TYR A 1 349 ? 35.695 -2.845 -15.461 1.00 82.06 349 TYR A N 1
ATOM 2736 C CA . TYR A 1 349 ? 37.101 -2.541 -15.184 1.00 82.06 349 TYR A CA 1
ATOM 2737 C C . TYR A 1 349 ? 37.677 -3.433 -14.076 1.00 82.06 349 TYR A C 1
ATOM 2739 O O . TYR A 1 349 ? 37.432 -3.236 -12.884 1.00 82.06 349 TYR A O 1
ATOM 2747 N N . SER A 1 350 ? 38.538 -4.369 -14.472 1.00 70.75 350 SER A N 1
ATOM 2748 C CA . SER A 1 350 ? 39.464 -5.032 -13.555 1.00 70.75 350 SER A CA 1
ATOM 2749 C C . SER A 1 350 ? 40.773 -4.246 -13.488 1.00 70.75 350 SER A C 1
ATOM 2751 O O . SER A 1 350 ? 41.361 -3.922 -14.521 1.00 70.75 350 SER A O 1
ATOM 2753 N N . ALA A 1 351 ? 41.244 -3.937 -12.278 1.00 71.81 351 ALA A N 1
ATOM 2754 C CA . ALA A 1 351 ? 42.568 -3.351 -12.105 1.00 71.81 351 ALA A CA 1
ATOM 2755 C C . ALA A 1 351 ? 43.644 -4.392 -12.479 1.00 71.81 351 ALA A C 1
ATOM 2757 O O . ALA A 1 351 ? 43.579 -5.513 -11.964 1.00 71.81 351 ALA A O 1
ATOM 2758 N N . PRO A 1 352 ? 44.639 -4.047 -13.319 1.00 68.06 352 PRO A N 1
ATOM 2759 C CA . PRO A 1 352 ? 45.673 -4.991 -13.724 1.00 68.06 352 PRO A CA 1
ATOM 2760 C C . PRO A 1 352 ? 46.479 -5.473 -12.515 1.00 68.06 352 PRO A C 1
ATOM 2762 O O . PRO A 1 352 ? 46.818 -4.703 -11.607 1.00 68.06 352 PRO A O 1
ATOM 2765 N N . ALA A 1 353 ? 46.810 -6.759 -12.503 1.00 73.81 353 ALA A N 1
ATOM 2766 C CA . ALA A 1 353 ? 47.580 -7.374 -11.437 1.00 73.81 353 ALA A CA 1
ATOM 2767 C C . ALA A 1 353 ? 48.988 -6.758 -11.347 1.00 73.81 353 ALA A C 1
ATOM 2769 O O . ALA A 1 353 ? 49.581 -6.338 -12.339 1.00 73.81 353 ALA A O 1
ATOM 2770 N N . ILE A 1 354 ? 4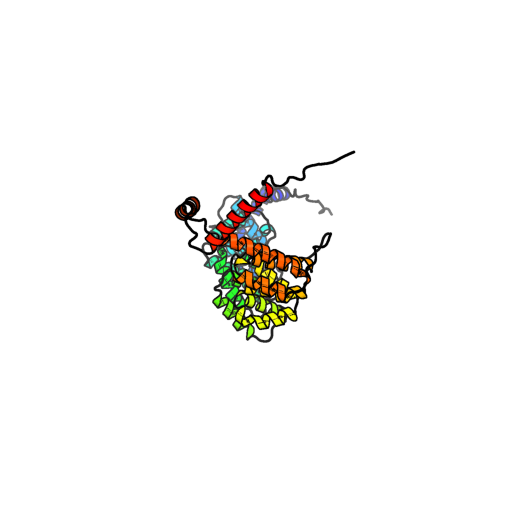9.606 -6.797 -10.161 1.00 62.84 354 ILE A N 1
ATOM 2771 C CA . ILE A 1 354 ? 50.992 -6.317 -9.969 1.00 62.84 354 ILE A CA 1
ATOM 2772 C C . ILE A 1 354 ? 51.987 -7.058 -10.892 1.00 62.84 354 ILE A C 1
ATOM 2774 O O . ILE A 1 354 ? 53.027 -6.507 -11.247 1.00 62.84 354 ILE A O 1
ATOM 2778 N N . ALA A 1 355 ? 51.669 -8.288 -11.312 1.00 60.31 355 ALA A N 1
ATOM 2779 C CA . ALA A 1 355 ? 52.436 -9.032 -12.310 1.00 60.31 355 ALA A CA 1
ATOM 2780 C C . ALA A 1 355 ? 52.318 -8.433 -13.727 1.00 60.31 355 ALA A C 1
ATOM 2782 O O . ALA A 1 355 ? 53.333 -8.295 -14.404 1.00 60.31 355 ALA A O 1
ATOM 2783 N N . GLU A 1 356 ? 51.118 -8.021 -14.139 1.00 59.72 356 GLU A N 1
ATOM 2784 C CA . GLU A 1 356 ? 50.833 -7.389 -15.437 1.00 59.72 356 GLU A CA 1
ATOM 2785 C C . GLU A 1 356 ? 51.437 -5.980 -15.491 1.00 59.72 356 GLU A C 1
ATOM 2787 O O . GLU A 1 356 ? 52.178 -5.653 -16.416 1.00 59.72 356 GLU A O 1
ATOM 2792 N N . LEU A 1 357 ? 51.264 -5.188 -14.425 1.00 56.88 357 LEU A N 1
ATOM 2793 C CA . LEU A 1 357 ? 51.947 -3.900 -14.256 1.00 56.88 357 LEU A CA 1
ATOM 2794 C C . LEU A 1 357 ? 53.474 -4.050 -14.337 1.00 56.88 357 LEU A C 1
ATOM 2796 O O . LEU A 1 357 ? 54.144 -3.237 -14.970 1.00 56.88 357 LEU A O 1
ATOM 2800 N N . ARG A 1 358 ? 54.040 -5.114 -13.750 1.00 54.31 358 ARG A N 1
ATOM 2801 C CA . ARG A 1 358 ? 55.478 -5.415 -13.843 1.00 54.31 358 ARG A CA 1
ATOM 2802 C C . ARG A 1 358 ? 55.901 -5.856 -15.250 1.00 54.31 358 ARG A C 1
ATOM 2804 O O . ARG A 1 358 ? 57.025 -5.556 -15.635 1.00 54.31 358 ARG A O 1
ATOM 2811 N N . ALA A 1 359 ? 55.047 -6.541 -16.010 1.00 58.00 359 ALA A N 1
ATOM 2812 C CA . ALA A 1 359 ? 55.329 -6.900 -17.402 1.00 58.00 359 ALA A CA 1
ATOM 2813 C C . ALA A 1 359 ? 55.379 -5.651 -18.300 1.00 58.00 359 ALA A C 1
ATOM 2815 O O . ALA A 1 359 ? 56.353 -5.465 -19.031 1.00 58.00 359 ALA A O 1
ATOM 2816 N N . VAL A 1 360 ? 54.402 -4.747 -18.151 1.00 57.53 360 VAL A N 1
ATOM 2817 C CA . VAL A 1 360 ? 54.353 -3.452 -18.855 1.00 57.53 360 VAL A CA 1
ATOM 2818 C C . VAL A 1 360 ? 55.546 -2.561 -18.481 1.00 57.53 360 VAL A C 1
ATOM 2820 O O . VAL A 1 360 ? 56.171 -1.974 -19.361 1.00 57.53 360 VAL A O 1
ATOM 2823 N N . MET A 1 361 ? 55.927 -2.501 -17.198 1.00 55.97 361 MET A N 1
ATOM 2824 C CA . MET A 1 361 ? 57.107 -1.747 -16.739 1.00 55.97 361 MET A CA 1
ATOM 2825 C C . MET A 1 361 ? 58.454 -2.301 -17.238 1.00 55.97 361 MET A C 1
ATOM 2827 O O . MET A 1 361 ? 59.448 -1.581 -17.184 1.00 55.97 361 MET A O 1
ATOM 2831 N N . ASN A 1 362 ? 58.508 -3.554 -17.699 1.00 59.91 362 ASN A N 1
ATOM 2832 C CA . ASN A 1 362 ? 59.740 -4.237 -18.113 1.00 59.91 362 ASN A CA 1
ATOM 2833 C C . ASN A 1 362 ? 59.911 -4.329 -19.647 1.00 59.91 362 ASN A C 1
ATOM 2835 O O . ASN A 1 362 ? 60.686 -5.160 -20.116 1.00 59.91 362 ASN A O 1
ATOM 2839 N N . GLU A 1 363 ? 59.191 -3.510 -20.425 1.00 54.31 363 GLU A N 1
ATOM 2840 C CA . GLU A 1 363 ? 59.253 -3.462 -21.902 1.00 54.31 363 GLU A CA 1
ATOM 2841 C C . GLU A 1 363 ? 59.013 -4.817 -22.612 1.00 54.31 363 GLU A C 1
ATOM 2843 O O . GLU A 1 363 ? 59.516 -5.060 -23.712 1.00 54.31 363 GLU A O 1
ATOM 2848 N N . VAL A 1 364 ? 58.220 -5.715 -22.016 1.00 57.94 364 VAL A N 1
ATOM 2849 C CA . VAL A 1 364 ? 57.835 -6.976 -22.671 1.00 57.94 364 VAL A CA 1
ATOM 2850 C C . VAL A 1 364 ? 56.752 -6.706 -23.726 1.00 57.94 364 VAL A C 1
ATOM 2852 O O . VAL A 1 364 ? 55.881 -5.857 -23.535 1.00 57.94 364 VAL A O 1
ATOM 2855 N N . LEU A 1 365 ? 56.816 -7.410 -24.865 1.00 54.66 365 LEU A N 1
ATOM 2856 C CA . LEU A 1 365 ? 55.837 -7.288 -25.954 1.00 54.66 365 LEU A CA 1
ATOM 2857 C C . LEU A 1 365 ? 54.408 -7.589 -25.441 1.00 54.66 365 LEU A C 1
ATOM 2859 O O . LEU A 1 365 ? 54.247 -8.568 -24.713 1.00 54.66 365 LEU A O 1
ATOM 2863 N N . PRO A 1 366 ? 53.375 -6.811 -25.825 1.00 56.59 366 PRO A N 1
ATOM 2864 C CA . PRO A 1 366 ? 52.010 -7.014 -25.335 1.00 56.59 366 PRO A CA 1
ATOM 2865 C C . PRO A 1 366 ? 51.433 -8.373 -25.759 1.00 56.59 366 PRO A C 1
ATOM 2867 O O . PRO A 1 366 ? 51.487 -8.735 -26.937 1.00 56.59 366 PRO A O 1
ATOM 2870 N N . GLU A 1 367 ? 50.845 -9.099 -24.804 1.00 59.66 367 GLU A N 1
ATOM 2871 C CA . GLU A 1 367 ? 50.286 -10.443 -25.019 1.00 59.66 367 GLU A CA 1
ATOM 2872 C C . GLU A 1 367 ? 48.786 -10.430 -25.384 1.00 59.66 367 GLU A C 1
ATOM 2874 O O . GLU A 1 367 ? 48.285 -11.410 -25.939 1.00 59.66 367 GLU A O 1
ATOM 2879 N N . SER A 1 368 ? 48.068 -9.320 -25.148 1.00 67.25 368 SER A N 1
ATOM 2880 C CA . SER A 1 368 ? 46.647 -9.163 -25.499 1.00 67.25 368 SER A CA 1
ATOM 2881 C C . SER A 1 368 ? 46.347 -7.966 -26.419 1.00 67.25 368 SER A C 1
ATOM 2883 O O . SER A 1 368 ? 47.149 -7.047 -26.599 1.00 67.25 368 SER A O 1
ATOM 2885 N N . VAL A 1 369 ? 45.143 -7.960 -27.005 1.00 65.31 369 VAL A N 1
ATOM 2886 C CA . VAL A 1 369 ? 44.658 -6.872 -27.879 1.00 65.31 369 VAL A CA 1
ATOM 2887 C C . VAL A 1 369 ? 44.466 -5.559 -27.110 1.00 65.31 369 VAL A C 1
ATOM 2889 O O . VAL A 1 369 ? 44.662 -4.486 -27.684 1.00 65.31 369 VAL A O 1
ATOM 2892 N N . ASP A 1 370 ? 44.105 -5.621 -25.828 1.00 65.50 370 ASP A N 1
ATOM 2893 C CA . ASP A 1 370 ? 43.915 -4.425 -25.004 1.00 65.50 370 ASP A CA 1
ATOM 2894 C C . ASP A 1 370 ? 45.247 -3.872 -24.476 1.00 65.50 370 ASP A C 1
ATOM 2896 O O . ASP A 1 370 ? 45.436 -2.654 -24.507 1.00 65.50 370 ASP A O 1
ATOM 2900 N N . ASP A 1 371 ? 46.232 -4.728 -24.175 1.00 60.97 371 ASP A N 1
ATOM 2901 C CA . ASP A 1 371 ? 47.619 -4.291 -23.939 1.00 60.97 371 ASP A CA 1
ATOM 2902 C C . ASP A 1 371 ? 48.199 -3.605 -25.180 1.00 60.97 371 ASP A C 1
ATOM 2904 O O . ASP A 1 371 ? 48.831 -2.553 -25.088 1.00 60.97 371 ASP A O 1
ATOM 2908 N N . MET A 1 372 ? 47.936 -4.160 -26.369 1.00 63.84 372 MET A N 1
ATOM 2909 C CA . MET A 1 372 ? 48.362 -3.571 -27.639 1.00 63.84 372 MET A CA 1
ATOM 2910 C C . MET A 1 372 ? 47.735 -2.182 -27.847 1.00 63.84 372 MET A C 1
ATOM 2912 O O . MET A 1 372 ? 48.430 -1.253 -28.260 1.00 63.84 372 MET A O 1
ATOM 2916 N N . ARG A 1 373 ? 46.448 -1.996 -27.511 1.00 69.31 373 ARG A N 1
ATOM 2917 C CA . ARG A 1 373 ? 45.774 -0.681 -27.546 1.00 69.31 373 ARG A CA 1
ATOM 2918 C C . ARG A 1 373 ? 46.385 0.309 -26.555 1.00 69.31 373 ARG A C 1
ATOM 2920 O O . ARG A 1 373 ? 46.652 1.444 -26.948 1.00 69.31 373 ARG A O 1
ATOM 2927 N N . ALA A 1 374 ? 46.620 -0.106 -25.311 1.00 70.62 374 ALA A N 1
ATOM 2928 C CA . ALA A 1 374 ? 47.227 0.737 -24.282 1.00 70.62 374 ALA A CA 1
ATOM 2929 C C . ALA A 1 374 ? 48.659 1.154 -24.662 1.00 70.62 374 ALA A C 1
ATOM 2931 O O . ALA A 1 374 ? 49.006 2.333 -24.575 1.00 70.62 374 ALA A O 1
ATOM 2932 N N . TRP A 1 375 ? 49.456 0.214 -25.178 1.00 70.25 375 TRP A N 1
ATOM 2933 C CA . TRP A 1 375 ? 50.810 0.464 -25.668 1.00 70.25 375 TRP A CA 1
ATOM 2934 C C . TRP A 1 375 ? 50.822 1.447 -26.846 1.00 70.25 375 TRP A C 1
ATOM 2936 O O . TRP A 1 375 ? 51.595 2.405 -26.837 1.00 70.25 375 TRP A O 1
ATOM 2946 N N . PHE A 1 376 ? 49.933 1.281 -27.835 1.00 67.62 376 PHE A N 1
ATOM 2947 C CA . PHE A 1 376 ? 49.826 2.233 -28.949 1.00 67.62 376 PHE A CA 1
ATOM 2948 C C . PHE A 1 376 ? 49.348 3.620 -28.509 1.00 67.62 376 PHE A C 1
ATOM 2950 O O . PHE A 1 376 ? 49.850 4.606 -29.043 1.00 67.62 376 PHE A O 1
ATOM 2957 N N . ALA A 1 377 ? 48.419 3.715 -27.553 1.00 74.81 377 ALA A N 1
ATOM 2958 C CA . ALA A 1 377 ? 47.962 4.996 -27.016 1.00 74.81 377 ALA A CA 1
ATOM 2959 C C . ALA A 1 377 ? 49.109 5.747 -26.320 1.00 74.81 377 ALA A C 1
ATOM 2961 O O . ALA A 1 377 ? 49.423 6.869 -26.711 1.00 74.81 377 ALA A O 1
ATOM 2962 N N . ALA A 1 378 ? 49.813 5.086 -25.394 1.00 73.69 378 ALA A N 1
ATOM 2963 C CA . ALA A 1 378 ? 50.988 5.654 -24.734 1.00 73.69 378 ALA A CA 1
ATOM 2964 C C . ALA A 1 378 ? 52.071 6.065 -25.746 1.00 73.69 378 ALA A C 1
ATOM 2966 O O . ALA A 1 378 ? 52.653 7.143 -25.640 1.00 73.69 378 ALA A O 1
ATOM 2967 N N . ARG A 1 379 ? 52.303 5.247 -26.785 1.00 72.56 379 ARG A N 1
ATOM 2968 C CA . ARG A 1 379 ? 53.296 5.554 -27.821 1.00 72.56 379 ARG A CA 1
ATOM 2969 C C . ARG A 1 379 ? 52.891 6.719 -28.726 1.00 72.56 379 ARG A C 1
ATOM 2971 O O . ARG A 1 379 ? 53.768 7.428 -29.216 1.00 72.56 379 ARG A O 1
ATOM 2978 N N . LEU A 1 380 ? 51.594 6.920 -28.955 1.00 74.06 380 LEU A N 1
ATOM 2979 C CA . LEU A 1 380 ? 51.063 8.075 -29.680 1.00 74.06 380 LEU A CA 1
ATOM 2980 C C . LEU A 1 380 ? 51.201 9.361 -28.863 1.00 74.06 380 LEU A C 1
ATOM 2982 O O . LEU A 1 380 ? 51.621 10.366 -29.433 1.00 74.06 380 LEU A O 1
ATOM 2986 N N . ASP A 1 381 ? 50.934 9.328 -27.556 1.00 74.38 381 ASP A N 1
ATOM 2987 C CA . ASP A 1 381 ? 51.131 10.486 -26.676 1.00 74.38 381 ASP A CA 1
ATOM 2988 C C . ASP A 1 381 ? 52.619 10.874 -26.577 1.00 74.38 381 ASP A C 1
ATOM 2990 O O . ASP A 1 381 ? 52.952 12.034 -26.815 1.00 74.38 381 ASP A O 1
ATOM 2994 N N . ASP A 1 382 ? 53.526 9.905 -26.408 1.00 73.19 382 ASP A N 1
ATOM 2995 C CA . ASP A 1 382 ? 54.991 10.069 -26.532 1.00 73.19 382 ASP A CA 1
ATOM 2996 C C . ASP A 1 382 ? 55.398 10.781 -27.841 1.00 73.19 382 ASP A C 1
ATOM 2998 O O . ASP A 1 382 ? 56.257 11.671 -27.875 1.00 73.19 382 ASP A O 1
ATOM 3002 N N . PHE A 1 383 ? 54.798 10.363 -28.963 1.00 67.94 383 PHE A N 1
ATOM 3003 C CA . PHE A 1 383 ? 55.054 10.956 -30.274 1.00 67.94 383 PHE A CA 1
ATOM 3004 C C . PHE A 1 383 ? 54.479 12.371 -30.381 1.00 67.94 383 PHE A C 1
ATOM 3006 O O . PHE A 1 383 ? 55.125 13.238 -30.970 1.00 67.94 383 PHE A O 1
ATOM 3013 N N . LEU A 1 384 ? 53.299 12.628 -29.814 1.00 65.25 384 LEU A N 1
ATOM 3014 C CA . LEU A 1 384 ? 52.661 13.943 -29.803 1.00 65.25 384 LEU A CA 1
ATOM 3015 C C . LEU A 1 384 ? 53.412 14.933 -28.906 1.00 65.25 384 LEU A C 1
ATOM 3017 O O . LEU A 1 384 ? 53.601 16.079 -29.319 1.00 65.25 384 LEU A O 1
ATOM 3021 N N . GLU A 1 385 ? 53.903 14.510 -27.740 1.00 70.31 385 GLU A N 1
ATOM 3022 C CA . GLU A 1 385 ? 54.803 15.312 -26.907 1.00 70.31 385 GLU A CA 1
ATOM 3023 C C . GLU A 1 385 ? 56.112 15.607 -27.639 1.00 70.31 385 GLU A C 1
ATOM 3025 O O . GLU A 1 385 ? 56.519 16.767 -27.711 1.00 70.31 385 GLU A O 1
ATOM 3030 N N . ARG A 1 386 ? 56.732 14.612 -28.288 1.00 65.19 386 ARG A N 1
ATOM 3031 C CA . ARG A 1 386 ? 57.929 14.840 -29.116 1.00 65.19 386 ARG A CA 1
ATOM 3032 C C . ARG A 1 386 ? 57.681 15.772 -30.298 1.00 65.19 386 ARG A C 1
ATOM 3034 O O . ARG A 1 386 ? 58.559 16.564 -30.614 1.00 65.19 386 ARG A O 1
ATOM 3041 N N . ILE A 1 387 ? 56.520 15.714 -30.949 1.00 65.00 387 ILE A N 1
ATOM 3042 C CA . ILE A 1 387 ? 56.164 16.637 -32.041 1.00 65.00 387 I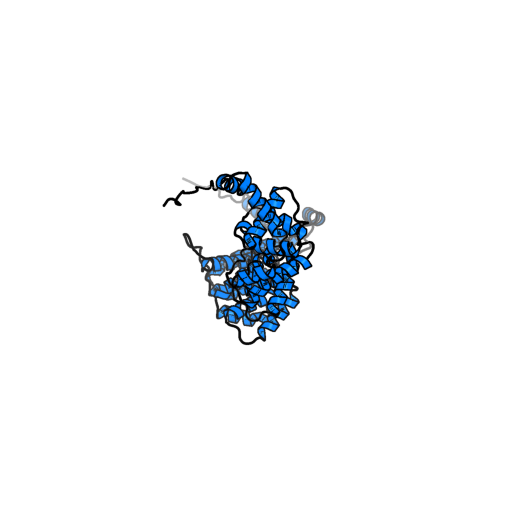LE A CA 1
ATOM 3043 C C . ILE A 1 387 ? 55.953 18.059 -31.499 1.00 65.00 387 ILE A C 1
ATOM 3045 O O . ILE A 1 387 ? 56.413 19.015 -32.119 1.00 65.00 387 ILE A O 1
ATOM 3049 N N . ARG A 1 388 ? 55.317 18.208 -30.329 1.00 65.19 388 ARG A N 1
ATOM 3050 C CA . ARG A 1 388 ? 55.103 19.505 -29.660 1.00 65.19 388 ARG A CA 1
ATOM 3051 C C . ARG A 1 388 ? 56.385 20.101 -29.064 1.00 65.19 388 ARG A C 1
ATOM 3053 O O . ARG A 1 388 ? 56.509 21.320 -29.025 1.00 65.19 388 ARG A O 1
ATOM 3060 N N . GLY A 1 389 ? 57.324 19.261 -28.627 1.00 56.50 389 GLY A N 1
ATOM 3061 C CA . GLY A 1 389 ? 58.613 19.646 -28.039 1.00 56.50 389 GLY A CA 1
ATOM 3062 C C . GLY A 1 389 ? 59.804 19.646 -29.008 1.00 56.50 389 GLY A C 1
ATOM 3063 O O . GLY A 1 389 ? 60.916 19.976 -28.598 1.00 56.50 389 GLY A O 1
ATOM 3064 N N . SER A 1 390 ? 59.618 19.275 -30.280 1.00 49.34 390 SER A N 1
ATOM 3065 C CA . SER A 1 390 ? 60.704 19.239 -31.268 1.00 49.34 390 SER A CA 1
ATOM 3066 C C . SER A 1 390 ? 61.180 20.646 -31.639 1.00 49.34 390 SER A C 1
ATOM 3068 O O . SER A 1 390 ? 60.399 21.493 -32.079 1.00 49.34 390 SER A O 1
ATOM 3070 N N . ALA A 1 391 ? 62.497 20.862 -31.586 1.00 50.78 391 ALA A N 1
ATOM 3071 C CA . ALA A 1 391 ? 63.166 22.112 -31.961 1.00 50.78 391 ALA A CA 1
ATOM 3072 C C . ALA A 1 391 ? 63.102 22.458 -33.471 1.00 50.78 391 ALA A C 1
ATOM 3074 O O . ALA A 1 391 ? 63.778 23.374 -33.929 1.00 50.78 391 ALA A O 1
ATOM 3075 N N . THR A 1 392 ? 62.268 21.765 -34.254 1.00 50.41 392 THR A N 1
ATOM 3076 C CA . THR A 1 392 ? 61.920 22.125 -35.639 1.00 50.41 392 THR A CA 1
ATOM 3077 C C . THR A 1 392 ? 60.833 23.196 -35.741 1.00 50.41 392 THR A C 1
ATOM 3079 O O . THR A 1 392 ? 60.488 23.587 -36.853 1.00 50.41 392 THR A O 1
ATOM 3082 N N . ASN A 1 393 ? 60.338 23.751 -34.627 1.00 44.12 393 ASN A N 1
ATOM 3083 C CA . ASN A 1 393 ? 59.583 25.012 -34.648 1.00 44.12 393 ASN A CA 1
ATOM 3084 C C . ASN A 1 393 ? 60.506 26.241 -34.842 1.00 44.12 393 ASN A C 1
ATOM 3086 O O . ASN A 1 393 ? 60.336 27.285 -34.215 1.00 44.12 393 ASN A O 1
ATOM 3090 N N . MET A 1 394 ? 61.495 26.111 -35.733 1.00 42.44 394 MET A N 1
ATOM 3091 C CA . MET A 1 394 ? 62.228 27.229 -36.315 1.00 42.44 394 MET A CA 1
ATOM 3092 C C . MET A 1 394 ? 61.361 27.861 -37.406 1.00 42.44 394 MET A C 1
ATOM 3094 O O . MET A 1 394 ? 61.471 27.538 -38.588 1.00 42.44 394 MET A O 1
ATOM 3098 N N . ARG A 1 395 ? 60.526 28.826 -37.016 1.00 40.31 395 ARG A N 1
ATOM 3099 C CA . ARG A 1 395 ? 60.334 30.004 -37.865 1.00 40.31 395 ARG A CA 1
ATOM 3100 C C . ARG A 1 395 ? 61.323 31.065 -37.410 1.00 40.31 395 ARG A C 1
ATOM 3102 O O . ARG A 1 395 ? 61.005 31.914 -36.584 1.00 40.31 395 ARG A O 1
ATOM 3109 N N . GLU A 1 396 ? 62.539 30.961 -37.941 1.00 40.62 396 GLU A N 1
ATOM 3110 C CA . GLU A 1 396 ? 63.516 32.043 -37.878 1.00 40.62 396 GLU A CA 1
ATOM 3111 C C . GLU A 1 396 ? 62.925 33.314 -38.500 1.00 40.62 396 GLU A C 1
ATOM 3113 O O . GLU A 1 396 ? 62.242 33.268 -39.526 1.00 40.62 396 GLU A O 1
ATOM 3118 N N . ALA A 1 397 ? 63.206 34.453 -37.873 1.00 53.94 397 ALA A N 1
ATOM 3119 C CA . ALA A 1 397 ? 62.944 35.763 -38.443 1.00 53.94 397 ALA A CA 1
ATOM 3120 C C . ALA A 1 397 ? 64.187 36.235 -39.213 1.00 53.94 397 ALA A C 1
ATOM 3122 O O . ALA A 1 397 ? 65.220 36.490 -38.603 1.00 53.94 397 ALA A O 1
ATOM 3123 N N . TYR A 1 398 ? 64.062 36.374 -40.534 1.00 38.56 398 TYR A N 1
ATOM 3124 C CA . TYR A 1 398 ? 65.060 36.914 -41.469 1.00 38.56 398 TYR A CA 1
ATOM 3125 C C . TYR A 1 398 ? 64.319 37.315 -42.762 1.00 38.56 398 TYR A C 1
ATOM 3127 O O . TYR A 1 398 ? 63.564 36.491 -43.269 1.00 38.56 398 TYR A O 1
ATOM 3135 N N . TRP A 1 399 ? 64.434 38.483 -43.407 1.00 39.34 399 TRP A N 1
ATOM 3136 C CA . TRP A 1 399 ? 64.884 39.861 -43.095 1.00 39.34 399 TRP A CA 1
ATOM 3137 C C . TRP A 1 399 ? 63.981 40.809 -43.962 1.00 39.34 399 TRP A C 1
ATOM 3139 O O . TRP A 1 399 ? 63.142 40.285 -44.693 1.00 39.34 399 TRP A O 1
ATOM 3149 N N . HIS A 1 400 ? 64.049 42.148 -44.051 1.00 35.81 400 HIS A N 1
ATOM 3150 C CA . HIS A 1 400 ? 64.761 43.278 -43.410 1.00 35.81 400 HIS A CA 1
ATOM 3151 C C . HIS A 1 400 ? 63.896 44.550 -43.670 1.00 35.81 400 HIS A C 1
ATOM 3153 O O . HIS A 1 400 ? 63.054 44.509 -44.569 1.00 35.81 400 HIS A O 1
ATOM 3159 N N . ASP A 1 401 ? 64.157 45.665 -42.976 1.00 34.62 401 ASP A N 1
ATOM 3160 C CA . ASP A 1 401 ? 64.166 47.025 -43.576 1.00 34.62 401 ASP A CA 1
ATOM 3161 C C . ASP A 1 401 ? 65.627 47.511 -43.567 1.00 34.62 401 ASP A C 1
ATOM 3163 O O . ASP A 1 401 ? 66.258 47.350 -42.492 1.00 34.62 401 ASP A O 1
#

Solvent-accessible surface area (backbone atoms only — not comparable to full-atom values): 23314 Å² total; per-residue (Å²): 134,89,91,80,75,83,78,77,67,64,82,88,49,55,73,66,57,51,44,27,74,73,58,35,65,74,52,29,54,51,51,53,54,46,21,44,54,51,64,76,54,90,86,66,65,46,36,53,54,48,42,56,31,48,75,71,78,42,79,62,85,60,43,63,44,34,37,51,11,55,50,48,33,54,76,71,73,42,78,72,81,83,48,53,67,60,56,48,46,16,29,48,56,40,40,70,74,36,81,77,55,73,51,92,62,92,52,66,66,56,56,57,50,42,69,69,63,49,84,49,71,68,46,50,48,55,49,48,47,51,60,37,47,72,32,58,79,68,45,51,64,75,45,85,62,52,65,52,47,69,63,42,75,89,41,35,63,57,30,6,53,52,26,52,47,47,66,69,72,50,87,72,66,41,88,60,44,47,60,52,34,50,53,31,22,77,71,50,37,62,60,67,62,53,39,49,54,48,50,61,53,70,74,47,79,88,68,58,72,67,61,48,52,55,47,49,46,51,32,56,76,62,42,36,80,88,39,44,64,63,50,51,52,47,35,72,78,34,71,68,51,57,56,60,46,44,56,72,37,45,52,92,86,46,75,47,65,86,81,49,56,58,70,58,48,51,47,52,46,60,59,39,33,66,82,39,51,62,46,78,72,76,93,72,91,81,81,86,79,88,46,60,35,48,51,22,48,51,48,48,51,44,49,50,60,40,25,70,40,62,54,70,64,34,59,50,49,40,54,51,44,59,75,74,40,38,77,69,47,39,68,58,38,53,50,30,46,56,50,18,57,46,51,19,51,68,66,73,56,74,82,78,49,74,68,54,54,50,40,62,74,62,76,54,82,66,90,46,75,65,48,44,49,52,50,52,50,55,52,48,51,55,49,50,50,47,64,74,67,42,85,78,78,67,78,78,90,84,87,85,135

Sequence (401 aa):
MALDAQFHFEADAAPYDRLRAFLGDELAERVMSGFVAVLARDDLPSASGIVEARCKSECCVAEAPMICGVMEMIRRGIGVDGIERDTLAAAYMAWQRGPESESAEPSPIASEMETVLFRGDADWEDFFRTSIEPQLDRNRDHPDDLPRLAGEPCLSGLSGRLSMEWLRSYHTLNLHVQPQLQACSLRTAPREEVRQLVEDFGERARPDQATRLLWLSAGYVVDFENRRQELALAAAEHPGLIWILRDRIVSGNGQRFDRLSVDHLEFIVRSFGEQWPNVPRPTGVTTGDCNPSDASDFIRDVVHAIASRPDAEATVALRRMIADCAPTYAEILKHALVLQLKGRRDFDYSAPAIAELRAVMNEVLPESVDDMRAWFAARLDDFLERIRGSATNMREAYWHD

pLDDT: mean 84.25, std 14.4, range [34.38, 97.06]

Nearest PDB structures (foldseek):
  5me3-assembly1_A  TM=2.242E-01  e=7.208E-01  Eremothecium gossypii ATCC 10895
  7y17-assembly1_C  TM=2.050E-01  e=1.927E+00  Cyberlindnera jadinii
  6zc9-assembly1_C  TM=1.847E-01  e=1.927E+00  Homo sapiens
  9c5a-assembly1_b  TM=2.434E-01  e=4.030E+00  Homo sapiens
  7nfe-assembly1_A  TM=2.450E-01  e=5.368E+00  Homo sapiens

Mean predicted aligned error: 11.62 Å

Radius of gyration: 33.71 Å; Cα contacts (8 Å, |Δi|>4): 357; chains: 1; bounding box: 98×64×88 Å

Secondary structure (DSSP, 8-state):
----------TTS-HHHHHHHHH-HHHHHHHHHHHHHHTT-SSPPPHHHHHHHHHTT---TTHHHHHHHHHHHHHTT--GGGS-HHHHHHHHHHHTTSTTTT-SS--HHHHHHHHHH-SSHHHHHHHHHHHHHHHHTTT-SS-TTHHHHHH-STTHHHHHHHHHHHHHH-SS--TTHHHHHHHHHHHHS-HHHHHHHHHHHHTSS---HHHHHHHHHHHHHH-HHHHHHHHHHHHHH-TTHHHHHHHHHHTTTS--GGGS-HHHHHHHHHHHTTTS---PPPSS---SS-SHHHHHHHHHHHHHHHHT--SHHHHHHHHHHHHHS-GGGHHHHHHHHHHHHHHHHHHH-PPPPHHHHHHHHTTPPP-SHHHHHHHHHHHHHHHHHHHHH-TT---------

Foldseek 3Di:
DDPPPPPPQPPPDDPLVSLCVVQNDVVSVVLLVVLLVLLVDPPDDFLLRQLVCVLVVHGDPCQVSLLSSLVSCVVVVHAPLPGDLRSLSNNQSSCLVDVVVVDPDDDPSNVRSCVNQPPDPVSVLVSCCSQAVVCLVVQPLCRSCLVVCLPDPVNLQVLQVVLLVCLVVRPDHDPNRNLSSLLSVLVRNDLVSLLVSLVVVVPDDDDDPSVVLLSLLSCLLRPCPVCVVVVLVNLQVPVQSLVSNCCSQQPDPGGNLVSDDLVSLLSLQASNCQVQAQDDDDDDDDDDQSDSNNSNVSNLVSLLSLLLDLDPVSLVSLVVCCVRGDPRCNVSSVVSNVSSPVNNCVVVDDDDDPVVVVCVVVPHDDPDPVSVVVVVVVVVVVVVVCVVPPPVPPPDDDDDD